Protein AF-A0A5J9T908-F1 (afdb_monomer)

Solvent-accessible surface area (backbone atoms only — not comparable to full-atom values): 40097 Å² total; per-residue (Å²): 140,85,84,85,82,85,83,80,86,90,77,89,82,78,96,81,76,83,84,73,81,78,78,77,79,79,76,77,79,74,78,68,94,82,69,68,87,77,75,63,58,70,78,56,54,75,62,61,44,65,58,55,48,52,51,47,36,54,50,38,63,70,48,66,82,76,62,47,49,72,66,57,60,66,59,71,66,39,55,34,48,55,50,49,15,41,30,52,43,39,24,76,74,72,76,47,73,65,57,82,84,73,60,53,69,74,55,48,56,26,49,52,53,44,49,53,42,53,68,37,80,74,70,64,58,71,70,74,51,82,86,76,66,65,43,79,49,92,84,60,74,88,75,86,67,88,68,55,68,72,62,48,51,55,53,62,44,57,40,70,79,40,54,48,51,46,25,53,34,42,37,49,39,70,61,46,49,41,61,45,58,75,72,51,55,91,49,54,24,48,82,41,88,100,40,38,74,66,56,48,54,52,49,46,67,60,68,51,60,79,40,48,36,33,43,42,34,55,37,54,71,54,63,70,62,56,49,64,65,60,49,49,54,48,50,50,56,49,41,64,35,64,62,61,51,50,45,50,52,47,30,53,68,38,85,66,64,86,48,60,59,81,76,60,78,88,80,50,53,74,67,54,49,53,50,49,53,51,51,52,51,56,56,65,69,65,65,72,83,75,55,94,86,50,84,75,70,81,57,66,31,58,58,52,48,66,63,53,53,37,71,74,77,66,66,73,52,66,48,62,67,33,46,84,34,20,47,52,52,50,50,54,50,50,41,60,55,47,54,53,49,55,52,48,33,60,73,55,49,38,90,33,94,76,48,70,80,67,78,72,73,67,95,65,96,70,82,66,73,82,60,53,65,79,64,84,82,84,63,97,71,51,54,28,42,55,48,70,40,33,43,70,49,37,38,43,36,36,31,26,66,64,70,66,59,57,54,49,53,51,51,53,51,38,52,48,36,30,74,75,66,72,45,68,72,57,73,85,37,52,42,80,47,50,30,87,78,43,45,81,54,89,68,27,33,39,30,69,40,80,42,73,49,74,46,74,48,70,44,104,80,76,50,76,46,76,45,80,44,77,32,43,39,68,38,42,30,60,51,62,71,56,52,51,53,31,37,36,76,68,61,36,33,44,66,86,90,66,68,42,53,29,47,51,66,95,53,62,88,51,56,68,70,59,50,50,52,35,51,51,52,36,51,51,53,51,45,58,72,39,63,79,25,78,48,32,70,61,52,45,50,48,54,50,50,37,53,54,47,8,46,52,46,32,52,53,54,44,49,51,51,51,49,50,50,60,43,53,68,53,54,77,59,73,86,87,85,83,93,74,91,80,79,94,82,76,94,73,87,77,74,80,73,88,81,75,80,77,82,78,75,88,69,81,94,72,86,83,84,87,86,88,80,88,87,90,83,83,84,84,89,84,87,85,87,91,83,86,85,88,88,87,89,82,86,72,77,73,67,66,60,68,72,68,67,77,81,77,77,135

Foldseek 3Di:
DPPPPPDDDDDDDDPDDDDDDDDDDDPDPPDPPPDDDDPQLVVLQDDQVVVLLVVLLVCLLPDDPPAADDDLVVSLLRLNLLLQLLQVLLCVVPVDRDDPVPQDRLQSVLSSVLSVQLLDLPPARQWLDQPDRSHAHPPDDPDPDDDDPVRSVVCSLQDDTGSSLSSVLSSLCSSVLSNCVSLFDPQEAAPHPPGDPVNNLVCCQQPQWQFWKKKKFFCLVLLLPFDLVLLLVLNVSHHVDPSSSSNSSCQLPNDARVNHDDPDPVPDDPVRVVVVVVVVVVVVVPDDPADPPHDDPDQVLVVLVLLLWDPLNNDQHDRGSNRSCSLVSLSSSCSVVVVVVVVVQVVQWDAAPPQPPPVPPPDDPDDPSFFFRPDDQDDPRHTWGKDWHDYRSIIMIGTRYDVVVVVVVLVVSQVCSCVSRVDGDDPVRIDMDTQCVFDDDRQKTKHKDKDFDFDWDQPPVRDTDTDTDIGIHIAIAGDLLSSLVSCVSVVQFDDRPDTDGAAPVVCLPPDPVSLCVSLVVSLVVLLVSCVPHPCSCVNSVVSCVSSVNNPVNSVVVSVVVVVVVVVVVVDVPDDDDDDDDDDPDDDDDDDPPPPDPPPPPPDDDDDDDDDDDDDDDDDDDDDDDDDDDDDDDDDPVVPVVVVPPPPPDD

Structure (mmCIF, N/CA/C/O backbone):
data_AF-A0A5J9T908-F1
#
_entry.id   AF-A0A5J9T908-F1
#
loop_
_atom_site.group_PDB
_atom_site.id
_atom_site.type_symbol
_atom_site.label_atom_id
_atom_site.label_alt_id
_atom_site.label_comp_id
_atom_site.label_asym_id
_atom_site.label_entity_id
_atom_site.label_seq_id
_atom_site.pdbx_PDB_ins_code
_atom_site.Cartn_x
_atom_site.Cartn_y
_atom_site.Cartn_z
_atom_site.occupancy
_atom_site.B_iso_or_equiv
_atom_site.auth_seq_id
_atom_site.auth_comp_id
_atom_site.auth_asym_id
_atom_site.auth_atom_id
_atom_site.pdbx_PDB_model_num
ATOM 1 N N . ARG A 1 1 ? 22.682 -53.981 -22.192 1.00 47.16 1 ARG A N 1
ATOM 2 C CA . ARG A 1 1 ? 23.548 -52.924 -22.787 1.00 47.16 1 ARG A CA 1
ATOM 3 C C . ARG A 1 1 ? 24.862 -53.447 -23.405 1.00 47.16 1 ARG A C 1
ATOM 5 O O . ARG A 1 1 ? 25.628 -52.627 -23.889 1.00 47.16 1 ARG A O 1
ATOM 12 N N . ALA A 1 2 ? 25.087 -54.768 -23.493 1.00 41.62 2 ALA A N 1
ATOM 13 C CA . ALA A 1 2 ? 26.251 -55.362 -24.174 1.00 41.62 2 ALA A CA 1
ATOM 14 C C . ALA A 1 2 ? 25.907 -56.189 -25.440 1.00 41.62 2 ALA A C 1
ATOM 16 O O . ALA A 1 2 ? 26.808 -56.713 -26.077 1.00 41.62 2 ALA A O 1
ATOM 17 N N . ALA A 1 3 ? 24.633 -56.262 -25.853 1.00 37.78 3 ALA A N 1
ATOM 18 C CA . ALA A 1 3 ? 24.192 -57.081 -26.995 1.00 37.78 3 ALA A CA 1
ATOM 19 C C . ALA A 1 3 ? 23.809 -56.287 -28.268 1.00 37.78 3 ALA A C 1
ATOM 21 O O . ALA A 1 3 ? 23.371 -56.874 -29.245 1.00 37.78 3 ALA A O 1
ATOM 22 N N . LEU A 1 4 ? 23.990 -54.960 -28.297 1.00 39.09 4 LEU A N 1
ATOM 23 C CA . LEU A 1 4 ? 23.548 -54.088 -29.408 1.00 39.09 4 LEU A CA 1
ATOM 24 C C . LEU A 1 4 ? 24.706 -53.347 -30.108 1.00 39.09 4 LEU A C 1
ATOM 26 O O . LEU A 1 4 ? 24.538 -52.249 -30.622 1.00 39.09 4 LEU A O 1
ATOM 30 N N . ARG A 1 5 ? 25.912 -53.931 -30.097 1.00 38.97 5 ARG A N 1
ATOM 31 C CA . ARG A 1 5 ? 27.123 -53.373 -30.741 1.00 38.97 5 ARG A CA 1
ATOM 32 C C . ARG A 1 5 ? 27.750 -54.291 -31.804 1.00 38.97 5 ARG A C 1
ATOM 34 O O . ARG A 1 5 ? 28.900 -54.088 -32.168 1.00 38.97 5 ARG A O 1
ATOM 41 N N . ARG A 1 6 ? 27.016 -55.295 -32.299 1.00 38.31 6 ARG A N 1
ATOM 42 C CA . ARG A 1 6 ? 27.505 -56.270 -33.299 1.00 38.31 6 ARG A CA 1
ATOM 43 C C . ARG A 1 6 ? 26.816 -56.204 -34.664 1.00 38.31 6 ARG A C 1
ATOM 45 O O . ARG A 1 6 ? 26.923 -57.140 -35.442 1.00 38.31 6 ARG A O 1
ATOM 52 N N . LEU A 1 7 ? 26.151 -55.101 -34.984 1.00 40.75 7 LEU A N 1
ATOM 53 C CA . LEU A 1 7 ? 25.648 -54.855 -36.332 1.00 40.75 7 LEU A CA 1
ATOM 54 C C . LEU A 1 7 ? 26.053 -53.444 -36.733 1.00 40.75 7 LEU A C 1
ATOM 56 O O . LEU A 1 7 ? 25.369 -52.497 -36.367 1.00 40.75 7 LEU A O 1
ATOM 60 N N . LEU A 1 8 ? 27.217 -53.320 -37.376 1.00 34.31 8 LEU A N 1
ATOM 61 C CA . LEU A 1 8 ? 27.494 -52.399 -38.486 1.00 34.31 8 LEU A CA 1
ATOM 62 C C . LEU A 1 8 ? 28.954 -52.605 -38.961 1.00 34.31 8 LEU A C 1
ATOM 64 O O . LEU A 1 8 ? 29.845 -52.690 -38.111 1.00 34.31 8 LEU A O 1
ATOM 68 N N . PRO A 1 9 ? 29.217 -52.726 -40.278 1.00 33.66 9 PRO A N 1
ATOM 69 C CA . PRO A 1 9 ? 30.530 -53.090 -40.804 1.00 33.66 9 PRO A CA 1
ATOM 70 C C . PRO A 1 9 ? 31.568 -51.972 -40.688 1.00 33.66 9 PRO A C 1
ATOM 72 O O . PRO A 1 9 ? 31.285 -50.789 -40.869 1.00 33.66 9 PRO A O 1
ATOM 75 N N . THR A 1 10 ? 32.800 -52.405 -40.459 1.00 35.81 10 THR A N 1
ATOM 76 C CA . THR A 1 10 ? 34.051 -51.665 -40.603 1.00 35.81 10 THR A CA 1
ATOM 77 C C . THR A 1 10 ? 34.251 -51.165 -42.034 1.00 35.81 10 THR A C 1
ATOM 79 O O . THR A 1 10 ? 34.353 -51.966 -42.959 1.00 35.81 10 THR A O 1
ATOM 82 N N . GLN A 1 11 ? 34.398 -49.852 -42.202 1.00 32.12 11 GLN A N 1
ATOM 83 C CA . GLN A 1 11 ? 35.104 -49.251 -43.335 1.00 32.12 11 GLN A CA 1
ATOM 84 C C . GLN A 1 11 ? 36.219 -48.371 -42.762 1.00 32.12 11 GLN A C 1
ATOM 86 O O . GLN A 1 11 ? 35.978 -47.448 -41.982 1.00 32.12 11 GLN A O 1
ATOM 91 N N . LEU A 1 12 ? 37.450 -48.758 -43.088 1.00 34.47 12 LEU A N 1
ATOM 92 C CA . LEU A 1 12 ? 38.713 -48.162 -42.666 1.00 34.47 12 LEU A CA 1
ATOM 93 C C . LEU A 1 12 ? 38.800 -46.696 -43.117 1.00 34.47 12 LEU A C 1
ATOM 95 O O . LEU A 1 12 ? 38.587 -46.392 -44.288 1.00 34.47 12 LEU A O 1
ATOM 99 N N . HIS A 1 13 ? 39.155 -45.790 -42.202 1.00 34.22 13 HIS A N 1
ATOM 100 C CA . HIS A 1 13 ? 39.534 -44.419 -42.548 1.00 34.22 13 HIS A CA 1
ATOM 101 C C . HIS A 1 13 ? 41.058 -44.275 -42.497 1.00 34.22 13 HIS A C 1
ATOM 103 O O . HIS A 1 13 ? 41.692 -44.453 -41.459 1.00 34.22 13 HIS A O 1
ATOM 109 N N . ASN A 1 14 ? 41.603 -43.966 -43.668 1.00 33.03 14 ASN A N 1
ATOM 110 C CA . ASN A 1 14 ? 42.995 -43.676 -43.985 1.00 33.03 14 ASN A CA 1
ATOM 111 C C . ASN A 1 14 ? 43.432 -42.342 -43.323 1.00 33.03 14 ASN A C 1
ATOM 113 O O . ASN A 1 14 ? 42.680 -41.365 -43.417 1.00 33.03 14 ASN A O 1
ATOM 117 N N . PRO A 1 15 ? 44.607 -42.226 -42.671 1.00 40.28 15 PRO A N 1
ATOM 118 C CA . PRO A 1 15 ? 45.030 -40.997 -42.008 1.00 40.28 15 PRO A CA 1
ATOM 119 C C . PRO A 1 15 ? 45.807 -40.098 -42.981 1.00 40.28 15 PRO A C 1
ATOM 121 O O . PRO A 1 15 ? 47.011 -39.923 -42.845 1.00 40.28 15 PRO A O 1
ATOM 124 N N . ALA A 1 16 ? 45.138 -39.524 -43.983 1.00 41.53 16 ALA A N 1
ATOM 125 C CA . ALA A 1 16 ? 45.741 -38.506 -44.852 1.00 41.53 16 ALA A CA 1
ATOM 126 C C . ALA A 1 16 ? 44.674 -37.703 -45.613 1.00 41.53 16 ALA A C 1
ATOM 128 O O . ALA A 1 16 ? 44.443 -37.916 -46.798 1.00 41.53 16 ALA A O 1
ATOM 129 N N . ALA A 1 17 ? 44.023 -36.746 -44.949 1.00 35.44 17 ALA A N 1
ATOM 130 C CA . ALA A 1 17 ? 43.290 -35.688 -45.641 1.00 35.44 17 ALA A CA 1
ATOM 131 C C . ALA A 1 17 ? 43.389 -34.380 -44.848 1.00 35.44 17 ALA A C 1
ATOM 133 O O . ALA A 1 17 ? 42.964 -34.275 -43.697 1.00 35.44 17 ALA A O 1
ATOM 134 N N . ARG A 1 18 ? 44.018 -33.390 -45.482 1.00 38.09 18 ARG A N 1
ATOM 135 C CA . ARG A 1 18 ? 44.214 -32.020 -45.002 1.00 38.09 18 ARG A CA 1
ATOM 136 C C . ARG A 1 18 ? 42.884 -31.421 -44.521 1.00 38.09 18 ARG A C 1
ATOM 138 O O . ARG A 1 18 ? 41.892 -31.444 -45.242 1.00 38.09 18 ARG A O 1
ATOM 145 N N . ARG A 1 19 ? 42.877 -30.846 -43.312 1.00 39.97 19 ARG A N 1
ATOM 146 C CA . ARG A 1 19 ? 41.767 -30.028 -42.793 1.00 39.97 19 ARG A CA 1
ATOM 147 C C . ARG A 1 19 ? 41.538 -28.836 -43.727 1.00 39.97 19 ARG A C 1
ATOM 149 O O . ARG A 1 19 ? 42.342 -27.908 -43.730 1.00 39.97 19 ARG A O 1
ATOM 156 N N . ALA A 1 20 ? 40.438 -28.841 -44.473 1.00 45.97 20 ALA A N 1
ATOM 157 C CA . ALA A 1 20 ? 39.927 -27.631 -45.104 1.00 45.97 20 ALA A CA 1
ATOM 158 C C . ALA A 1 20 ? 39.488 -26.628 -44.010 1.00 45.97 20 ALA A C 1
ATOM 160 O O . ALA A 1 20 ? 38.904 -27.049 -43.000 1.00 45.97 20 ALA A O 1
ATOM 161 N N . PRO A 1 21 ? 39.773 -25.322 -44.155 1.00 46.50 21 PRO A N 1
ATOM 162 C CA . PRO A 1 21 ? 39.319 -24.312 -43.207 1.00 46.50 21 PRO A CA 1
ATOM 163 C C . PRO A 1 21 ? 37.787 -24.228 -43.219 1.00 46.50 21 PRO A C 1
ATOM 165 O O . PRO A 1 21 ? 37.152 -24.294 -44.270 1.00 46.50 21 PRO A O 1
ATOM 168 N N . ARG A 1 22 ? 37.181 -24.103 -42.030 1.00 45.12 22 ARG A N 1
ATOM 169 C CA . ARG A 1 22 ? 35.733 -23.880 -41.889 1.00 45.12 22 ARG A CA 1
ATOM 170 C C . ARG A 1 22 ? 35.345 -22.597 -42.638 1.00 45.12 22 ARG A C 1
ATOM 172 O O . ARG A 1 22 ? 36.057 -21.605 -42.476 1.00 45.12 22 ARG A O 1
ATOM 179 N N . PRO A 1 23 ? 34.230 -22.578 -43.391 1.00 51.12 23 PRO A N 1
ATOM 180 C CA . PRO A 1 23 ? 33.742 -21.338 -43.974 1.00 51.12 23 PRO A CA 1
ATOM 181 C C . PRO A 1 23 ? 33.430 -20.332 -42.852 1.00 51.12 23 PRO A C 1
ATOM 183 O O . PRO A 1 23 ? 32.992 -20.745 -41.767 1.00 51.12 23 PRO A O 1
ATOM 186 N N . PRO A 1 24 ? 33.684 -19.031 -43.073 1.00 56.00 24 PRO A N 1
ATOM 187 C CA . PRO A 1 24 ? 33.374 -18.000 -42.094 1.00 56.00 24 PRO A CA 1
ATOM 188 C C . PRO A 1 24 ? 31.870 -18.007 -41.774 1.00 56.00 24 PRO A C 1
ATOM 190 O O . PRO A 1 24 ? 31.058 -18.349 -42.640 1.00 56.00 24 PRO A O 1
ATOM 193 N N . PRO A 1 25 ? 31.476 -17.661 -40.533 1.00 51.62 25 PRO A N 1
ATOM 194 C CA . PRO A 1 25 ? 30.067 -17.536 -40.185 1.00 51.62 25 PRO A CA 1
ATOM 195 C C . PRO A 1 25 ? 29.393 -16.518 -41.119 1.00 51.62 25 PRO A C 1
ATOM 197 O O . PRO A 1 25 ? 30.028 -15.520 -41.473 1.00 51.62 25 PRO A O 1
ATOM 200 N N . PRO A 1 26 ? 28.130 -16.749 -41.523 1.00 50.69 26 PRO A N 1
ATOM 201 C CA . PRO A 1 26 ? 27.416 -15.803 -42.366 1.00 50.69 26 PRO A CA 1
ATOM 202 C C . PRO A 1 26 ? 27.373 -14.429 -41.681 1.00 50.69 26 PRO A C 1
ATOM 204 O O . PRO A 1 26 ? 27.257 -14.369 -40.449 1.00 50.69 26 PRO A O 1
ATOM 207 N N . PRO A 1 27 ? 27.482 -13.331 -42.450 1.00 49.22 27 PRO A N 1
ATOM 208 C CA . PRO A 1 27 ? 27.393 -11.992 -41.892 1.00 49.22 27 PRO A CA 1
ATOM 209 C C . PRO A 1 27 ? 26.060 -11.828 -41.147 1.00 49.22 27 PRO A C 1
ATOM 211 O O . PRO A 1 27 ? 25.057 -12.441 -41.533 1.00 49.22 27 PRO A O 1
ATOM 214 N N . PRO A 1 28 ? 26.031 -11.030 -40.063 1.00 42.78 28 PRO A N 1
ATOM 215 C CA . PRO A 1 28 ? 24.783 -10.720 -39.381 1.00 42.78 28 PRO A CA 1
ATOM 216 C C . PRO A 1 28 ? 23.775 -10.169 -40.402 1.00 42.78 28 PRO A C 1
ATOM 218 O O . PRO A 1 28 ? 24.182 -9.451 -41.320 1.00 42.78 28 PRO A O 1
ATOM 221 N N . PRO A 1 29 ? 22.476 -10.503 -40.274 1.00 39.28 29 PRO A N 1
ATOM 222 C CA . PRO A 1 29 ? 21.469 -9.981 -41.186 1.00 39.28 29 PRO A CA 1
ATOM 223 C C . PRO A 1 29 ? 21.553 -8.448 -41.204 1.00 39.28 29 PRO A C 1
ATOM 225 O O . PRO A 1 29 ? 21.759 -7.849 -40.140 1.00 39.28 29 PRO A O 1
ATOM 228 N N . PRO A 1 30 ? 21.417 -7.807 -42.379 1.00 37.22 30 PRO A N 1
ATOM 229 C CA . PRO A 1 30 ? 21.444 -6.355 -42.463 1.00 37.22 30 PRO A CA 1
ATOM 230 C C . PRO A 1 30 ? 20.370 -5.764 -41.535 1.00 37.22 30 PRO A C 1
ATOM 232 O O . PRO A 1 30 ? 19.317 -6.388 -41.338 1.00 37.22 30 PRO A O 1
ATOM 235 N N . PRO A 1 31 ? 20.619 -4.588 -40.927 1.00 41.50 31 PRO A N 1
ATOM 236 C CA . PRO A 1 31 ? 19.594 -3.896 -40.158 1.00 41.50 31 PRO A CA 1
ATOM 237 C C . PRO A 1 31 ? 18.344 -3.754 -41.031 1.00 41.50 31 PRO A C 1
ATOM 239 O O . PRO A 1 31 ? 18.438 -3.415 -42.210 1.00 41.50 31 PRO A O 1
ATOM 242 N N . ARG A 1 32 ? 17.177 -4.096 -40.470 1.00 42.09 32 ARG A N 1
ATOM 243 C CA . ARG A 1 32 ? 15.893 -4.016 -41.181 1.00 42.09 32 ARG A CA 1
ATOM 244 C C . ARG A 1 32 ? 15.760 -2.618 -41.793 1.00 42.09 32 ARG A C 1
ATOM 246 O O . ARG A 1 32 ? 15.930 -1.636 -41.077 1.00 42.09 32 ARG A O 1
ATOM 253 N N . ALA A 1 33 ? 15.444 -2.556 -43.083 1.00 38.97 33 ALA A N 1
ATOM 254 C CA . ALA A 1 33 ? 15.428 -1.355 -43.925 1.00 38.97 33 ALA A CA 1
ATOM 255 C C . ALA A 1 33 ? 14.394 -0.263 -43.538 1.00 38.97 33 ALA A C 1
ATOM 257 O O . ALA A 1 33 ? 14.166 0.651 -44.319 1.00 38.97 33 ALA A O 1
ATOM 258 N N . ASP A 1 34 ? 13.804 -0.325 -42.340 1.00 40.22 34 ASP A N 1
ATOM 259 C CA . ASP A 1 34 ? 12.768 0.598 -41.848 1.00 40.22 34 ASP A CA 1
ATOM 260 C C . ASP A 1 34 ? 13.268 1.600 -40.789 1.00 40.22 34 ASP A C 1
ATOM 262 O O . ASP A 1 34 ? 12.491 2.411 -40.283 1.00 40.22 34 ASP A O 1
ATOM 266 N N . GLU A 1 35 ? 14.548 1.571 -40.407 1.00 47.69 35 GLU A N 1
ATOM 267 C CA . GLU A 1 35 ? 15.110 2.557 -39.475 1.00 47.69 35 GLU A CA 1
ATOM 268 C C . GLU A 1 35 ? 16.011 3.529 -40.242 1.00 47.69 35 GLU A C 1
ATOM 270 O O . GLU A 1 35 ? 17.195 3.271 -40.448 1.00 47.69 35 GLU A O 1
ATOM 275 N N . GLY A 1 36 ? 15.438 4.660 -40.676 1.00 54.28 36 GLY A N 1
ATOM 276 C CA . GLY A 1 36 ? 16.216 5.829 -41.104 1.00 54.28 36 GLY A CA 1
ATOM 277 C C . GLY A 1 36 ? 17.197 6.295 -40.010 1.00 54.28 36 GLY A C 1
ATOM 278 O O . GLY A 1 36 ? 17.169 5.761 -38.895 1.00 54.28 36 GLY A O 1
ATOM 279 N N . PRO A 1 37 ? 18.070 7.284 -40.287 1.00 63.09 37 PRO A N 1
ATOM 280 C CA . PRO A 1 37 ? 19.049 7.764 -39.314 1.00 63.09 37 PRO A CA 1
ATOM 281 C C . PRO A 1 37 ? 18.354 8.084 -37.988 1.00 63.09 37 PRO A C 1
ATOM 283 O O . PRO A 1 37 ? 17.425 8.894 -37.948 1.00 63.09 37 PRO A O 1
ATOM 286 N N . LEU A 1 38 ? 18.755 7.399 -36.912 1.00 67.25 38 LEU A N 1
ATOM 287 C CA . LEU A 1 38 ? 18.201 7.674 -35.591 1.00 67.25 38 LEU A CA 1
ATOM 288 C C . LEU A 1 38 ? 18.503 9.143 -35.256 1.00 67.25 38 LEU A C 1
ATOM 290 O O . LEU A 1 38 ? 19.654 9.559 -35.399 1.00 67.25 38 LEU A O 1
ATOM 294 N N . PRO A 1 39 ? 17.498 9.929 -34.837 1.00 80.06 39 PRO A N 1
ATOM 295 C CA . PRO A 1 39 ? 17.712 11.321 -34.472 1.00 80.06 39 PRO A CA 1
ATOM 296 C C . PRO A 1 39 ? 18.691 11.409 -33.301 1.00 80.06 39 PRO A C 1
ATOM 298 O O . PRO A 1 39 ? 18.680 10.539 -32.424 1.00 80.06 39 PRO A O 1
ATOM 301 N N . ASP A 1 40 ? 19.497 12.472 -33.275 1.00 84.88 40 ASP A N 1
ATOM 302 C CA . ASP A 1 40 ? 20.419 12.736 -32.171 1.00 84.88 40 ASP A CA 1
ATOM 303 C C . ASP A 1 40 ? 19.642 12.790 -30.836 1.00 84.88 40 ASP A C 1
ATOM 305 O O . ASP A 1 40 ? 18.740 13.625 -30.680 1.00 84.88 40 ASP A O 1
ATOM 309 N N . PRO A 1 41 ? 19.941 11.902 -29.864 1.00 84.75 41 PRO A N 1
ATOM 310 C CA . PRO A 1 41 ? 19.262 11.891 -28.576 1.00 84.75 41 PRO A CA 1
ATOM 311 C C . PRO A 1 41 ? 19.359 13.214 -27.827 1.00 84.75 41 PRO A C 1
ATOM 313 O O . PRO A 1 41 ? 18.406 13.575 -27.139 1.00 84.75 41 PRO A O 1
ATOM 316 N N . TYR A 1 42 ? 20.476 13.939 -27.949 1.00 86.38 42 TYR A N 1
ATOM 317 C CA . TYR A 1 42 ? 20.656 15.206 -27.242 1.00 86.38 42 TYR A CA 1
ATOM 318 C C . TYR A 1 42 ? 19.722 16.291 -27.776 1.00 86.38 42 TYR A C 1
ATOM 320 O O . TYR A 1 42 ? 19.144 17.032 -26.985 1.00 86.38 42 TYR A O 1
ATOM 328 N N . ALA A 1 43 ? 19.471 16.312 -29.087 1.00 86.12 43 ALA A N 1
ATOM 329 C CA . ALA A 1 43 ? 18.504 17.220 -29.701 1.00 86.12 43 ALA A CA 1
ATOM 330 C C . ALA A 1 43 ? 17.055 16.961 -29.241 1.00 86.12 43 ALA A C 1
ATOM 332 O O . ALA A 1 43 ? 16.225 17.865 -29.260 1.00 86.12 43 ALA A O 1
ATOM 333 N N . LEU A 1 44 ? 16.733 15.733 -28.819 1.00 86.19 44 LEU A N 1
ATOM 334 C CA . LEU A 1 44 ? 15.407 15.364 -28.305 1.00 86.19 44 LEU A CA 1
ATOM 335 C C . LEU A 1 44 ? 15.244 15.604 -26.800 1.00 86.19 44 LEU A C 1
ATOM 337 O O . LEU A 1 44 ? 14.120 15.591 -26.298 1.00 86.19 44 LEU A O 1
ATOM 341 N N . LEU A 1 45 ? 16.354 15.795 -26.092 1.00 86.56 45 LEU A N 1
ATOM 342 C CA . LEU A 1 45 ? 16.441 15.998 -24.653 1.00 86.56 45 LEU A CA 1
ATOM 343 C C . LEU A 1 45 ? 16.324 17.495 -24.319 1.00 86.56 45 LEU A C 1
ATOM 345 O O . LEU A 1 45 ? 17.234 18.077 -23.729 1.00 86.56 45 LEU A O 1
ATOM 349 N N . VAL A 1 46 ? 15.200 18.106 -24.697 1.00 85.00 46 VAL A N 1
ATOM 350 C CA . VAL A 1 46 ? 14.988 19.565 -24.611 1.00 85.00 46 VAL A CA 1
ATOM 351 C C . VAL A 1 46 ? 14.369 19.994 -23.283 1.00 85.00 46 VAL A C 1
ATOM 353 O O . VAL A 1 46 ? 14.678 21.069 -22.778 1.00 85.00 46 VAL A O 1
ATOM 356 N N . HIS A 1 47 ? 13.480 19.181 -22.712 1.00 87.69 47 HIS A N 1
ATOM 357 C CA . HIS A 1 47 ? 12.670 19.592 -21.567 1.00 87.69 47 HIS A CA 1
ATOM 358 C C . HIS A 1 47 ? 13.186 18.999 -20.252 1.00 87.69 47 HIS A C 1
ATOM 360 O O . HIS A 1 47 ? 13.871 17.970 -20.225 1.00 87.69 47 HIS A O 1
ATOM 366 N N . ASP A 1 48 ? 12.833 19.634 -19.134 1.00 90.19 48 ASP A N 1
ATOM 367 C CA . ASP A 1 48 ? 12.938 18.985 -17.832 1.00 90.19 48 ASP A CA 1
ATOM 368 C C . ASP A 1 48 ? 11.809 17.939 -17.712 1.00 90.19 48 ASP A C 1
ATOM 370 O O . ASP A 1 48 ? 10.627 18.283 -17.863 1.00 90.19 48 ASP A O 1
ATOM 374 N N . PRO A 1 49 ? 12.118 16.649 -17.476 1.00 90.75 49 PRO A N 1
ATOM 375 C CA . PRO A 1 49 ? 11.086 15.643 -17.254 1.00 90.75 49 PRO A CA 1
ATOM 376 C C . PRO A 1 49 ? 10.172 15.963 -16.061 1.00 90.75 49 PRO A C 1
ATOM 378 O O . PRO A 1 49 ? 9.007 15.561 -16.084 1.00 90.75 49 PRO A O 1
ATOM 381 N N . ILE A 1 50 ? 10.649 16.691 -15.044 1.00 91.69 50 ILE A N 1
ATOM 382 C CA . ILE A 1 50 ? 9.831 17.077 -13.885 1.00 91.69 50 ILE A CA 1
ATOM 383 C C . ILE A 1 50 ? 8.765 18.098 -14.292 1.00 91.69 50 ILE A C 1
ATOM 385 O O . ILE A 1 50 ? 7.607 17.956 -13.892 1.00 91.69 50 ILE A O 1
ATOM 389 N N . ASP A 1 51 ? 9.103 19.071 -15.138 1.00 93.19 51 ASP A N 1
ATOM 390 C CA . ASP A 1 51 ? 8.142 20.050 -15.658 1.00 93.19 51 ASP A CA 1
ATOM 391 C C . ASP A 1 51 ? 7.078 19.386 -16.535 1.00 93.19 51 ASP A C 1
ATOM 393 O O . ASP A 1 51 ? 5.886 19.693 -16.420 1.00 93.19 51 ASP A O 1
ATOM 397 N N . LEU A 1 52 ? 7.483 18.420 -17.369 1.00 92.69 52 LEU A N 1
ATOM 398 C CA . LEU A 1 52 ? 6.553 17.627 -18.174 1.00 92.69 52 LEU A CA 1
ATOM 399 C C . LEU A 1 52 ? 5.570 16.856 -17.291 1.00 92.69 52 LEU A C 1
ATOM 401 O O . LEU A 1 52 ? 4.361 16.929 -17.526 1.00 92.69 52 LEU A O 1
ATOM 405 N N . LEU A 1 53 ? 6.056 16.167 -16.257 1.00 93.25 53 LEU A N 1
ATOM 406 C CA . LEU A 1 53 ? 5.189 15.471 -15.307 1.00 93.25 53 LEU A CA 1
ATOM 407 C C . LEU A 1 53 ? 4.291 16.448 -14.555 1.00 93.25 53 LEU A C 1
ATOM 409 O O . LEU A 1 53 ? 3.087 16.232 -14.485 1.00 93.25 53 LEU A O 1
ATOM 413 N N . SER A 1 54 ? 4.829 17.560 -14.065 1.00 94.19 54 SER A N 1
ATOM 414 C CA . SER A 1 54 ? 4.057 18.585 -13.354 1.00 94.19 54 SER A CA 1
ATOM 415 C C . SER A 1 54 ? 2.961 19.186 -14.239 1.00 94.19 54 SER A C 1
ATOM 417 O O . SER A 1 54 ? 1.862 19.484 -13.770 1.00 94.19 54 SER A O 1
ATOM 419 N N . SER A 1 55 ? 3.215 19.341 -15.542 1.00 93.81 55 SER A N 1
ATOM 420 C CA . SER A 1 55 ? 2.194 19.745 -16.516 1.00 93.81 55 SER A CA 1
ATOM 421 C C . SER A 1 55 ? 1.108 18.678 -16.700 1.00 93.81 55 SER A C 1
ATOM 423 O O . SER A 1 55 ? -0.072 19.022 -16.775 1.00 93.81 55 SER A O 1
ATOM 425 N N . LEU A 1 56 ? 1.484 17.393 -16.712 1.00 94.12 56 LEU A N 1
ATOM 426 C CA . LEU A 1 56 ? 0.554 16.269 -16.806 1.00 94.12 56 LEU A CA 1
ATOM 427 C C . LEU A 1 56 ? -0.326 16.176 -15.553 1.00 94.12 56 LEU A C 1
ATOM 429 O O . LEU A 1 56 ? -1.541 16.073 -15.685 1.00 94.12 56 LEU A O 1
ATOM 433 N N . TRP A 1 57 ? 0.262 16.300 -14.360 1.00 94.31 57 TRP A N 1
ATOM 434 C CA . TRP A 1 57 ? -0.455 16.356 -13.083 1.00 94.31 57 TRP A CA 1
ATOM 435 C C . TRP A 1 57 ? -1.463 17.506 -13.050 1.00 94.31 57 TRP A C 1
ATOM 437 O O . TRP A 1 57 ? -2.645 17.276 -12.801 1.00 94.31 57 TRP A O 1
ATOM 447 N N . ARG A 1 58 ? -1.041 18.732 -13.386 1.00 94.38 58 ARG A N 1
ATOM 448 C CA . ARG A 1 58 ? -1.954 19.888 -13.448 1.00 94.38 58 ARG A CA 1
ATOM 449 C C . ARG A 1 58 ? -3.105 19.656 -14.422 1.00 94.38 58 ARG A C 1
ATOM 451 O O . ARG A 1 58 ? -4.256 19.913 -14.084 1.00 94.38 58 ARG A O 1
ATOM 458 N N . ARG A 1 59 ? -2.807 19.137 -15.615 1.00 94.25 59 ARG A N 1
ATOM 459 C CA . ARG A 1 59 ? -3.823 18.847 -16.630 1.00 94.25 59 ARG A CA 1
ATOM 460 C C . ARG A 1 59 ? -4.791 17.754 -16.184 1.00 94.25 59 ARG A C 1
ATOM 462 O O . ARG A 1 59 ? -5.975 17.865 -16.474 1.00 94.25 59 ARG A O 1
ATOM 469 N N . ALA A 1 60 ? -4.306 16.712 -15.513 1.00 92.75 60 ALA A N 1
ATOM 470 C CA . ALA A 1 60 ? -5.139 15.619 -15.029 1.00 92.75 60 ALA A CA 1
ATOM 471 C C . ALA A 1 60 ? -6.087 16.067 -13.908 1.00 92.75 60 ALA A C 1
ATOM 473 O O . ALA A 1 60 ? -7.264 15.726 -13.954 1.00 92.75 60 ALA A O 1
ATOM 474 N N . PHE A 1 61 ? -5.616 16.890 -12.966 1.00 92.50 61 PHE A N 1
ATOM 475 C CA . PHE A 1 61 ? -6.457 17.452 -11.900 1.00 92.50 61 PHE A CA 1
ATOM 476 C C . PHE A 1 61 ? -7.460 18.496 -12.402 1.00 92.50 61 PHE A C 1
ATOM 478 O O . PHE A 1 61 ? -8.545 18.611 -11.845 1.00 92.50 61 PHE A O 1
ATOM 485 N N . ALA A 1 62 ? -7.123 19.240 -13.458 1.00 93.06 62 ALA A N 1
ATOM 486 C CA . ALA A 1 62 ? -8.044 20.180 -14.098 1.00 93.06 62 ALA A CA 1
ATOM 487 C C . ALA A 1 62 ? -9.049 19.498 -15.048 1.00 93.06 62 ALA A C 1
ATOM 489 O O . ALA A 1 62 ? -9.968 20.150 -15.543 1.00 93.06 62 ALA A O 1
ATOM 490 N N . HIS A 1 63 ? -8.864 18.212 -15.358 1.00 90.00 63 HIS A N 1
ATOM 491 C CA . HIS A 1 63 ? -9.708 17.507 -16.313 1.00 90.00 63 HIS A CA 1
ATOM 492 C C . HIS A 1 63 ? -11.077 17.181 -15.701 1.00 90.00 63 HIS A C 1
ATOM 494 O O . HIS A 1 63 ? -11.132 16.614 -14.608 1.00 90.00 63 HIS A O 1
ATOM 500 N N . PRO A 1 64 ? -12.190 17.439 -16.409 1.00 83.62 64 PRO A N 1
ATOM 501 C CA . PRO A 1 64 ? -13.513 17.125 -15.890 1.00 83.62 64 PRO A CA 1
ATOM 502 C C . PRO A 1 64 ? -13.700 15.610 -15.731 1.00 83.62 64 PRO A C 1
ATOM 504 O O . PRO A 1 64 ? -13.454 14.823 -16.653 1.00 83.62 64 PRO A O 1
ATOM 507 N N . LEU A 1 65 ? -14.165 15.189 -14.558 1.00 84.88 65 LEU A N 1
ATOM 508 C CA . LEU A 1 65 ? -14.623 13.824 -14.298 1.00 84.88 65 LEU A CA 1
ATOM 509 C C . LEU A 1 65 ? -16.115 13.724 -14.662 1.00 84.88 65 LEU A C 1
ATOM 511 O O . LEU A 1 65 ? -16.843 14.683 -14.413 1.00 84.88 65 LEU A O 1
ATOM 515 N N . PRO A 1 66 ? -16.594 12.620 -15.275 1.00 82.38 66 PRO A N 1
ATOM 516 C CA . PRO A 1 66 ? -15.941 11.314 -15.441 1.00 82.38 66 PRO A CA 1
ATOM 517 C C . PRO A 1 66 ? -15.187 11.110 -16.769 1.00 82.38 66 PRO A C 1
ATOM 519 O O . PRO A 1 66 ? -14.601 10.045 -16.961 1.00 82.38 66 PRO A O 1
ATOM 522 N N . THR A 1 67 ? -15.178 12.093 -17.678 1.00 86.56 67 THR A N 1
ATOM 523 C CA . THR A 1 67 ? -14.691 11.925 -19.064 1.00 86.56 67 THR A CA 1
ATOM 524 C C . THR A 1 67 ? -13.279 11.314 -19.154 1.00 86.56 67 THR A C 1
ATOM 526 O O . THR A 1 67 ? -12.422 11.648 -18.330 1.00 86.56 67 THR A O 1
ATOM 529 N N . PRO A 1 68 ? -13.004 10.401 -20.108 1.00 88.50 68 PRO A N 1
ATOM 530 C CA . PRO A 1 68 ? -11.722 9.705 -20.178 1.00 88.50 68 PRO A CA 1
ATOM 531 C C . PRO A 1 68 ? -10.604 10.640 -20.650 1.00 88.50 68 PRO A C 1
ATOM 533 O O . PRO A 1 68 ? -10.769 11.393 -21.607 1.00 88.50 68 PRO A O 1
ATOM 536 N N . PHE A 1 69 ? -9.437 10.551 -20.014 1.00 88.94 69 PHE A N 1
ATOM 537 C CA . PHE A 1 69 ? -8.297 11.416 -20.291 1.00 88.94 69 PHE A CA 1
ATOM 538 C C . PHE A 1 69 ? -7.686 11.111 -21.674 1.00 88.94 69 PHE A C 1
ATOM 540 O O . PHE A 1 69 ? -7.316 9.957 -21.938 1.00 88.94 69 PHE A O 1
ATOM 547 N N . PRO A 1 70 ? -7.574 12.108 -22.573 1.00 86.88 70 PRO A N 1
ATOM 548 C CA . PRO A 1 70 ? -7.039 11.917 -23.917 1.00 86.88 70 PRO A CA 1
ATOM 549 C C . PRO A 1 70 ? -5.519 12.138 -24.006 1.00 86.88 70 PRO A C 1
ATOM 551 O O . PRO A 1 70 ? -4.921 12.869 -23.222 1.00 86.88 70 PRO A O 1
ATOM 554 N N . ASN A 1 71 ? -4.907 11.581 -25.058 1.00 86.81 71 ASN A N 1
ATOM 555 C CA . ASN A 1 71 ? -3.550 11.905 -25.529 1.00 86.81 71 ASN A CA 1
ATOM 556 C C . ASN A 1 71 ? -2.399 11.674 -24.519 1.00 86.81 71 ASN A C 1
ATOM 558 O O . ASN A 1 71 ? -1.544 12.538 -24.316 1.00 86.81 71 ASN A O 1
ATOM 562 N N . LEU A 1 72 ? -2.319 10.479 -23.928 1.00 89.81 72 LEU A N 1
ATOM 563 C CA . LEU A 1 72 ? -1.148 10.065 -23.138 1.00 89.81 72 LEU A CA 1
ATOM 564 C C . LEU A 1 72 ? 0.059 9.714 -24.018 1.00 89.81 72 LEU A C 1
ATOM 566 O O . LEU A 1 72 ? 1.206 9.894 -23.614 1.00 89.81 72 LEU A O 1
ATOM 570 N N . SER A 1 73 ? -0.187 9.279 -25.252 1.00 88.31 73 SER A N 1
ATOM 571 C CA . SER A 1 73 ? 0.826 8.963 -26.257 1.00 88.31 73 SER A CA 1
ATOM 572 C C . SER A 1 73 ? 1.718 10.150 -26.591 1.00 88.31 73 SER A C 1
ATOM 574 O O . SER A 1 73 ? 2.898 9.953 -26.878 1.00 88.31 73 SER A O 1
ATOM 576 N N . GLY A 1 74 ? 1.184 11.377 -26.558 1.00 90.12 74 GLY A N 1
ATOM 577 C CA . GLY A 1 74 ? 1.972 12.591 -26.762 1.00 90.12 74 GLY A CA 1
ATOM 578 C C . GLY A 1 74 ? 3.066 12.746 -25.704 1.00 90.12 74 GLY A C 1
ATOM 579 O O . GLY A 1 74 ? 4.220 13.001 -26.048 1.00 90.12 74 GLY A O 1
ATOM 580 N N . TYR A 1 75 ? 2.731 12.498 -24.434 1.00 91.81 75 TYR A N 1
ATOM 581 C CA . TYR A 1 75 ? 3.697 12.479 -23.333 1.00 91.81 75 TYR A CA 1
ATOM 582 C C . TYR A 1 75 ? 4.636 11.275 -23.447 1.00 91.81 75 TYR A C 1
ATOM 584 O O . TYR A 1 75 ? 5.852 11.443 -23.410 1.00 91.81 75 TYR A O 1
ATOM 592 N N . ALA A 1 76 ? 4.097 10.080 -23.709 1.00 91.12 76 ALA A N 1
ATOM 593 C CA . ALA A 1 76 ? 4.883 8.859 -23.887 1.00 91.12 76 ALA A CA 1
ATOM 594 C C . ALA A 1 76 ? 5.888 8.939 -25.053 1.00 91.12 76 ALA A C 1
ATOM 596 O O . ALA A 1 76 ? 6.860 8.194 -25.081 1.00 91.12 76 ALA A O 1
ATOM 597 N N . S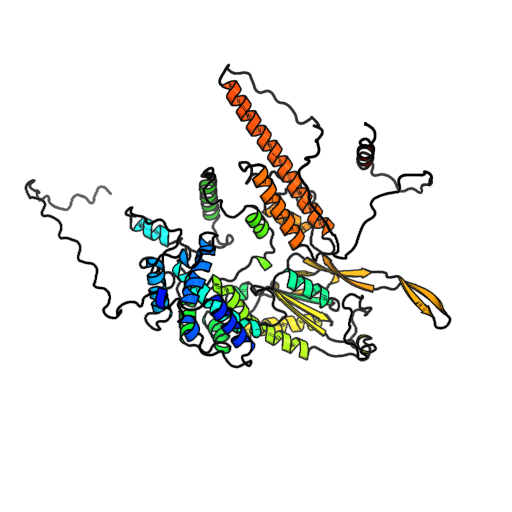ER A 1 77 ? 5.685 9.832 -26.023 1.00 91.44 77 SER A N 1
ATOM 598 C CA . SER A 1 77 ? 6.611 10.028 -27.146 1.00 91.44 77 SER A CA 1
ATOM 599 C C . SER A 1 77 ? 7.846 10.866 -26.778 1.00 91.44 77 SER A C 1
ATOM 601 O O . SER A 1 77 ? 8.852 10.814 -27.491 1.00 91.44 77 SER A O 1
ATOM 603 N N . ARG A 1 78 ? 7.822 11.618 -25.668 1.00 92.56 78 ARG A N 1
ATOM 604 C CA . ARG A 1 78 ? 8.927 12.492 -25.235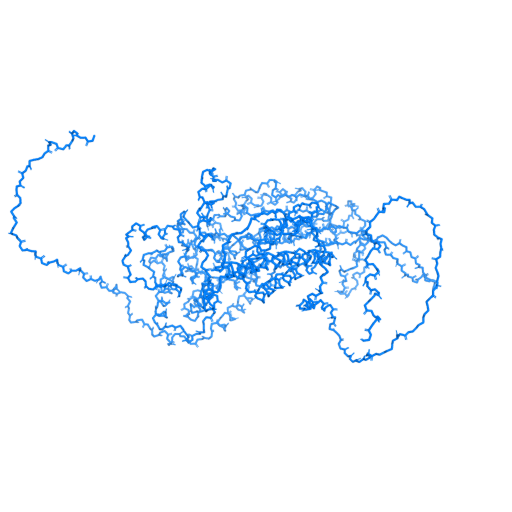 1.00 92.56 78 ARG A CA 1
ATOM 605 C C . ARG A 1 78 ? 10.072 11.682 -24.633 1.00 92.56 78 ARG A C 1
ATOM 607 O O . ARG A 1 78 ? 9.861 10.944 -23.676 1.00 92.56 78 ARG A O 1
ATOM 614 N N . LEU A 1 79 ? 11.287 11.832 -25.173 1.00 92.69 79 LEU A N 1
ATOM 615 C CA . LEU A 1 79 ? 12.468 11.084 -24.715 1.00 92.69 79 LEU A CA 1
ATOM 616 C C . LEU A 1 79 ? 12.827 11.398 -23.253 1.00 92.69 79 LEU A C 1
ATOM 618 O O . LEU A 1 79 ? 13.288 10.507 -22.546 1.00 92.69 79 LEU A O 1
ATOM 622 N N . ASP A 1 80 ? 12.552 12.615 -22.778 1.00 93.00 80 ASP A N 1
ATOM 623 C CA . ASP A 1 80 ? 12.838 13.033 -21.400 1.00 93.00 80 ASP A CA 1
ATOM 624 C C . ASP A 1 80 ? 12.170 12.113 -20.353 1.00 93.00 80 ASP A C 1
ATOM 626 O O . ASP A 1 80 ? 12.797 11.740 -19.361 1.00 93.00 80 ASP A O 1
ATOM 630 N N . LEU A 1 81 ? 10.933 11.652 -20.599 1.00 94.25 81 LEU A N 1
ATOM 631 C CA . LEU A 1 81 ? 10.235 10.719 -19.698 1.00 94.25 81 LEU A CA 1
ATOM 632 C C . LEU A 1 81 ? 10.810 9.293 -19.752 1.00 94.25 81 LEU A C 1
ATOM 634 O O . LEU A 1 81 ? 10.806 8.574 -18.749 1.00 94.25 81 LEU A O 1
ATOM 638 N N . TRP A 1 82 ? 11.351 8.878 -20.901 1.00 94.44 82 TRP A N 1
ATOM 639 C CA . TRP A 1 82 ? 12.077 7.607 -21.028 1.00 94.44 82 TRP A CA 1
ATOM 640 C C . TRP A 1 82 ? 13.408 7.636 -20.282 1.00 94.44 82 TRP A C 1
ATOM 642 O O . TRP A 1 82 ? 13.812 6.643 -19.681 1.00 94.44 82 TRP A O 1
ATOM 652 N N . LEU A 1 83 ? 14.078 8.787 -20.282 1.00 94.00 83 LEU A N 1
ATOM 653 C CA . LEU A 1 83 ? 15.281 8.977 -19.489 1.00 94.00 83 LEU A CA 1
ATOM 654 C C . LEU A 1 83 ? 14.965 8.931 -17.988 1.00 94.00 83 LEU A C 1
ATOM 656 O O . LEU A 1 83 ? 15.647 8.225 -17.250 1.00 94.00 83 LEU A O 1
ATOM 660 N N . LEU A 1 84 ? 13.905 9.609 -17.542 1.00 94.12 84 LEU A N 1
ATOM 661 C CA . LEU A 1 84 ? 13.504 9.592 -16.134 1.00 94.12 84 LEU A CA 1
ATOM 662 C C . LEU A 1 84 ? 13.089 8.190 -15.660 1.00 94.12 84 LEU A C 1
ATOM 664 O O . LEU A 1 84 ? 13.500 7.747 -14.587 1.00 94.12 84 LEU A O 1
ATOM 668 N N . SER A 1 85 ? 12.315 7.459 -16.467 1.00 94.50 85 SER A N 1
ATOM 669 C CA . SER A 1 85 ? 11.962 6.061 -16.168 1.00 94.50 85 SER A CA 1
ATOM 670 C C . SER A 1 85 ? 13.193 5.149 -16.131 1.00 94.50 85 SER A C 1
ATOM 672 O O . SER A 1 85 ? 13.285 4.286 -15.258 1.00 94.50 85 SER A O 1
ATOM 674 N N . TYR A 1 86 ? 14.191 5.383 -16.991 1.00 94.06 86 TYR A N 1
ATOM 675 C CA . TYR A 1 86 ? 15.487 4.707 -16.908 1.00 94.06 86 TYR A CA 1
ATOM 676 C C . TYR A 1 86 ? 16.243 5.037 -15.617 1.00 94.06 86 TYR A C 1
ATOM 678 O O . TYR A 1 86 ? 16.761 4.126 -14.975 1.00 94.06 86 TYR A O 1
ATOM 686 N N . GLN A 1 87 ? 16.294 6.305 -15.199 1.00 92.81 87 GLN A N 1
ATOM 687 C CA . GLN A 1 87 ? 16.952 6.712 -13.951 1.00 92.81 87 GLN A CA 1
ATOM 688 C C . GLN A 1 87 ? 16.276 6.083 -12.722 1.00 92.81 87 GLN A C 1
ATOM 690 O O . GLN A 1 87 ? 16.970 5.589 -11.831 1.00 92.81 87 GLN A O 1
ATOM 695 N N . ARG A 1 88 ? 14.936 6.018 -12.701 1.00 92.44 88 ARG A N 1
ATOM 696 C CA . ARG A 1 88 ? 14.163 5.317 -11.659 1.00 92.44 88 ARG A CA 1
ATOM 697 C C . ARG A 1 88 ? 14.455 3.816 -11.647 1.00 92.44 88 ARG A C 1
ATOM 699 O O . ARG A 1 88 ? 14.780 3.260 -10.601 1.00 92.44 88 ARG A O 1
ATOM 706 N N . ALA A 1 89 ? 14.435 3.167 -12.812 1.00 91.62 89 ALA A N 1
ATOM 707 C CA . ALA A 1 89 ? 14.771 1.750 -12.926 1.00 91.62 89 ALA A CA 1
ATOM 708 C C . ALA A 1 89 ? 16.222 1.457 -12.497 1.00 91.62 89 ALA A C 1
ATOM 710 O O . ALA A 1 89 ? 16.474 0.440 -11.847 1.00 91.62 89 ALA A O 1
ATOM 711 N N . CYS A 1 90 ? 17.167 2.355 -12.809 1.00 89.69 90 CYS A N 1
ATOM 712 C CA . CYS A 1 90 ? 18.543 2.290 -12.314 1.00 89.69 90 CYS A CA 1
ATOM 713 C C . CYS A 1 90 ? 18.577 2.347 -10.790 1.00 89.69 90 CYS A C 1
ATOM 715 O O . CYS A 1 90 ? 19.157 1.455 -10.183 1.00 89.69 90 CYS A O 1
ATOM 717 N N . ALA A 1 91 ? 17.892 3.311 -10.171 1.00 87.81 91 ALA A N 1
ATOM 718 C CA . ALA A 1 91 ? 17.840 3.431 -8.716 1.00 87.81 91 ALA A CA 1
ATOM 719 C C . ALA A 1 91 ? 17.314 2.156 -8.041 1.00 87.81 91 ALA A C 1
ATOM 721 O O . ALA A 1 91 ? 17.864 1.731 -7.029 1.00 87.81 91 ALA A O 1
ATOM 722 N N . HIS A 1 92 ? 16.333 1.479 -8.640 1.00 83.62 92 HIS A N 1
ATOM 723 C CA . HIS A 1 92 ? 15.869 0.175 -8.158 1.00 83.62 92 HIS A CA 1
ATOM 724 C C . HIS A 1 92 ? 16.897 -0.956 -8.314 1.00 83.62 92 HIS A C 1
ATOM 726 O O . HIS A 1 92 ? 16.875 -1.909 -7.538 1.00 83.62 92 HIS A O 1
ATOM 732 N N . ALA A 1 93 ? 17.766 -0.900 -9.324 1.00 82.31 93 ALA A N 1
ATOM 733 C CA . ALA A 1 93 ? 18.753 -1.943 -9.603 1.00 82.31 93 ALA A CA 1
ATOM 734 C C . ALA A 1 93 ? 20.092 -1.733 -8.872 1.00 82.31 93 ALA A C 1
ATOM 736 O O . ALA A 1 93 ? 20.712 -2.709 -8.456 1.00 82.31 93 ALA A O 1
ATOM 737 N N . THR A 1 94 ? 20.547 -0.486 -8.738 1.00 81.56 94 THR A N 1
ATOM 738 C CA . THR A 1 94 ? 21.861 -0.115 -8.185 1.00 81.56 94 THR A CA 1
ATOM 739 C C . THR A 1 94 ? 21.776 0.569 -6.822 1.00 81.56 94 THR A C 1
ATOM 741 O O . THR A 1 94 ? 22.799 0.702 -6.156 1.00 81.56 94 THR A O 1
ATOM 744 N N . GLY A 1 95 ? 20.593 1.033 -6.406 1.00 77.56 95 GLY A N 1
ATOM 745 C CA . GLY A 1 95 ? 20.419 1.873 -5.216 1.00 77.56 95 GLY A CA 1
ATOM 746 C C . GLY A 1 95 ? 20.838 3.334 -5.418 1.00 77.56 95 GLY A C 1
ATOM 747 O O . GLY A 1 95 ? 20.835 4.104 -4.461 1.00 77.56 95 GLY A O 1
ATOM 748 N N . THR A 1 96 ? 21.206 3.733 -6.641 1.00 80.81 96 THR A N 1
ATOM 749 C CA . THR A 1 96 ? 21.700 5.079 -6.966 1.00 80.81 96 THR A CA 1
ATOM 750 C C . THR A 1 96 ? 20.903 5.698 -8.108 1.00 80.81 96 THR A C 1
ATOM 752 O O . THR A 1 96 ? 20.598 5.034 -9.095 1.00 80.81 96 THR A O 1
ATOM 755 N N . PHE A 1 97 ? 20.569 6.985 -7.991 1.00 86.69 97 PHE A N 1
ATOM 756 C CA . PHE A 1 97 ? 19.856 7.727 -9.031 1.00 86.69 97 PHE A CA 1
ATOM 757 C C . PHE A 1 97 ? 20.869 8.478 -9.916 1.00 86.69 97 PHE A C 1
ATOM 759 O O . PHE A 1 97 ? 21.432 9.478 -9.466 1.00 86.69 97 PHE A O 1
ATOM 766 N N . PRO A 1 98 ? 21.171 8.003 -11.141 1.00 86.62 98 PRO A N 1
ATOM 767 C CA . PRO A 1 98 ? 22.219 8.604 -11.960 1.00 86.62 98 PRO A CA 1
ATOM 768 C C . PRO A 1 98 ? 21.779 9.972 -12.506 1.00 86.62 98 PRO A C 1
ATOM 770 O O . PRO A 1 98 ? 20.649 10.092 -12.989 1.00 86.62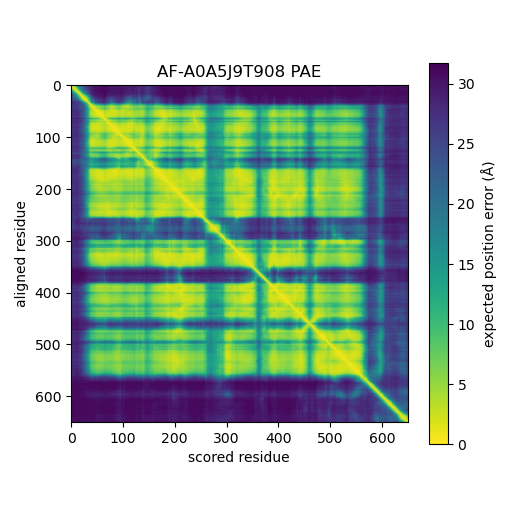 98 PRO A O 1
ATOM 773 N N . PRO A 1 99 ? 22.644 11.004 -12.497 1.00 87.44 99 PRO A N 1
ATOM 774 C CA . PRO A 1 99 ? 22.312 12.292 -13.098 1.00 87.44 99 PRO A CA 1
ATOM 775 C C . PRO A 1 99 ? 22.189 12.168 -14.623 1.00 87.44 99 PRO A C 1
ATOM 777 O O . PRO A 1 99 ? 22.785 11.287 -15.241 1.00 87.44 99 PRO A O 1
ATOM 780 N N . ARG A 1 100 ? 21.443 13.087 -15.250 1.00 84.00 100 ARG A N 1
ATOM 781 C CA . ARG A 1 100 ? 21.153 13.091 -16.701 1.00 84.00 100 ARG A CA 1
ATOM 782 C C . ARG A 1 100 ? 22.411 12.992 -17.569 1.00 84.00 100 ARG A C 1
ATOM 784 O O . ARG A 1 100 ? 22.416 12.273 -18.559 1.00 84.00 100 ARG A O 1
ATOM 791 N N . GLN A 1 101 ? 23.480 13.672 -17.163 1.00 84.44 101 GLN A N 1
ATOM 792 C CA . GLN A 1 101 ? 24.754 13.718 -17.887 1.00 84.44 101 GLN A CA 1
ATOM 793 C C . GLN A 1 101 ? 25.581 12.431 -17.752 1.00 84.44 101 GLN A C 1
ATOM 795 O O . GLN A 1 101 ? 26.426 12.158 -18.596 1.00 84.44 101 GLN A O 1
ATOM 800 N N . ALA A 1 102 ? 25.338 11.623 -16.714 1.00 87.06 102 ALA A N 1
ATOM 801 C CA . ALA A 1 102 ? 26.076 10.381 -16.495 1.00 87.06 102 ALA A CA 1
ATOM 802 C C . ALA A 1 102 ? 25.578 9.221 -17.371 1.00 87.06 102 ALA A C 1
ATOM 804 O O . ALA A 1 102 ? 26.177 8.146 -17.355 1.00 87.06 102 ALA A O 1
ATOM 805 N N . VAL A 1 103 ? 24.479 9.400 -18.114 1.00 87.19 103 VAL A N 1
ATOM 806 C CA . VAL A 1 103 ? 23.929 8.354 -18.982 1.00 87.19 103 VAL A CA 1
ATOM 807 C C . VAL A 1 103 ? 24.705 8.318 -20.307 1.00 87.19 103 VAL A C 1
ATOM 809 O O . VAL A 1 103 ? 24.682 9.303 -21.044 1.00 87.19 103 VAL A O 1
ATOM 812 N N . PRO A 1 104 ? 25.370 7.197 -20.653 1.00 88.19 104 PRO A N 1
ATOM 813 C CA . PRO A 1 104 ? 26.165 7.107 -21.875 1.00 88.19 104 PRO A CA 1
ATOM 814 C C . PRO A 1 104 ? 25.319 7.232 -23.149 1.00 88.19 104 PRO A C 1
ATOM 816 O O . PRO A 1 104 ? 24.210 6.697 -23.226 1.00 88.19 104 PRO A O 1
ATOM 819 N N . LEU A 1 105 ? 25.887 7.828 -24.201 1.00 88.44 105 LEU A N 1
ATOM 820 C CA . LEU A 1 105 ? 25.231 7.971 -25.508 1.00 88.44 105 LEU A CA 1
ATOM 821 C C . LEU A 1 105 ? 24.697 6.641 -26.104 1.00 88.44 105 LEU A C 1
ATOM 823 O O . LEU A 1 105 ? 23.559 6.622 -26.579 1.00 88.44 105 LEU A O 1
ATOM 827 N N . PRO A 1 106 ? 25.412 5.494 -26.034 1.00 88.75 106 PRO A N 1
ATOM 828 C CA . PRO A 1 106 ? 24.873 4.210 -26.503 1.00 88.75 106 PRO A CA 1
ATOM 829 C C . PRO A 1 106 ? 23.596 3.775 -25.771 1.00 88.75 106 PRO A C 1
ATOM 831 O O . PRO A 1 106 ? 22.703 3.158 -26.362 1.00 88.75 106 PRO A O 1
ATOM 834 N N . THR A 1 107 ? 23.486 4.118 -24.487 1.00 89.38 107 THR A N 1
ATOM 835 C CA . THR A 1 107 ? 22.293 3.864 -23.678 1.00 89.38 107 THR A CA 1
ATOM 836 C C . THR A 1 107 ? 21.134 4.743 -24.141 1.00 89.38 107 THR A C 1
ATOM 838 O O . THR A 1 107 ? 20.018 4.245 -24.267 1.00 89.38 107 THR A O 1
ATOM 841 N N . LEU A 1 108 ? 21.386 6.009 -24.492 1.00 90.56 108 LEU A N 1
ATOM 842 C CA . LEU A 1 108 ? 20.363 6.910 -25.036 1.00 90.56 108 LEU A CA 1
ATOM 843 C C . LEU A 1 108 ? 19.803 6.415 -26.382 1.00 90.56 108 LEU A C 1
ATOM 845 O O . LEU A 1 108 ? 18.587 6.384 -26.568 1.00 90.56 108 LEU A O 1
ATOM 849 N N . HIS A 1 109 ? 20.655 5.929 -27.291 1.00 90.38 109 HIS A N 1
ATOM 850 C CA . HIS A 1 109 ? 20.194 5.265 -28.521 1.00 90.38 109 HIS A CA 1
ATOM 851 C C . HIS A 1 109 ? 19.383 3.993 -28.233 1.00 90.38 109 HIS A C 1
ATOM 853 O O . HIS A 1 109 ? 18.377 3.725 -28.893 1.00 90.38 109 HIS A O 1
ATOM 859 N N . SER A 1 110 ? 19.787 3.215 -27.226 1.00 91.06 110 SER A N 1
ATOM 860 C CA . SER A 1 110 ? 19.047 2.020 -26.801 1.00 91.06 110 SER A CA 1
ATOM 861 C C . SER A 1 110 ? 17.665 2.377 -26.242 1.00 91.06 110 SER A C 1
ATOM 863 O O . SER A 1 110 ? 16.687 1.694 -26.546 1.00 91.06 110 SER A O 1
ATOM 865 N N . LEU A 1 111 ? 17.551 3.488 -25.505 1.00 92.06 111 LEU A N 1
ATOM 866 C CA . LEU A 1 111 ? 16.276 4.025 -25.023 1.00 92.06 111 LEU A CA 1
ATOM 867 C C . LEU A 1 111 ? 15.383 4.521 -26.165 1.00 92.06 111 LEU A C 1
ATOM 869 O O . LEU A 1 111 ? 14.180 4.281 -26.132 1.00 92.06 111 LEU A O 1
ATOM 873 N N . LEU A 1 112 ? 15.942 5.143 -27.206 1.00 91.56 112 LEU A N 1
ATOM 874 C CA . LEU A 1 112 ? 15.173 5.520 -28.398 1.00 91.56 112 LEU A CA 1
ATOM 875 C C . LEU A 1 112 ? 14.592 4.303 -29.124 1.00 91.56 112 LEU A C 1
ATOM 877 O O . LEU A 1 112 ? 13.422 4.321 -29.514 1.00 91.56 112 LEU A O 1
ATOM 881 N N . ARG A 1 113 ? 15.380 3.231 -29.259 1.00 90.94 113 ARG A N 1
ATOM 882 C CA . ARG A 1 113 ? 14.907 1.952 -29.812 1.00 90.94 113 ARG A CA 1
ATOM 883 C C . ARG A 1 113 ? 13.832 1.324 -28.932 1.00 90.94 113 ARG A C 1
ATOM 885 O O . ARG A 1 113 ? 12.826 0.849 -29.453 1.00 90.94 113 ARG A O 1
ATOM 892 N N . LEU A 1 114 ? 14.013 1.366 -27.610 1.00 91.69 114 LEU A N 1
ATOM 893 C CA . LEU A 1 114 ? 13.027 0.879 -26.646 1.00 91.69 114 LEU A CA 1
ATOM 894 C C . LEU A 1 114 ? 11.708 1.653 -26.756 1.00 91.69 114 LEU A C 1
ATOM 896 O O . LEU A 1 114 ? 10.649 1.039 -26.864 1.00 91.69 114 LEU A O 1
ATOM 900 N N . ARG A 1 115 ? 11.776 2.988 -26.825 1.00 92.50 115 ARG A N 1
ATOM 901 C CA . ARG A 1 115 ? 10.624 3.866 -27.053 1.00 92.50 115 ARG A CA 1
ATOM 902 C C . ARG A 1 115 ? 9.893 3.501 -28.337 1.00 92.50 115 ARG A C 1
ATOM 904 O O . ARG A 1 115 ? 8.676 3.336 -28.326 1.00 92.50 115 ARG A O 1
ATOM 911 N N . ALA A 1 116 ? 10.623 3.386 -29.445 1.00 90.12 116 ALA A N 1
ATOM 912 C CA . ALA A 1 116 ? 10.033 3.032 -30.730 1.00 90.12 116 ALA A CA 1
ATOM 913 C C . ALA A 1 116 ? 9.349 1.658 -30.664 1.00 90.12 116 ALA A C 1
ATOM 915 O O . ALA A 1 116 ? 8.220 1.521 -31.122 1.00 90.12 116 ALA A O 1
ATOM 916 N N . ALA A 1 117 ? 9.984 0.663 -30.040 1.00 89.06 117 ALA A N 1
ATOM 917 C CA . ALA A 1 117 ? 9.408 -0.667 -29.863 1.00 89.06 117 ALA A CA 1
ATOM 918 C C . ALA A 1 117 ? 8.139 -0.663 -28.993 1.00 89.06 117 ALA A C 1
ATOM 920 O O . ALA A 1 117 ? 7.182 -1.354 -29.324 1.00 89.06 117 ALA A O 1
ATOM 921 N N . ALA A 1 118 ? 8.108 0.120 -27.913 1.00 89.25 118 ALA A N 1
ATOM 922 C CA . ALA A 1 118 ? 6.970 0.181 -26.998 1.00 89.25 118 ALA A CA 1
ATOM 923 C C . ALA A 1 118 ? 5.768 0.962 -27.558 1.00 89.25 118 ALA A C 1
ATOM 925 O O . ALA A 1 118 ? 4.626 0.641 -27.245 1.00 89.25 118 ALA A O 1
ATOM 926 N N . LEU A 1 119 ? 6.010 1.986 -28.386 1.00 88.00 119 LEU A N 1
ATOM 927 C CA . LEU A 1 119 ? 4.952 2.808 -28.989 1.00 88.00 119 LEU A CA 1
ATOM 928 C C . LEU A 1 119 ? 4.413 2.244 -30.315 1.00 88.00 119 LEU A C 1
ATOM 930 O O . LEU A 1 119 ? 3.407 2.746 -30.830 1.00 88.00 119 LEU A O 1
ATOM 934 N N . ARG A 1 120 ? 5.065 1.222 -30.887 1.00 85.56 120 ARG A N 1
ATOM 935 C CA . ARG A 1 120 ? 4.582 0.496 -32.072 1.00 85.56 120 ARG A CA 1
ATOM 936 C C . ARG A 1 120 ? 3.382 -0.378 -31.694 1.00 85.56 120 ARG A C 1
ATOM 938 O O . ARG A 1 120 ? 3.369 -1.035 -30.660 1.00 85.56 120 ARG A O 1
ATOM 945 N N . ARG A 1 121 ? 2.368 -0.411 -32.567 1.00 74.81 121 ARG A N 1
ATOM 946 C CA . ARG A 1 121 ? 1.188 -1.280 -32.393 1.00 74.81 121 ARG A CA 1
ATOM 947 C C . ARG A 1 121 ? 1.487 -2.731 -32.780 1.00 74.81 121 ARG A C 1
ATOM 949 O O . ARG A 1 121 ? 1.026 -3.647 -32.110 1.00 74.81 121 ARG A O 1
ATOM 956 N N . HIS A 1 122 ? 2.256 -2.924 -33.852 1.00 74.12 122 HIS A N 1
ATOM 957 C CA . HIS A 1 122 ? 2.684 -4.234 -34.333 1.00 74.12 122 HIS A CA 1
ATOM 958 C C . HIS A 1 122 ? 4.150 -4.190 -34.804 1.00 74.12 122 HIS A C 1
ATOM 960 O O . HIS A 1 122 ? 4.523 -3.234 -35.487 1.00 74.12 122 HIS A O 1
ATOM 966 N N . PRO A 1 123 ? 4.971 -5.208 -34.472 1.00 78.50 123 PRO A N 1
ATOM 967 C CA . PRO A 1 123 ? 4.693 -6.265 -33.491 1.00 78.50 123 PRO A CA 1
ATOM 968 C C . PRO A 1 123 ? 4.524 -5.689 -32.073 1.00 78.50 123 PRO A C 1
ATOM 970 O O . PRO A 1 123 ? 5.039 -4.613 -31.780 1.00 78.50 123 PRO A O 1
ATOM 973 N N . ALA A 1 124 ? 3.773 -6.386 -31.214 1.00 80.75 124 ALA A N 1
ATOM 974 C CA . ALA A 1 124 ? 3.603 -5.978 -29.820 1.00 80.75 124 ALA A CA 1
ATOM 975 C C . ALA A 1 124 ? 4.951 -5.990 -29.079 1.00 80.75 124 ALA A C 1
ATOM 977 O O . ALA A 1 124 ? 5.870 -6.726 -29.452 1.00 80.75 124 ALA A O 1
ATOM 978 N N . PHE A 1 125 ? 5.057 -5.187 -28.019 1.00 86.44 125 PHE A N 1
ATOM 979 C CA . PHE A 1 125 ? 6.273 -5.119 -27.218 1.00 86.44 125 PHE A CA 1
ATOM 980 C C . PHE A 1 125 ? 6.624 -6.504 -26.628 1.00 86.44 125 PHE A C 1
ATOM 982 O O . PHE A 1 125 ? 5.754 -7.150 -26.035 1.00 86.44 125 PHE A O 1
ATOM 989 N N . PRO A 1 126 ? 7.871 -6.990 -26.788 1.00 84.81 126 PRO A N 1
ATOM 990 C CA . PRO A 1 126 ? 8.249 -8.337 -26.375 1.00 84.81 126 PRO A CA 1
ATOM 991 C C . PRO A 1 126 ? 8.570 -8.397 -24.871 1.00 84.81 126 PRO A C 1
ATOM 993 O O . PRO A 1 126 ? 9.735 -8.444 -24.471 1.00 84.81 126 PRO A O 1
ATOM 996 N N . TRP A 1 127 ? 7.527 -8.419 -24.041 1.00 86.62 127 TRP A N 1
ATOM 997 C CA . TRP A 1 127 ? 7.638 -8.635 -22.594 1.00 86.62 127 TRP A CA 1
ATOM 998 C C . TRP A 1 127 ? 8.349 -9.955 -22.270 1.00 86.62 127 TRP A C 1
ATOM 1000 O O . TRP A 1 127 ? 8.136 -10.979 -22.926 1.00 86.62 127 TRP A O 1
ATOM 1010 N N . GLY A 1 128 ? 9.219 -9.944 -21.263 1.00 81.00 128 GLY A N 1
ATOM 1011 C CA . GLY A 1 128 ? 9.972 -11.120 -20.833 1.00 81.00 128 GLY A CA 1
ATOM 1012 C C . GLY A 1 128 ? 11.007 -11.621 -21.847 1.00 81.00 128 GLY A C 1
ATOM 1013 O O . GLY A 1 128 ? 11.442 -12.777 -21.761 1.00 81.00 128 GLY A O 1
ATOM 1014 N N . ALA A 1 129 ? 11.406 -10.795 -22.823 1.00 80.00 129 ALA A N 1
ATOM 1015 C CA . ALA A 1 129 ? 12.442 -11.159 -23.784 1.00 80.00 129 ALA A CA 1
ATOM 1016 C C . ALA A 1 129 ? 13.773 -11.447 -23.071 1.00 80.00 129 ALA A C 1
ATOM 1018 O O . ALA A 1 129 ? 14.265 -10.639 -22.291 1.00 80.00 129 ALA A O 1
ATOM 1019 N N . SER A 1 130 ? 14.379 -12.603 -23.360 1.00 70.19 130 SER A N 1
ATOM 1020 C CA . SER A 1 130 ? 15.631 -13.033 -22.718 1.00 70.19 130 SER A CA 1
ATOM 1021 C C . SER A 1 130 ? 16.848 -13.041 -23.646 1.00 70.19 130 SER A C 1
ATOM 1023 O O . SER A 1 130 ? 17.975 -13.008 -23.171 1.00 70.19 130 SER A O 1
ATOM 1025 N N . THR A 1 131 ? 16.654 -13.102 -24.965 1.00 69.25 131 THR A N 1
ATOM 1026 C CA . THR A 1 131 ? 17.746 -13.298 -25.939 1.00 69.25 131 THR A CA 1
ATOM 1027 C C . THR A 1 131 ? 18.107 -12.036 -26.723 1.00 69.25 131 THR A C 1
ATOM 1029 O O . THR A 1 131 ? 19.281 -11.826 -27.014 1.00 69.25 131 THR A O 1
ATOM 1032 N N . HIS A 1 132 ? 17.130 -11.174 -27.018 1.00 71.62 132 HIS A N 1
ATOM 1033 C CA . HIS A 1 132 ? 17.316 -9.920 -27.757 1.00 71.62 132 HIS A CA 1
ATOM 1034 C C . HIS A 1 132 ? 16.857 -8.730 -26.911 1.00 71.62 132 HIS A C 1
ATOM 1036 O O . HIS A 1 132 ? 15.798 -8.153 -27.145 1.00 71.62 132 HIS A O 1
ATOM 1042 N N . LEU A 1 133 ? 17.646 -8.400 -25.887 1.00 80.88 133 LEU A N 1
ATOM 1043 C CA . LEU A 1 133 ? 17.410 -7.221 -25.056 1.00 80.88 133 LEU A CA 1
ATOM 1044 C C . LEU A 1 133 ? 17.801 -5.957 -25.823 1.00 80.88 133 LEU A C 1
ATOM 1046 O O . LEU A 1 133 ? 18.922 -5.860 -26.324 1.00 80.88 133 LEU A O 1
ATOM 1050 N N . LEU A 1 134 ? 16.888 -4.987 -25.872 1.00 82.69 134 LEU A N 1
ATOM 1051 C CA . LEU A 1 134 ? 17.161 -3.651 -26.406 1.00 82.69 134 LEU A CA 1
ATOM 1052 C C . LEU A 1 134 ? 17.986 -2.831 -25.413 1.00 82.69 134 LEU A C 1
ATOM 1054 O O . LEU A 1 134 ? 18.840 -2.050 -25.818 1.00 82.69 134 LEU A O 1
ATOM 1058 N N . LEU A 1 135 ? 17.745 -3.043 -24.118 1.00 85.50 135 LEU A N 1
ATOM 1059 C CA . LEU A 1 135 ? 18.408 -2.349 -23.024 1.00 85.50 135 LEU A CA 1
ATOM 1060 C C . LEU A 1 135 ? 18.863 -3.355 -21.961 1.00 85.50 135 LEU A C 1
ATOM 1062 O O . LEU A 1 135 ? 18.088 -4.211 -21.529 1.00 85.50 135 LEU A O 1
ATOM 1066 N N . ARG A 1 136 ? 20.128 -3.251 -21.546 1.00 83.88 136 ARG A N 1
ATOM 1067 C CA . ARG A 1 136 ? 20.730 -4.097 -20.502 1.00 83.88 136 ARG A CA 1
ATOM 1068 C C . ARG A 1 136 ? 20.695 -3.398 -19.147 1.00 83.88 136 ARG A C 1
ATOM 1070 O O . ARG A 1 136 ? 20.619 -2.172 -19.096 1.00 83.88 136 ARG A O 1
ATOM 1077 N N . SER A 1 137 ? 20.764 -4.175 -18.067 1.00 83.94 137 SER A N 1
ATOM 1078 C CA . SER A 1 137 ? 20.884 -3.601 -16.728 1.00 83.94 137 SER A CA 1
ATOM 1079 C C . SER A 1 137 ? 22.250 -2.922 -16.567 1.00 83.94 137 SER A C 1
ATOM 1081 O O . SER A 1 137 ? 23.250 -3.488 -17.016 1.00 83.94 137 SER A O 1
ATOM 1083 N N . PRO A 1 138 ? 22.346 -1.783 -15.859 1.00 82.56 138 PRO A N 1
ATOM 1084 C CA . PRO A 1 138 ? 23.633 -1.199 -15.472 1.00 82.56 138 PRO A CA 1
ATOM 1085 C C . PRO A 1 138 ? 24.502 -2.146 -14.629 1.00 82.56 138 PRO A C 1
ATOM 1087 O O . PRO A 1 138 ? 25.720 -2.009 -14.596 1.00 82.56 138 PRO A O 1
ATOM 1090 N N . THR A 1 139 ? 23.879 -3.107 -13.938 1.00 78.88 139 THR A N 1
ATOM 1091 C CA . THR A 1 139 ? 24.564 -4.115 -13.114 1.00 78.88 139 THR A CA 1
ATOM 1092 C C . THR A 1 139 ? 25.053 -5.329 -13.904 1.00 78.88 139 THR A C 1
ATOM 1094 O O . THR A 1 139 ? 25.808 -6.142 -13.366 1.00 78.88 139 THR A O 1
ATOM 1097 N N . ASP A 1 140 ? 24.636 -5.482 -15.165 1.00 76.81 140 ASP A N 1
ATOM 1098 C CA . ASP A 1 140 ? 25.031 -6.629 -15.975 1.00 76.81 140 ASP A CA 1
ATOM 1099 C C . ASP A 1 140 ? 26.487 -6.472 -16.414 1.00 76.81 140 ASP A C 1
ATOM 1101 O O . ASP A 1 140 ? 26.835 -5.595 -17.207 1.00 76.81 140 ASP A O 1
ATOM 1105 N N . THR A 1 141 ? 27.355 -7.368 -15.945 1.00 66.38 141 THR A N 1
ATOM 1106 C CA . THR A 1 141 ? 28.728 -7.418 -16.447 1.00 66.38 141 THR A CA 1
ATOM 1107 C C . THR A 1 141 ? 28.731 -7.926 -17.892 1.00 66.38 141 THR A C 1
ATOM 1109 O O . THR A 1 141 ? 28.081 -8.937 -18.195 1.00 66.38 141 THR A O 1
ATOM 1112 N N . PRO A 1 142 ? 29.455 -7.268 -18.818 1.00 65.44 142 PRO A N 1
ATOM 1113 C CA . PRO A 1 142 ? 29.601 -7.766 -20.177 1.00 65.44 142 PRO A CA 1
ATOM 1114 C C . PRO A 1 142 ? 30.358 -9.097 -20.133 1.00 65.44 142 PRO A C 1
ATOM 1116 O O . PRO A 1 142 ? 31.575 -9.150 -19.980 1.00 65.44 142 PRO A O 1
ATOM 1119 N N . SER A 1 143 ? 29.622 -10.206 -20.212 1.00 61.22 143 SER A N 1
ATOM 1120 C CA . SER A 1 143 ? 30.222 -11.536 -20.203 1.00 61.22 143 SER A CA 1
ATOM 1121 C C . SER A 1 143 ? 30.816 -11.829 -21.577 1.00 61.22 143 SER A C 1
ATOM 1123 O O . SER A 1 143 ? 30.091 -12.066 -22.539 1.00 61.22 143 SER A O 1
ATOM 1125 N N . THR A 1 144 ? 32.143 -11.817 -21.659 1.00 64.06 144 THR A N 1
ATOM 1126 C CA . THR A 1 144 ? 32.916 -12.255 -22.833 1.00 64.06 144 THR A CA 1
ATOM 1127 C C . THR A 1 144 ? 33.098 -13.774 -22.880 1.00 64.06 144 THR A C 1
ATOM 1129 O O . THR A 1 144 ? 33.564 -14.321 -23.876 1.00 64.06 144 THR A O 1
ATOM 1132 N N . VAL A 1 145 ? 32.720 -14.477 -21.807 1.00 71.56 145 VAL A N 1
ATOM 1133 C CA . VAL A 1 145 ? 32.903 -15.923 -21.680 1.00 71.56 145 VAL A CA 1
ATOM 1134 C C . VAL A 1 145 ? 31.743 -16.654 -22.361 1.00 71.56 145 VAL A C 1
ATOM 1136 O O . VAL A 1 145 ? 30.588 -16.435 -21.984 1.00 71.56 145 VAL A O 1
ATOM 1139 N N . PRO A 1 146 ? 32.006 -17.573 -23.307 1.00 70.06 146 PRO A N 1
ATOM 1140 C CA . PRO A 1 146 ? 30.954 -18.360 -23.934 1.00 70.06 146 PRO A CA 1
ATOM 1141 C C . PRO A 1 146 ? 30.271 -19.260 -22.895 1.00 70.06 146 PRO A C 1
ATOM 1143 O O . PRO A 1 146 ? 30.895 -20.093 -22.235 1.00 70.06 146 PRO A O 1
ATOM 1146 N N . ILE A 1 147 ? 28.959 -19.085 -22.733 1.00 74.62 147 ILE A N 1
ATOM 1147 C CA . ILE A 1 147 ? 28.130 -19.884 -21.827 1.00 74.62 147 ILE A CA 1
ATOM 1148 C C . ILE A 1 147 ? 27.467 -20.998 -22.638 1.00 74.62 147 ILE A C 1
ATOM 1150 O O . ILE A 1 147 ? 26.905 -20.754 -23.703 1.00 74.62 147 ILE A O 1
ATOM 1154 N N . SER A 1 148 ? 27.491 -22.231 -22.125 1.00 78.88 148 SER A N 1
ATOM 1155 C CA . SER A 1 148 ? 26.770 -23.336 -22.762 1.00 78.88 148 SER A CA 1
ATOM 1156 C C . SER A 1 148 ? 25.261 -23.071 -22.790 1.00 78.88 148 SER A C 1
ATOM 1158 O O . SER A 1 148 ? 24.694 -22.555 -21.825 1.00 78.88 148 SER A O 1
ATOM 1160 N N . ARG A 1 149 ? 24.586 -23.484 -23.869 1.00 75.88 149 ARG A N 1
ATOM 1161 C CA . ARG A 1 149 ? 23.143 -23.265 -24.070 1.00 75.88 149 ARG A CA 1
ATOM 1162 C C . ARG A 1 149 ? 22.292 -23.691 -22.866 1.00 75.88 149 ARG A C 1
ATOM 1164 O O . ARG A 1 149 ? 21.479 -22.909 -22.399 1.00 75.88 149 ARG A O 1
ATOM 1171 N N . ARG A 1 150 ? 22.577 -24.856 -22.270 1.00 73.94 150 ARG A N 1
ATOM 1172 C CA . ARG A 1 150 ? 21.886 -25.338 -21.056 1.00 73.94 150 ARG A CA 1
ATOM 1173 C C . ARG A 1 150 ? 22.071 -24.417 -19.845 1.00 73.94 150 ARG A C 1
ATOM 1175 O O . ARG A 1 150 ? 21.151 -24.233 -19.059 1.00 73.94 150 ARG A O 1
ATOM 1182 N N . LYS A 1 151 ? 23.267 -23.847 -19.666 1.00 73.50 151 LYS A N 1
ATOM 1183 C CA . LYS A 1 151 ? 23.572 -22.931 -18.555 1.00 73.50 151 LYS A CA 1
ATOM 1184 C C . LYS A 1 151 ? 22.954 -21.548 -18.783 1.00 73.50 151 LYS A C 1
ATOM 1186 O O . LYS A 1 151 ? 22.599 -20.886 -17.815 1.00 73.50 151 LYS A O 1
ATOM 1191 N N . LEU A 1 152 ? 22.809 -21.139 -20.041 1.00 72.00 152 LEU A N 1
ATOM 1192 C CA . LEU A 1 152 ? 22.114 -19.922 -20.454 1.00 72.00 152 LEU A CA 1
ATOM 1193 C C . LEU A 1 152 ? 20.592 -20.057 -20.258 1.00 72.00 152 LEU A C 1
ATOM 1195 O O . LEU A 1 152 ? 19.988 -19.220 -19.597 1.00 72.00 152 LEU A O 1
ATOM 1199 N N . GLU A 1 153 ? 19.997 -21.155 -20.726 1.00 68.56 153 GLU A N 1
ATOM 1200 C CA . GLU A 1 153 ? 18.582 -21.493 -20.513 1.00 68.56 153 GLU A CA 1
ATOM 1201 C C . GLU A 1 153 ? 18.249 -21.589 -19.016 1.00 68.56 153 GLU A C 1
ATOM 1203 O O . GLU A 1 153 ? 17.271 -21.000 -18.569 1.00 68.56 153 GLU A O 1
ATOM 1208 N N . ALA A 1 154 ? 19.111 -22.221 -18.210 1.00 69.19 154 ALA A N 1
ATOM 1209 C CA . ALA A 1 154 ? 18.937 -22.274 -16.757 1.00 69.19 154 ALA A CA 1
ATOM 1210 C C . ALA A 1 154 ? 19.030 -20.894 -16.077 1.00 69.19 154 ALA A C 1
ATOM 1212 O O . ALA A 1 154 ? 18.332 -20.651 -15.099 1.00 69.19 154 ALA A O 1
ATOM 1213 N N . ARG A 1 155 ? 19.872 -19.976 -16.579 1.00 68.44 155 ARG A N 1
ATOM 1214 C CA . ARG A 1 155 ? 19.923 -18.594 -16.069 1.00 68.44 155 ARG A CA 1
ATOM 1215 C C . ARG A 1 155 ? 18.650 -17.823 -16.395 1.00 68.44 155 ARG A C 1
ATOM 1217 O O . ARG A 1 155 ? 18.213 -17.037 -15.569 1.00 68.44 155 ARG A O 1
ATOM 1224 N N . PHE A 1 156 ? 18.070 -18.050 -17.570 1.00 66.94 156 PHE A N 1
ATOM 1225 C CA . PHE A 1 156 ? 16.842 -17.382 -18.000 1.00 66.94 156 PHE A CA 1
ATOM 1226 C C . PHE A 1 156 ? 15.557 -18.004 -17.451 1.00 66.94 156 PHE A C 1
ATOM 1228 O O . PHE A 1 156 ? 14.523 -17.341 -17.480 1.00 66.94 156 PHE A O 1
ATOM 1235 N N . ALA A 1 157 ? 15.606 -19.249 -16.972 1.00 62.19 157 ALA A N 1
ATOM 1236 C CA . ALA A 1 157 ? 14.470 -19.911 -16.339 1.00 62.19 157 ALA A CA 1
ATOM 1237 C C . ALA A 1 157 ? 14.104 -19.269 -14.988 1.00 62.19 157 ALA A C 1
ATOM 1239 O O . ALA A 1 157 ? 12.925 -19.055 -14.726 1.00 62.19 157 ALA A O 1
ATOM 1240 N N . ASP A 1 158 ? 15.109 -18.899 -14.188 1.00 59.06 158 ASP A N 1
ATOM 1241 C CA . ASP A 1 158 ? 14.942 -18.326 -12.840 1.00 59.06 158 ASP A CA 1
ATOM 1242 C C . ASP A 1 158 ? 15.148 -16.790 -12.811 1.00 59.06 158 ASP A C 1
ATOM 1244 O O . ASP A 1 158 ? 15.296 -16.197 -11.740 1.00 59.06 158 ASP A O 1
ATOM 1248 N N . ALA A 1 159 ? 15.246 -16.128 -13.971 1.00 65.44 159 ALA A N 1
ATOM 1249 C CA . ALA A 1 159 ? 15.557 -14.699 -14.030 1.00 65.44 159 ALA A CA 1
ATOM 1250 C C . ALA A 1 159 ? 14.335 -13.826 -13.676 1.00 65.44 159 ALA A C 1
ATOM 1252 O O . ALA A 1 159 ? 13.230 -14.106 -14.149 1.00 65.44 159 ALA A O 1
ATOM 1253 N N . PRO A 1 160 ? 14.521 -12.734 -12.904 1.00 71.00 160 PRO A N 1
ATOM 1254 C CA . PRO A 1 160 ? 13.494 -11.705 -12.746 1.00 71.00 160 PRO A CA 1
ATOM 1255 C C . PRO A 1 160 ? 13.167 -11.046 -14.102 1.00 71.00 160 PRO A C 1
ATOM 1257 O O . PRO A 1 160 ? 13.955 -11.182 -15.046 1.00 71.00 160 PRO A O 1
ATOM 1260 N N . PRO A 1 161 ? 12.040 -10.310 -14.215 1.00 77.69 161 PRO A N 1
ATOM 1261 C CA . PRO A 1 161 ? 11.696 -9.601 -15.446 1.00 77.69 161 PRO A CA 1
ATOM 1262 C C . PRO A 1 161 ? 12.861 -8.713 -15.911 1.00 77.69 161 PRO A C 1
ATOM 1264 O O . PRO A 1 161 ? 13.539 -8.105 -15.067 1.00 77.69 161 PRO A O 1
ATOM 1267 N N . PRO A 1 162 ? 13.125 -8.657 -17.229 1.00 84.56 162 PRO A N 1
ATOM 1268 C CA . PRO A 1 162 ? 14.295 -7.984 -17.768 1.00 84.56 162 PRO A CA 1
ATOM 1269 C C . PRO A 1 162 ? 14.250 -6.483 -17.472 1.00 84.56 162 PRO A C 1
ATOM 1271 O O . PRO A 1 162 ? 13.189 -5.877 -17.331 1.00 84.56 162 PRO A O 1
ATOM 1274 N N . PHE A 1 163 ? 15.428 -5.862 -17.400 1.00 88.69 163 PHE A N 1
ATOM 1275 C CA . PHE A 1 163 ? 15.559 -4.454 -17.023 1.00 88.69 163 PHE A CA 1
ATOM 1276 C C . PHE A 1 163 ? 14.756 -3.510 -17.936 1.00 88.69 163 PHE A C 1
ATOM 1278 O O . PHE A 1 163 ? 14.125 -2.576 -17.450 1.00 88.69 163 PHE A O 1
ATOM 1285 N N . GLN A 1 164 ? 14.707 -3.790 -19.242 1.00 90.44 164 GLN A N 1
ATOM 1286 C CA . GLN A 1 164 ? 13.922 -3.003 -20.199 1.00 90.44 164 GLN A CA 1
ATOM 1287 C C . GLN A 1 164 ? 12.419 -2.966 -19.860 1.00 90.44 164 GLN A C 1
ATOM 1289 O O . GLN A 1 164 ? 11.790 -1.922 -20.011 1.00 90.44 164 GLN A O 1
ATOM 1294 N N . ASP A 1 165 ? 11.856 -4.066 -19.347 1.00 91.19 165 ASP A N 1
ATOM 1295 C CA . ASP A 1 165 ? 10.437 -4.148 -18.990 1.00 91.19 165 ASP A CA 1
ATOM 1296 C C . ASP A 1 165 ? 10.152 -3.268 -17.775 1.00 91.19 165 ASP A C 1
ATOM 1298 O O . ASP A 1 165 ? 9.099 -2.640 -17.707 1.00 91.19 165 ASP A O 1
ATOM 1302 N N . ARG A 1 166 ? 11.107 -3.165 -16.839 1.00 90.94 166 ARG A N 1
ATOM 1303 C CA . ARG A 1 166 ? 11.003 -2.247 -15.697 1.00 90.94 166 ARG A CA 1
ATOM 1304 C C . ARG A 1 166 ? 10.972 -0.796 -16.155 1.00 90.94 166 ARG A C 1
ATOM 1306 O O . ARG A 1 166 ? 10.138 -0.048 -15.672 1.00 90.94 166 ARG A O 1
ATOM 1313 N N . VAL A 1 167 ? 11.815 -0.409 -17.116 1.00 93.69 167 VAL A N 1
ATOM 1314 C CA . VAL A 1 167 ? 11.798 0.956 -17.680 1.00 93.69 167 VAL A CA 1
ATOM 1315 C C . VAL A 1 167 ? 10.437 1.273 -18.303 1.00 93.69 167 VAL A C 1
ATOM 1317 O O . VAL A 1 167 ? 9.874 2.333 -18.045 1.00 93.69 167 VAL A O 1
ATOM 1320 N N . VAL A 1 168 ? 9.865 0.339 -19.070 1.00 94.38 168 VAL A N 1
ATOM 1321 C CA . VAL A 1 168 ? 8.526 0.517 -19.657 1.00 94.38 168 VAL A CA 1
ATOM 1322 C C . VAL A 1 168 ? 7.447 0.601 -18.570 1.00 94.38 168 VAL A C 1
ATOM 1324 O O . VAL A 1 168 ? 6.551 1.436 -18.667 1.00 94.38 168 VAL A O 1
ATOM 1327 N N . GLN A 1 169 ? 7.527 -0.218 -17.519 1.00 94.00 169 GLN A N 1
ATOM 1328 C CA . GLN A 1 169 ? 6.583 -0.159 -16.398 1.00 94.00 169 GLN A CA 1
ATOM 1329 C C . GLN A 1 169 ? 6.682 1.152 -15.608 1.00 94.00 169 GLN A C 1
ATOM 1331 O O . GLN A 1 169 ? 5.650 1.723 -15.274 1.00 94.00 169 GLN A O 1
ATOM 1336 N N . GLU A 1 170 ? 7.893 1.650 -15.341 1.00 94.81 170 GLU A N 1
ATOM 1337 C CA . GLU A 1 170 ? 8.120 2.949 -14.693 1.00 94.81 170 GLU A CA 1
ATOM 1338 C C . GLU A 1 170 ? 7.537 4.089 -15.529 1.00 94.81 170 GLU A C 1
ATOM 1340 O O . GLU A 1 170 ? 6.899 4.992 -14.992 1.00 94.81 170 GLU A O 1
ATOM 1345 N N . LEU A 1 171 ? 7.695 4.035 -16.856 1.00 95.56 171 LEU A N 1
ATOM 1346 C CA . LEU A 1 171 ? 7.061 5.000 -17.749 1.00 95.56 171 LEU A CA 1
ATOM 1347 C C . LEU A 1 171 ? 5.533 4.927 -17.666 1.00 95.56 171 LEU A C 1
ATOM 1349 O O . LEU A 1 171 ? 4.879 5.960 -17.551 1.00 95.56 171 LEU A O 1
ATOM 1353 N N . LEU A 1 172 ? 4.952 3.726 -17.733 1.00 95.44 172 LEU A N 1
ATOM 1354 C CA . LEU A 1 172 ? 3.503 3.559 -17.618 1.00 95.44 172 LEU A CA 1
ATOM 1355 C C . LEU A 1 172 ? 2.987 4.069 -16.266 1.00 95.44 172 LEU A C 1
ATOM 1357 O O . LEU A 1 172 ? 1.953 4.730 -16.232 1.00 95.44 172 LEU A O 1
ATOM 1361 N N . LEU A 1 173 ? 3.716 3.825 -15.174 1.00 95.56 173 LEU A N 1
ATOM 1362 C CA . LEU A 1 173 ? 3.388 4.346 -13.847 1.00 95.56 173 LEU A CA 1
ATOM 1363 C C . LEU A 1 173 ? 3.395 5.882 -13.836 1.00 95.56 173 LEU A C 1
ATOM 1365 O O . LEU A 1 173 ? 2.407 6.484 -13.429 1.00 95.56 173 LEU A O 1
ATOM 1369 N N . LEU A 1 174 ? 4.453 6.509 -14.362 1.00 95.00 174 LEU A N 1
ATOM 1370 C CA . LEU A 1 174 ? 4.572 7.969 -14.477 1.00 95.00 174 LEU A CA 1
ATOM 1371 C C . LEU A 1 174 ? 3.438 8.617 -15.290 1.00 95.00 174 LEU A C 1
ATOM 1373 O O . LEU A 1 174 ? 3.090 9.770 -15.045 1.00 95.00 174 LEU A O 1
ATOM 1377 N N . LEU A 1 175 ? 2.884 7.897 -16.269 1.00 94.75 175 LEU A N 1
ATOM 1378 C CA . LEU A 1 175 ? 1.800 8.384 -17.123 1.00 94.75 175 LEU A CA 1
ATOM 1379 C C . LEU A 1 175 ? 0.409 8.140 -16.531 1.00 94.75 175 LEU A C 1
ATOM 1381 O O . LEU A 1 175 ? -0.472 8.979 -16.708 1.00 94.75 175 LEU A O 1
ATOM 1385 N N . LEU A 1 176 ? 0.190 6.994 -15.881 1.00 95.31 176 LEU A N 1
ATOM 1386 C CA . LEU A 1 176 ? -1.125 6.602 -15.369 1.00 95.31 176 LEU A CA 1
ATOM 1387 C C . LEU A 1 176 ? -1.405 7.155 -13.968 1.00 95.31 176 LEU A C 1
ATOM 1389 O O . LEU A 1 176 ? -2.540 7.540 -13.701 1.00 95.31 176 LEU A O 1
ATOM 1393 N N . GLU A 1 177 ? -0.403 7.237 -13.088 1.00 95.12 177 GLU A N 1
ATOM 1394 C CA . GLU A 1 177 ? -0.574 7.744 -11.717 1.00 95.12 177 GLU A CA 1
ATOM 1395 C C . GLU A 1 177 ? -1.248 9.136 -11.667 1.00 95.12 177 GLU A C 1
ATOM 1397 O O . GLU A 1 177 ? -2.251 9.262 -10.960 1.00 95.12 177 GLU A O 1
ATOM 1402 N N . PRO A 1 178 ? -0.844 10.142 -12.475 1.00 94.38 178 PRO A N 1
ATOM 1403 C CA . PRO A 1 178 ? -1.487 11.459 -12.469 1.00 94.38 178 PRO A CA 1
ATOM 1404 C C . PRO A 1 178 ? -2.950 11.427 -12.924 1.00 94.38 178 PRO A C 1
ATOM 1406 O O . PRO A 1 178 ? -3.749 12.247 -12.485 1.00 94.38 178 PRO A O 1
ATOM 1409 N N . VAL A 1 179 ? -3.305 10.502 -13.823 1.00 94.19 179 VAL A N 1
ATOM 1410 C CA . VAL A 1 179 ? -4.657 10.388 -14.397 1.00 94.19 179 VAL A CA 1
ATOM 1411 C C . VAL A 1 179 ? -5.639 9.778 -13.399 1.00 94.19 179 VAL A C 1
ATOM 1413 O O . VAL A 1 179 ? -6.816 10.149 -13.384 1.00 94.19 179 VAL A O 1
ATOM 1416 N N . PHE A 1 180 ? -5.168 8.833 -12.585 1.00 94.50 180 PHE A N 1
ATOM 1417 C CA . PHE A 1 180 ? -6.004 8.115 -11.628 1.00 94.50 180 PHE A CA 1
ATOM 1418 C C . PHE A 1 180 ? -6.048 8.765 -10.245 1.00 94.50 180 PHE A C 1
ATOM 1420 O O . PHE A 1 180 ? -7.086 8.688 -9.594 1.00 94.50 180 PHE A O 1
ATOM 1427 N N . GLU A 1 181 ? -4.992 9.455 -9.810 1.00 93.94 181 GLU A N 1
ATOM 1428 C CA . GLU A 1 181 ? -4.964 10.096 -8.491 1.00 93.94 181 GLU A CA 1
ATOM 1429 C C . GLU A 1 181 ? -6.155 11.039 -8.197 1.00 93.94 181 GLU A C 1
ATOM 1431 O O . GLU A 1 181 ? -6.724 10.902 -7.112 1.00 93.94 181 GLU A O 1
ATOM 1436 N N . PRO A 1 182 ? -6.618 11.923 -9.113 1.00 92.50 182 PRO A N 1
ATOM 1437 C CA . PRO A 1 182 ? -7.797 12.761 -8.859 1.00 92.50 182 PRO A CA 1
ATOM 1438 C C . PRO A 1 182 ? -9.123 11.981 -8.847 1.00 92.50 182 PRO A C 1
ATOM 1440 O O . PRO A 1 182 ? -10.137 12.512 -8.405 1.00 92.50 182 PRO A O 1
ATOM 1443 N N . ARG A 1 183 ? -9.142 10.735 -9.340 1.00 92.12 183 ARG A N 1
ATOM 1444 C CA . ARG A 1 183 ? -10.338 9.873 -9.390 1.00 92.12 183 ARG A CA 1
ATOM 1445 C C . ARG A 1 183 ? -10.487 8.990 -8.160 1.00 92.12 183 ARG A C 1
ATOM 1447 O O . ARG A 1 183 ? -11.583 8.497 -7.906 1.00 92.12 183 ARG A O 1
ATOM 1454 N N . PHE A 1 184 ? -9.391 8.752 -7.443 1.00 94.50 184 PHE A N 1
ATOM 1455 C CA . PHE A 1 184 ? -9.381 7.865 -6.292 1.00 94.50 184 PHE A CA 1
ATOM 1456 C C . PHE A 1 184 ? -10.052 8.491 -5.076 1.00 94.50 184 PHE A C 1
ATOM 1458 O O . PHE A 1 184 ? -9.716 9.609 -4.676 1.00 94.50 184 PHE A O 1
ATOM 1465 N N . SER A 1 185 ? -10.895 7.701 -4.407 1.00 92.38 185 SER A N 1
ATOM 1466 C CA . SER A 1 185 ? -11.556 8.109 -3.165 1.00 92.38 185 SER A CA 1
ATOM 1467 C C . SER A 1 185 ? -10.556 8.606 -2.112 1.00 92.38 185 SER A C 1
ATOM 1469 O O . SER A 1 185 ? -9.499 7.992 -1.907 1.00 92.38 185 SER A O 1
ATOM 1471 N N . PRO A 1 186 ? -10.866 9.677 -1.360 1.00 91.88 186 PRO A N 1
ATOM 1472 C CA . PRO A 1 186 ? -10.027 10.132 -0.259 1.00 91.88 186 PRO A CA 1
ATOM 1473 C C . PRO A 1 186 ? -9.925 9.116 0.889 1.00 91.88 186 PRO A C 1
ATOM 1475 O O . PRO A 1 186 ? -9.018 9.260 1.709 1.00 91.88 186 PRO A O 1
ATOM 1478 N N . LYS A 1 187 ? -10.779 8.087 0.937 1.00 92.31 187 LYS A N 1
ATOM 1479 C CA . LYS A 1 187 ? -10.751 7.012 1.945 1.00 92.31 187 LYS A CA 1
ATOM 1480 C C . LYS A 1 187 ? -9.817 5.844 1.590 1.00 92.31 187 LYS A C 1
ATOM 1482 O O . LYS A 1 187 ? -9.624 4.944 2.408 1.00 92.31 187 LYS A O 1
ATOM 1487 N N . SER A 1 188 ? -9.207 5.864 0.401 1.00 94.69 188 SER A N 1
ATOM 1488 C CA . SER A 1 188 ? -8.208 4.883 -0.044 1.00 94.69 188 SER A CA 1
ATOM 1489 C C . SER A 1 188 ? -6.777 5.387 0.192 1.00 94.69 188 SER A C 1
ATOM 1491 O O . SER A 1 188 ? -6.417 6.491 -0.234 1.00 94.69 188 SER A O 1
ATOM 1493 N N . HIS A 1 189 ? -5.943 4.599 0.882 1.00 93.31 189 HIS A N 1
ATOM 1494 C CA . HIS A 1 189 ? -4.626 5.052 1.362 1.00 93.31 189 HIS A CA 1
ATOM 1495 C C . HIS A 1 189 ? -3.401 4.316 0.802 1.00 93.31 189 HIS A C 1
ATOM 1497 O O . HIS A 1 189 ? -2.334 4.923 0.730 1.00 93.31 189 HIS A O 1
ATOM 1503 N N . ALA A 1 190 ? -3.490 3.028 0.466 1.00 91.81 190 ALA A N 1
ATOM 1504 C CA . ALA A 1 190 ? -2.301 2.266 0.068 1.00 91.81 190 ALA A CA 1
ATOM 1505 C C . ALA A 1 190 ? -1.872 2.569 -1.372 1.00 91.81 190 ALA A C 1
ATOM 1507 O O . ALA A 1 190 ? -2.713 2.858 -2.220 1.00 91.81 190 ALA A O 1
ATOM 1508 N N . PHE A 1 191 ? -0.570 2.437 -1.649 1.00 91.44 191 PHE A N 1
ATOM 1509 C CA . PHE A 1 191 ? 0.027 2.594 -2.985 1.00 91.44 191 PHE A CA 1
ATOM 1510 C C . PHE A 1 191 ? -0.300 3.929 -3.670 1.00 91.44 191 PHE A C 1
ATOM 1512 O O . PHE A 1 191 ? -0.486 3.977 -4.884 1.00 91.44 191 PHE A O 1
ATOM 1519 N N . ARG A 1 192 ? -0.394 5.006 -2.885 1.00 93.38 192 ARG A N 1
ATOM 1520 C CA . ARG A 1 192 ? -0.667 6.359 -3.375 1.00 93.38 192 ARG A CA 1
ATOM 1521 C C . ARG A 1 192 ? 0.390 7.342 -2.883 1.00 93.38 192 ARG A C 1
ATOM 1523 O O . ARG A 1 192 ? 0.876 7.198 -1.755 1.00 93.38 192 ARG A O 1
ATOM 1530 N N . PRO A 1 193 ? 0.737 8.358 -3.685 1.00 91.62 193 PRO A N 1
ATOM 1531 C CA . PRO A 1 193 ? 1.720 9.354 -3.289 1.00 91.62 193 PRO A CA 1
ATOM 1532 C C . PRO A 1 193 ? 1.254 10.114 -2.039 1.00 91.62 193 PRO A C 1
ATOM 1534 O O . PRO A 1 193 ? 0.101 10.520 -1.922 1.00 91.62 193 PRO A O 1
ATOM 1537 N N . GLY A 1 194 ? 2.150 10.274 -1.060 1.00 89.88 194 GLY A N 1
ATOM 1538 C CA . GLY A 1 194 ? 1.867 10.996 0.190 1.00 89.88 194 GLY A CA 1
ATOM 1539 C C . GLY A 1 194 ? 0.894 10.299 1.154 1.00 89.88 194 GLY A C 1
ATOM 1540 O O . GLY A 1 194 ? 0.600 10.843 2.220 1.00 89.88 194 GLY A O 1
ATOM 1541 N N . ARG A 1 195 ? 0.413 9.094 0.826 1.00 92.12 195 ARG A N 1
ATOM 1542 C CA . ARG A 1 195 ? -0.493 8.304 1.665 1.00 92.12 195 ARG A CA 1
ATOM 1543 C C . ARG A 1 195 ? 0.191 7.019 2.120 1.00 92.12 195 ARG A C 1
ATOM 1545 O O . ARG A 1 195 ? 0.988 6.416 1.413 1.00 92.12 195 ARG A O 1
ATOM 1552 N N . GLY A 1 196 ? -0.102 6.609 3.347 1.00 89.88 196 GLY A N 1
ATOM 1553 C CA . GLY A 1 196 ? 0.491 5.415 3.948 1.00 89.88 196 GLY A CA 1
ATOM 1554 C C . GLY A 1 196 ? -0.274 4.925 5.176 1.00 89.88 196 GLY A C 1
ATOM 1555 O O . GLY A 1 196 ? -1.308 5.505 5.526 1.00 89.88 196 GLY A O 1
ATOM 1556 N N . PRO A 1 197 ? 0.235 3.897 5.879 1.00 90.25 197 PRO A N 1
ATOM 1557 C CA . PRO A 1 197 ? -0.442 3.293 7.033 1.00 90.25 197 PRO A CA 1
ATOM 1558 C C . PRO A 1 197 ? -0.820 4.320 8.101 1.00 90.25 197 PRO A C 1
ATOM 1560 O O . PRO A 1 197 ? -1.920 4.320 8.642 1.00 90.25 197 PRO A O 1
ATOM 1563 N N . HIS A 1 198 ? 0.075 5.276 8.342 1.00 91.62 198 HIS A N 1
ATOM 1564 C CA . HIS A 1 198 ? -0.134 6.383 9.272 1.00 91.62 198 HIS A CA 1
ATOM 1565 C C . HIS A 1 198 ? -1.316 7.273 8.916 1.00 91.62 198 HIS A C 1
ATOM 1567 O O . HIS A 1 198 ? -2.025 7.723 9.811 1.00 91.62 198 HIS A O 1
ATOM 1573 N N . THR A 1 199 ? -1.528 7.537 7.626 1.00 93.19 199 THR A N 1
ATOM 1574 C CA . THR A 1 199 ? -2.666 8.349 7.178 1.00 93.19 199 THR A CA 1
ATOM 1575 C C . THR A 1 199 ? -3.983 7.607 7.389 1.00 93.19 199 THR A C 1
ATOM 1577 O O . THR A 1 199 ? -4.942 8.219 7.851 1.00 93.19 199 THR A O 1
ATOM 1580 N N . ALA A 1 200 ? -3.996 6.287 7.173 1.00 93.06 200 ALA A N 1
ATOM 1581 C CA . ALA A 1 200 ? -5.160 5.446 7.429 1.00 93.06 200 ALA A CA 1
ATOM 1582 C C . ALA A 1 200 ? -5.498 5.402 8.929 1.00 93.06 200 ALA A C 1
ATOM 1584 O O . ALA A 1 200 ? -6.620 5.712 9.315 1.00 93.06 200 ALA A O 1
ATOM 1585 N N . ILE A 1 201 ? -4.513 5.132 9.797 1.00 92.50 201 ILE A N 1
ATOM 1586 C CA . ILE A 1 201 ? -4.714 5.122 11.258 1.00 92.50 201 ILE A CA 1
ATOM 1587 C C . ILE A 1 201 ? -5.146 6.494 11.787 1.00 92.50 201 ILE A C 1
ATOM 1589 O O . ILE A 1 201 ? -5.989 6.579 12.680 1.00 92.50 201 ILE A O 1
ATOM 1593 N N . ARG A 1 202 ? -4.615 7.587 11.230 1.00 91.25 202 ARG A N 1
ATOM 1594 C CA . ARG A 1 202 ? -5.077 8.937 11.575 1.00 91.25 202 ARG A CA 1
ATOM 1595 C C . ARG A 1 202 ? -6.555 9.124 11.217 1.00 91.25 202 ARG A C 1
ATOM 1597 O O . ARG A 1 202 ? -7.288 9.660 12.041 1.00 91.25 202 ARG A O 1
ATOM 1604 N N . SER A 1 203 ? -6.986 8.646 10.047 1.00 90.62 203 SER A N 1
ATOM 1605 C CA . SER A 1 203 ? -8.391 8.710 9.630 1.00 90.62 203 SER A CA 1
ATOM 1606 C C . SER A 1 203 ? -9.303 7.846 10.510 1.00 90.62 203 SER A C 1
ATOM 1608 O O . SER A 1 203 ? -10.398 8.285 10.855 1.00 90.62 203 SER A O 1
ATOM 1610 N N . VAL A 1 204 ? -8.837 6.670 10.957 1.00 90.38 204 VAL A N 1
ATOM 1611 C CA . VAL A 1 204 ? -9.543 5.862 11.970 1.00 90.38 204 VAL A CA 1
ATOM 1612 C C . VAL A 1 204 ? -9.771 6.685 13.236 1.00 90.38 204 VAL A C 1
ATOM 1614 O O . VAL A 1 204 ? -10.898 6.803 13.708 1.00 90.38 204 VAL A O 1
ATOM 1617 N N . ARG A 1 205 ? -8.713 7.307 13.767 1.00 87.50 205 ARG A N 1
ATOM 1618 C CA . ARG A 1 205 ? -8.790 8.090 15.008 1.00 87.50 205 ARG A CA 1
ATOM 1619 C C . ARG A 1 205 ? -9.748 9.278 14.925 1.00 87.50 205 ARG A C 1
ATOM 1621 O O . ARG A 1 205 ? -10.367 9.594 15.932 1.00 87.50 205 ARG A O 1
ATOM 1628 N N . SER A 1 206 ? -9.842 9.939 13.771 1.00 84.19 206 SER A N 1
ATOM 1629 C CA . SER A 1 206 ? -10.691 11.125 13.600 1.00 84.19 206 SER A CA 1
ATOM 1630 C C . SER A 1 206 ? -12.148 10.798 13.296 1.00 84.19 206 SER A C 1
ATOM 1632 O O . SER A 1 206 ? -13.026 11.561 13.674 1.00 84.19 206 SER A O 1
ATOM 1634 N N . SER A 1 207 ? -12.409 9.710 12.567 1.00 83.06 207 SER A N 1
ATOM 1635 C CA . SER A 1 207 ? -13.727 9.479 11.966 1.00 83.06 207 SER A CA 1
ATOM 1636 C C . SER A 1 207 ? -14.484 8.307 12.591 1.00 83.06 207 SER A C 1
ATOM 1638 O O . SER A 1 207 ? -15.710 8.316 12.579 1.00 83.06 207 SER A O 1
ATOM 1640 N N . PHE A 1 208 ? -13.791 7.328 13.191 1.00 85.00 208 PHE A N 1
ATOM 1641 C CA . PHE A 1 208 ? -14.405 6.059 13.602 1.00 85.00 208 PHE A CA 1
ATOM 1642 C C . PHE A 1 208 ? -14.889 5.982 15.060 1.00 85.00 208 PHE A C 1
ATOM 1644 O O . PHE A 1 208 ? -15.269 4.910 15.527 1.00 85.00 208 PHE A O 1
ATOM 1651 N N . ALA A 1 209 ? -14.909 7.097 15.794 1.00 78.88 209 ALA A N 1
ATOM 1652 C CA . ALA A 1 209 ? -15.259 7.096 17.218 1.00 78.88 209 ALA A CA 1
ATOM 1653 C C . ALA A 1 209 ? -16.725 6.717 17.509 1.00 78.88 209 ALA A C 1
ATOM 1655 O O . ALA A 1 209 ? -17.015 6.147 18.561 1.00 78.88 209 ALA A O 1
ATOM 1656 N N . ALA A 1 210 ? -17.632 7.000 16.571 1.00 75.75 210 ALA A N 1
ATOM 1657 C CA . ALA A 1 210 ? -19.078 6.863 16.738 1.00 75.75 210 ALA A CA 1
ATOM 1658 C C . ALA A 1 210 ? -19.642 5.466 16.391 1.00 75.75 210 ALA A C 1
ATOM 1660 O O . ALA A 1 210 ? -20.850 5.246 16.523 1.00 75.75 210 ALA A O 1
ATOM 1661 N N . TYR A 1 211 ? -18.806 4.536 15.916 1.00 85.38 211 TYR A N 1
ATOM 1662 C CA . TYR A 1 211 ? -19.243 3.233 15.398 1.00 85.38 211 TYR A CA 1
ATOM 1663 C C . TYR A 1 211 ? -19.063 2.112 16.426 1.00 85.38 211 TYR A C 1
ATOM 1665 O O . TYR A 1 211 ? -18.126 2.110 17.225 1.00 85.38 211 TYR A O 1
ATOM 1673 N N . LEU A 1 212 ? -19.978 1.140 16.402 1.00 85.69 212 LEU A N 1
ATOM 1674 C CA . LEU A 1 212 ? -19.998 0.018 17.351 1.00 85.69 212 LEU A CA 1
ATOM 1675 C C . LEU A 1 212 ? -19.689 -1.311 16.670 1.00 85.69 212 LEU A C 1
ATOM 1677 O O . LEU A 1 212 ? -18.960 -2.136 17.225 1.00 85.69 212 LEU A O 1
ATOM 1681 N N . TRP A 1 213 ? -20.242 -1.501 15.474 1.00 91.19 213 TRP A N 1
ATOM 1682 C CA . TRP A 1 213 ? -20.026 -2.681 14.652 1.00 91.19 213 TRP A CA 1
ATOM 1683 C C . TRP A 1 213 ? -19.057 -2.351 13.537 1.00 91.19 213 TRP A C 1
ATOM 1685 O O . TRP A 1 213 ? -19.141 -1.288 12.925 1.00 91.19 213 TRP A O 1
ATOM 1695 N N . PHE A 1 214 ? -18.142 -3.273 13.284 1.00 94.00 214 PHE A N 1
ATOM 1696 C CA . PHE A 1 214 ? -17.149 -3.145 12.239 1.00 94.00 214 PHE A CA 1
ATOM 1697 C C . PHE A 1 214 ? -17.203 -4.373 11.344 1.00 94.00 214 PHE A C 1
ATOM 1699 O O . PHE A 1 214 ? -17.316 -5.500 11.832 1.00 94.00 214 PHE A O 1
ATOM 1706 N N . VAL A 1 215 ? -17.118 -4.140 10.040 1.00 95.06 215 VAL A N 1
ATOM 1707 C CA . VAL A 1 215 ? -16.922 -5.185 9.038 1.00 95.06 215 VAL A CA 1
ATOM 1708 C C . VAL A 1 215 ? -15.492 -5.055 8.531 1.00 95.06 215 VAL A C 1
ATOM 1710 O O . VAL A 1 215 ? -15.127 -4.030 7.952 1.00 95.06 215 VAL A O 1
ATOM 1713 N N . SER A 1 216 ? -14.677 -6.071 8.799 1.00 93.69 216 SER A N 1
ATOM 1714 C CA . SER A 1 216 ? -13.303 -6.181 8.309 1.00 93.69 216 SER A CA 1
ATOM 1715 C C . SER A 1 216 ? -13.297 -7.141 7.128 1.00 93.69 216 SER A C 1
ATOM 1717 O O . SER A 1 216 ? -13.759 -8.272 7.267 1.00 93.69 216 SER A O 1
ATOM 1719 N N . ALA A 1 217 ? -12.823 -6.690 5.968 1.00 92.56 217 ALA A N 1
ATOM 1720 C CA . ALA A 1 217 ? -12.758 -7.507 4.761 1.00 92.56 217 ALA A CA 1
ATOM 1721 C C . ALA A 1 217 ? -11.328 -7.592 4.216 1.00 92.56 217 ALA A C 1
ATOM 1723 O O . ALA A 1 217 ? -10.662 -6.572 4.015 1.00 92.56 217 ALA A O 1
ATOM 1724 N N . ASP A 1 218 ? -10.875 -8.813 3.943 1.00 91.69 218 ASP A N 1
ATOM 1725 C CA . ASP A 1 218 ? -9.628 -9.104 3.241 1.00 91.69 218 ASP A CA 1
ATOM 1726 C C . ASP A 1 218 ? -9.910 -9.525 1.794 1.00 91.69 218 ASP A C 1
ATOM 1728 O O . ASP A 1 218 ? -10.339 -10.643 1.517 1.00 91.69 218 ASP A O 1
ATOM 1732 N N . LEU A 1 219 ? -9.655 -8.619 0.851 1.00 91.19 219 LEU A N 1
ATOM 1733 C CA . LEU A 1 219 ? -9.860 -8.854 -0.578 1.00 91.19 219 LEU A CA 1
ATOM 1734 C C . LEU A 1 219 ? -8.580 -9.329 -1.283 1.00 91.19 219 LEU A C 1
ATOM 1736 O O . LEU A 1 219 ? -8.515 -9.291 -2.508 1.00 91.19 219 LEU A O 1
ATOM 1740 N N . THR A 1 220 ? -7.553 -9.775 -0.550 1.00 90.12 220 THR A N 1
ATOM 1741 C CA . THR A 1 220 ? -6.258 -10.178 -1.132 1.00 90.12 220 THR A CA 1
ATOM 1742 C C . THR A 1 220 ? -6.410 -11.255 -2.209 1.00 90.12 220 THR A C 1
ATOM 1744 O O . THR A 1 220 ? -5.929 -11.080 -3.327 1.00 90.12 220 THR A O 1
ATOM 1747 N N . ALA A 1 221 ? -7.161 -12.323 -1.920 1.00 87.12 221 ALA A N 1
ATOM 1748 C CA . ALA A 1 221 ? -7.412 -13.403 -2.880 1.00 87.12 221 ALA A CA 1
ATOM 1749 C C . ALA A 1 221 ? -8.191 -12.941 -4.125 1.00 87.12 221 ALA A C 1
ATOM 1751 O O . ALA A 1 221 ? -7.992 -13.472 -5.215 1.00 87.12 221 ALA A O 1
ATOM 1752 N N . LEU A 1 222 ? -9.064 -11.943 -3.964 1.00 88.12 222 LEU A N 1
ATOM 1753 C CA . LEU A 1 222 ? -9.822 -11.356 -5.064 1.00 88.12 222 LEU A CA 1
ATOM 1754 C C . LEU A 1 222 ? -8.914 -10.517 -5.965 1.00 88.12 222 LEU A C 1
ATOM 1756 O O . LEU A 1 222 ? -8.985 -10.651 -7.181 1.00 88.12 222 LEU A O 1
ATOM 1760 N N . VAL A 1 223 ? -8.047 -9.690 -5.375 1.00 89.56 223 VAL A N 1
ATOM 1761 C CA . VAL A 1 223 ? -7.112 -8.829 -6.113 1.00 89.56 223 VAL A CA 1
ATOM 1762 C C . VAL A 1 223 ? -6.098 -9.666 -6.893 1.00 89.56 223 VAL A C 1
ATOM 1764 O O . VAL A 1 223 ? -5.883 -9.404 -8.072 1.00 89.56 223 VAL A O 1
ATOM 1767 N N . ASP A 1 224 ? -5.538 -10.713 -6.284 1.00 89.00 224 ASP A N 1
ATOM 1768 C CA . ASP A 1 224 ? -4.609 -11.627 -6.964 1.00 89.00 224 ASP A CA 1
ATOM 1769 C C . ASP A 1 224 ? -5.279 -12.433 -8.094 1.00 89.00 224 ASP A C 1
ATOM 1771 O O . ASP A 1 224 ? -4.613 -12.841 -9.047 1.00 89.00 224 ASP A O 1
ATOM 1775 N N . GLY A 1 225 ? -6.593 -12.661 -7.999 1.00 86.56 225 GLY A N 1
ATOM 1776 C CA . GLY A 1 225 ? -7.388 -13.417 -8.969 1.00 86.56 225 GLY A CA 1
ATOM 1777 C C . GLY A 1 225 ? -7.986 -12.593 -10.116 1.00 86.56 225 GLY A C 1
ATOM 1778 O O . GLY A 1 225 ? -8.702 -13.160 -10.943 1.00 86.56 225 GLY A O 1
ATOM 1779 N N . LEU A 1 226 ? -7.736 -11.280 -10.186 1.00 90.56 226 LEU A N 1
ATOM 1780 C CA . LEU A 1 226 ? -8.353 -10.412 -11.194 1.00 90.56 226 LEU A CA 1
ATOM 1781 C C . LEU A 1 226 ? -7.963 -10.809 -12.624 1.00 90.56 226 LEU A C 1
ATOM 1783 O O . LEU A 1 226 ? -6.784 -10.933 -12.966 1.00 90.56 226 LEU A O 1
ATOM 1787 N N . SER A 1 227 ? -8.970 -10.940 -13.491 1.00 91.44 227 SER A N 1
ATOM 1788 C CA . SER A 1 227 ? -8.735 -11.239 -14.902 1.00 91.44 227 SER A CA 1
ATOM 1789 C C . SER A 1 227 ? -8.110 -10.033 -15.633 1.00 91.44 227 SER A C 1
ATOM 1791 O O . SER A 1 227 ? -8.480 -8.884 -15.354 1.00 91.44 227 SER A O 1
ATOM 1793 N N . PRO A 1 228 ? -7.201 -10.253 -16.607 1.00 91.75 228 PRO A N 1
ATOM 1794 C CA . PRO A 1 228 ? -6.645 -9.177 -17.429 1.00 91.75 228 PRO A CA 1
ATOM 1795 C C . PRO A 1 228 ? -7.713 -8.311 -18.105 1.00 91.75 228 PRO A C 1
ATOM 1797 O O . PRO A 1 228 ? -7.536 -7.098 -18.230 1.00 91.75 228 PRO A O 1
ATOM 1800 N N . ASP A 1 229 ? -8.830 -8.917 -18.516 1.00 92.50 229 ASP A N 1
ATOM 1801 C CA . ASP A 1 229 ? -9.927 -8.219 -19.185 1.00 92.50 229 ASP A CA 1
ATOM 1802 C C . ASP A 1 229 ? -10.691 -7.302 -18.221 1.00 92.50 229 ASP A C 1
ATOM 1804 O O . ASP A 1 229 ? -10.981 -6.156 -18.574 1.00 92.50 229 ASP A O 1
ATOM 1808 N N . THR A 1 230 ? -10.925 -7.742 -16.978 1.00 92.56 230 THR A N 1
ATOM 1809 C CA . THR A 1 230 ? -11.521 -6.905 -15.922 1.00 92.56 230 THR A CA 1
ATOM 1810 C C . THR A 1 230 ? -10.647 -5.680 -15.658 1.00 92.56 230 THR A C 1
ATOM 1812 O O . THR A 1 230 ? -11.145 -4.554 -15.693 1.00 92.56 230 THR A O 1
ATOM 1815 N N . ILE A 1 231 ? -9.333 -5.873 -15.493 1.00 93.88 231 ILE A N 1
ATOM 1816 C CA . ILE A 1 231 ? -8.384 -4.775 -15.244 1.00 93.88 231 ILE A CA 1
ATOM 1817 C C . ILE A 1 231 ? -8.403 -3.772 -16.403 1.00 93.88 231 ILE A C 1
ATOM 1819 O O . ILE A 1 231 ? -8.483 -2.560 -16.191 1.00 93.88 231 ILE A O 1
ATOM 1823 N N . LEU A 1 232 ? -8.366 -4.266 -17.644 1.00 94.06 232 LEU A N 1
ATOM 1824 C CA . LEU A 1 232 ? -8.399 -3.410 -18.827 1.00 94.06 232 LEU A CA 1
ATOM 1825 C C . LEU A 1 232 ? -9.716 -2.641 -18.944 1.00 94.06 232 LEU A C 1
ATOM 1827 O O . LEU A 1 232 ? -9.681 -1.471 -19.319 1.00 94.06 232 LEU A O 1
ATOM 1831 N N . SER A 1 233 ? -10.848 -3.257 -18.597 1.00 93.62 233 SER A N 1
ATOM 1832 C CA . SER A 1 233 ? -12.156 -2.596 -18.622 1.00 93.62 233 SER A CA 1
ATOM 1833 C C . SER A 1 233 ? -12.216 -1.413 -17.649 1.00 93.62 233 SER A C 1
ATOM 1835 O O . SER A 1 233 ? -12.655 -0.330 -18.035 1.00 93.62 233 SER A O 1
ATOM 1837 N N . CYS A 1 234 ? -11.677 -1.563 -16.432 1.00 93.44 234 CYS A N 1
ATOM 1838 C CA . CYS A 1 234 ? -11.601 -0.480 -15.451 1.00 93.44 234 CYS A CA 1
ATOM 1839 C C . CYS A 1 234 ? -10.680 0.653 -15.932 1.00 93.44 234 CYS A C 1
ATOM 1841 O O . CYS A 1 234 ? -11.035 1.827 -15.837 1.00 93.44 234 CYS A O 1
ATOM 1843 N N . VAL A 1 235 ? -9.521 0.324 -16.516 1.00 94.50 235 VAL A N 1
ATOM 1844 C CA . VAL A 1 235 ? -8.582 1.338 -17.035 1.00 94.50 235 VAL A CA 1
ATOM 1845 C C . VAL A 1 235 ? -9.181 2.113 -18.216 1.00 94.50 235 VAL A C 1
ATOM 1847 O O . VAL A 1 235 ? -9.002 3.329 -18.307 1.00 94.50 235 VAL A O 1
ATOM 1850 N N . GLN A 1 236 ? -9.931 1.442 -19.095 1.00 93.69 236 GLN A N 1
ATOM 1851 C CA . GLN A 1 236 ? -10.576 2.057 -20.263 1.00 93.69 236 GLN A CA 1
ATOM 1852 C C . GLN A 1 236 ? -11.623 3.116 -19.898 1.00 93.69 236 GLN A C 1
ATOM 1854 O O . GLN A 1 236 ? -11.815 4.057 -20.668 1.00 93.69 236 GLN A O 1
ATOM 1859 N N . LYS A 1 237 ? -12.256 3.024 -18.720 1.00 91.38 237 LYS A N 1
ATOM 1860 C CA . LYS A 1 237 ? -13.185 4.061 -18.235 1.00 91.38 237 LYS A CA 1
ATOM 1861 C C . LYS A 1 237 ? -12.494 5.413 -18.028 1.00 91.38 237 LYS A C 1
ATOM 1863 O O . LYS A 1 237 ? -13.118 6.455 -18.200 1.00 91.38 237 LYS A O 1
ATOM 1868 N N . ALA A 1 238 ? -11.210 5.407 -17.663 1.00 90.50 238 ALA A N 1
ATOM 1869 C CA . ALA A 1 238 ? -10.455 6.618 -17.346 1.00 90.50 238 ALA A CA 1
ATOM 1870 C C . ALA A 1 238 ? -9.481 7.052 -18.450 1.00 90.50 238 ALA A C 1
ATOM 1872 O O . ALA A 1 238 ? -9.144 8.232 -18.518 1.00 90.50 238 ALA A O 1
ATOM 1873 N N . VAL A 1 239 ? -9.019 6.136 -19.305 1.00 92.75 239 VAL A N 1
ATOM 1874 C CA . VAL A 1 239 ? -7.996 6.395 -20.330 1.00 92.75 239 VAL A CA 1
ATOM 1875 C C . VAL A 1 239 ? -8.525 6.021 -21.711 1.00 92.75 239 VAL A C 1
ATOM 1877 O O . VAL A 1 239 ? -8.857 4.866 -21.955 1.00 92.75 239 VAL A O 1
ATOM 1880 N N . SER A 1 240 ? -8.528 6.976 -22.647 1.00 90.38 240 SER A N 1
ATOM 1881 C CA . SER A 1 240 ? -8.992 6.747 -24.030 1.00 90.38 240 SER A CA 1
ATOM 1882 C C . SER A 1 240 ? -7.875 6.369 -25.016 1.00 90.38 240 SER A C 1
ATOM 1884 O O . SER A 1 240 ? -8.138 6.007 -26.166 1.00 90.38 240 SER A O 1
ATOM 1886 N N . ASP A 1 241 ? -6.609 6.442 -24.597 1.00 91.75 241 ASP A N 1
ATOM 1887 C CA . ASP A 1 241 ? -5.466 6.270 -25.492 1.00 91.75 241 ASP A CA 1
ATOM 1888 C C . ASP A 1 241 ? -5.201 4.803 -25.872 1.00 91.75 241 ASP A C 1
ATOM 1890 O O . ASP A 1 241 ? -4.719 3.990 -25.077 1.00 91.75 241 ASP A O 1
ATOM 1894 N N . ARG A 1 242 ? -5.434 4.482 -27.149 1.00 90.12 242 ARG A N 1
ATOM 1895 C CA . ARG A 1 242 ? -5.288 3.127 -27.695 1.00 90.12 242 ARG A CA 1
ATOM 1896 C C . ARG A 1 242 ? -3.864 2.573 -27.618 1.00 90.12 242 ARG A C 1
ATOM 1898 O O . ARG A 1 242 ? -3.722 1.361 -27.476 1.00 90.12 2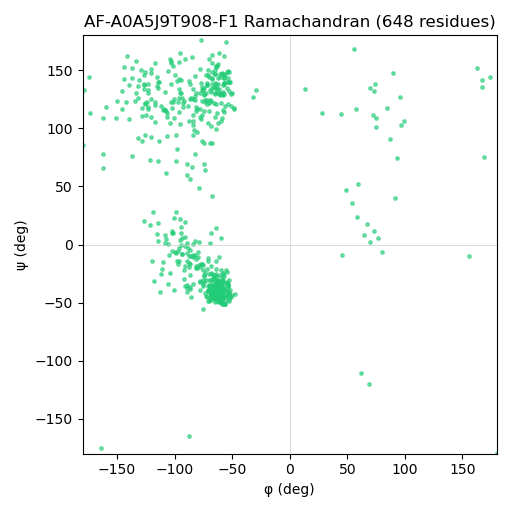42 ARG A O 1
ATOM 1905 N N . LYS A 1 243 ? -2.813 3.399 -27.730 1.00 90.12 243 LYS A N 1
ATOM 1906 C CA . LYS A 1 243 ? -1.427 2.888 -27.709 1.00 90.12 243 LYS A CA 1
ATOM 1907 C C . LYS A 1 243 ? -1.043 2.442 -26.304 1.00 90.12 243 LYS A C 1
ATOM 1909 O O . LYS A 1 243 ? -0.517 1.345 -26.140 1.00 90.12 243 LYS A O 1
ATOM 1914 N N . VAL A 1 244 ? -1.376 3.251 -25.298 1.00 92.06 244 VAL A N 1
ATOM 1915 C CA . VAL A 1 244 ? -1.130 2.928 -23.884 1.00 92.06 244 VAL A CA 1
ATOM 1916 C C . VAL A 1 244 ? -1.939 1.701 -23.466 1.00 92.06 244 VAL A C 1
ATOM 1918 O O . VAL A 1 244 ? -1.380 0.771 -22.889 1.00 92.06 244 VAL A O 1
ATOM 1921 N N . LEU A 1 245 ? -3.222 1.642 -23.838 1.00 92.62 245 LEU A N 1
ATOM 1922 C CA . LEU A 1 245 ? -4.076 0.480 -23.575 1.00 92.62 245 LEU A CA 1
ATOM 1923 C C . LEU A 1 245 ? -3.558 -0.794 -24.256 1.00 92.62 245 LEU A C 1
ATOM 1925 O O . LEU A 1 245 ? -3.563 -1.861 -23.648 1.00 92.62 245 LEU A O 1
ATOM 1929 N N . SER A 1 246 ? -3.079 -0.700 -25.501 1.00 91.62 246 SER A N 1
ATOM 1930 C CA . SER A 1 246 ? -2.495 -1.838 -26.221 1.00 91.62 246 SER A CA 1
ATOM 1931 C C . SER A 1 246 ? -1.202 -2.326 -25.566 1.00 91.62 246 SER A C 1
ATOM 1933 O O . SER A 1 246 ? -0.988 -3.534 -25.459 1.00 91.62 246 SER A O 1
ATOM 1935 N N . LEU A 1 247 ? -0.344 -1.405 -25.117 1.00 92.19 247 LEU A N 1
ATOM 1936 C CA . LEU A 1 247 ? 0.896 -1.739 -24.421 1.00 92.19 247 LEU A CA 1
ATOM 1937 C C . LEU A 1 247 ? 0.599 -2.424 -23.082 1.00 92.19 247 LEU A C 1
ATOM 1939 O O . LEU A 1 247 ? 1.150 -3.490 -22.810 1.00 92.19 247 LEU A O 1
ATOM 1943 N N . LEU A 1 248 ? -0.342 -1.889 -22.302 1.00 93.00 248 LEU A N 1
ATOM 1944 C CA . LEU A 1 248 ? -0.792 -2.503 -21.053 1.00 93.00 248 LEU A CA 1
ATOM 1945 C C . LEU A 1 248 ? -1.401 -3.893 -21.291 1.00 93.00 248 LEU A C 1
ATOM 1947 O O . LEU A 1 248 ? -1.008 -4.859 -20.639 1.00 93.00 248 LEU A O 1
ATOM 1951 N N . LYS A 1 249 ? -2.291 -4.024 -22.285 1.00 92.56 249 LYS A N 1
ATOM 1952 C CA . LYS A 1 249 ? -2.895 -5.306 -22.677 1.00 92.56 249 LYS A CA 1
ATOM 1953 C C . LYS A 1 249 ? -1.842 -6.341 -23.063 1.00 92.56 249 LYS A C 1
ATOM 1955 O O . LYS A 1 249 ? -1.996 -7.515 -22.732 1.00 92.56 249 LYS A O 1
ATOM 1960 N N . SER A 1 250 ? -0.780 -5.928 -23.754 1.00 91.38 250 SER A N 1
ATOM 1961 C CA . SER A 1 250 ? 0.314 -6.835 -24.111 1.00 91.38 250 SER A CA 1
ATOM 1962 C C . SER A 1 250 ? 1.107 -7.317 -22.892 1.00 91.38 250 SER A C 1
ATOM 1964 O O . SER A 1 250 ? 1.513 -8.473 -22.873 1.00 91.38 250 SER A O 1
ATOM 1966 N N . GLY A 1 251 ? 1.279 -6.475 -21.865 1.00 89.38 251 GLY A N 1
ATOM 1967 C CA . GLY A 1 251 ? 1.999 -6.830 -20.637 1.00 89.38 251 GLY A CA 1
ATOM 1968 C C . GLY A 1 251 ? 1.213 -7.775 -19.733 1.00 89.38 251 GLY A C 1
ATOM 1969 O O . GLY A 1 251 ? 1.776 -8.747 -19.233 1.00 89.38 251 GLY A O 1
ATOM 1970 N N . LEU A 1 252 ? -0.095 -7.539 -19.591 1.00 90.12 252 LEU A N 1
ATOM 1971 C CA . LEU A 1 252 ? -0.985 -8.378 -18.780 1.00 90.12 252 LEU A CA 1
ATOM 1972 C C . LEU A 1 252 ? -1.184 -9.782 -19.374 1.00 90.12 252 LEU A C 1
ATOM 1974 O O . LEU A 1 252 ? -1.281 -10.752 -18.632 1.00 90.12 252 LEU A O 1
ATOM 1978 N N . ASN A 1 253 ? -1.218 -9.899 -20.706 1.00 89.38 253 ASN A N 1
ATOM 1979 C CA . ASN A 1 253 ? -1.407 -11.184 -21.395 1.00 89.38 253 ASN A CA 1
ATOM 1980 C C . ASN A 1 253 ? -0.097 -11.928 -21.686 1.00 89.38 253 ASN A C 1
ATOM 1982 O O . ASN A 1 253 ? -0.122 -13.058 -22.177 1.00 89.38 253 ASN A O 1
ATOM 1986 N N . ALA A 1 254 ? 1.056 -11.304 -21.443 1.00 86.12 254 ALA A N 1
ATOM 1987 C CA . ALA A 1 254 ? 2.334 -11.936 -21.720 1.00 86.12 254 ALA A CA 1
ATOM 1988 C C . ALA A 1 254 ? 2.572 -13.113 -20.752 1.00 86.12 254 ALA A C 1
ATOM 1990 O O . ALA A 1 254 ? 2.440 -12.950 -19.536 1.00 86.12 254 ALA A O 1
ATOM 1991 N N . PRO A 1 255 ? 2.962 -14.300 -21.256 1.00 78.00 255 PRO A N 1
ATOM 1992 C CA . PRO A 1 255 ? 3.134 -15.474 -20.416 1.00 78.00 255 PRO A CA 1
ATOM 1993 C C . PRO A 1 255 ? 4.271 -15.260 -19.414 1.00 78.00 255 PRO A C 1
ATOM 1995 O O . PRO A 1 255 ? 5.400 -14.894 -19.766 1.00 78.00 255 PRO A O 1
ATOM 1998 N N . VAL A 1 256 ? 3.977 -15.522 -18.144 1.00 73.38 256 VAL A N 1
ATOM 1999 C CA . VAL A 1 256 ? 4.965 -15.505 -17.066 1.00 73.38 256 VAL A CA 1
ATOM 2000 C C . VAL A 1 256 ? 5.689 -16.844 -17.066 1.00 73.38 256 VAL A C 1
ATOM 2002 O O . VAL A 1 256 ? 5.064 -17.904 -17.048 1.00 73.38 256 VAL A O 1
ATOM 2005 N N . ARG A 1 257 ? 7.023 -16.823 -17.098 1.00 65.81 257 ARG A N 1
ATOM 2006 C CA . ARG A 1 257 ? 7.803 -18.063 -17.016 1.00 65.81 257 ARG A CA 1
ATOM 2007 C C . ARG A 1 257 ? 7.728 -18.608 -15.581 1.00 65.81 257 ARG A C 1
ATOM 2009 O O . ARG A 1 257 ? 8.032 -17.859 -14.655 1.00 65.81 257 ARG A O 1
ATOM 2016 N N . PRO A 1 258 ? 7.402 -19.895 -15.371 1.00 50.47 258 PRO A N 1
ATOM 2017 C CA . PRO A 1 258 ? 7.096 -20.468 -14.051 1.00 50.47 258 PRO A CA 1
ATOM 2018 C C . PRO A 1 258 ? 8.275 -20.559 -13.052 1.00 50.47 258 PRO A C 1
ATOM 2020 O O . PRO A 1 258 ? 8.131 -21.181 -12.005 1.00 50.47 258 PRO A O 1
ATOM 2023 N N . GLY A 1 259 ? 9.438 -19.958 -13.337 1.00 49.38 259 GLY A N 1
ATOM 2024 C CA . GLY A 1 259 ? 10.594 -19.914 -12.427 1.00 49.38 259 GLY A CA 1
ATOM 2025 C C . GLY A 1 259 ? 10.755 -18.610 -11.629 1.00 49.38 259 GLY A C 1
ATOM 2026 O O . GLY A 1 259 ? 11.611 -18.547 -10.749 1.00 49.38 259 GLY A O 1
ATOM 2027 N N . SER A 1 260 ? 9.956 -17.569 -11.903 1.00 43.31 260 SER A N 1
ATOM 2028 C CA . SER A 1 260 ? 10.084 -16.249 -11.255 1.00 43.31 260 SER A CA 1
ATOM 2029 C C . SER A 1 260 ? 9.309 -16.104 -9.939 1.00 43.31 260 SER A C 1
ATOM 2031 O O . SER A 1 260 ? 9.635 -15.229 -9.137 1.00 43.31 260 SER A O 1
ATOM 2033 N N . VAL A 1 261 ? 8.312 -16.959 -9.691 1.00 44.06 261 VAL A N 1
ATOM 2034 C CA . VAL A 1 261 ? 7.504 -16.949 -8.464 1.00 44.06 261 VAL A CA 1
ATOM 2035 C C . VAL A 1 261 ? 7.897 -18.167 -7.627 1.00 44.06 261 VAL A C 1
ATOM 2037 O O . VAL A 1 261 ? 7.703 -19.297 -8.081 1.00 44.06 261 VAL A O 1
ATOM 2040 N N . PRO A 1 262 ? 8.476 -17.990 -6.423 1.00 43.94 262 PRO A N 1
ATOM 2041 C CA . PRO A 1 262 ? 8.695 -19.117 -5.535 1.00 43.94 262 PRO A CA 1
ATOM 2042 C C . PRO A 1 262 ? 7.336 -19.774 -5.252 1.00 43.94 262 PRO A C 1
ATOM 2044 O O . PRO A 1 262 ? 6.401 -19.064 -4.878 1.00 43.94 262 PRO A O 1
ATOM 2047 N N . PRO A 1 263 ? 7.193 -21.100 -5.419 1.00 41.62 263 PRO A N 1
ATOM 2048 C CA . PRO A 1 263 ? 5.942 -21.769 -5.099 1.00 41.62 263 PRO A CA 1
ATOM 2049 C C . PRO A 1 263 ? 5.587 -21.499 -3.630 1.00 41.62 263 PRO A C 1
ATOM 2051 O O . PRO A 1 263 ? 6.486 -21.544 -2.779 1.00 41.62 263 PRO A O 1
ATOM 2054 N N . PRO A 1 264 ? 4.308 -21.224 -3.312 1.00 47.59 264 PRO A N 1
ATOM 2055 C CA . PRO A 1 264 ? 3.886 -21.006 -1.937 1.00 47.59 264 PRO A CA 1
ATOM 2056 C C . PRO A 1 264 ? 4.308 -22.206 -1.084 1.00 47.59 264 PRO A C 1
ATOM 2058 O O . PRO A 1 264 ? 4.116 -23.358 -1.479 1.00 47.59 264 PRO A O 1
ATOM 2061 N N . GLU A 1 265 ? 4.881 -21.953 0.099 1.00 48.28 265 GLU A N 1
ATOM 2062 C CA . GLU A 1 265 ? 5.437 -23.006 0.969 1.00 48.28 265 GLU A CA 1
ATOM 2063 C C . GLU A 1 265 ? 4.426 -24.114 1.312 1.00 48.28 265 GLU A C 1
ATOM 2065 O O . GLU A 1 265 ? 4.815 -25.239 1.648 1.00 48.28 265 GLU A O 1
ATOM 2070 N N . LYS A 1 266 ? 3.129 -23.809 1.203 1.00 46.31 266 LYS A N 1
ATOM 2071 C CA . LYS A 1 266 ? 2.020 -24.745 1.408 1.00 46.31 266 LYS A CA 1
ATOM 2072 C C . LYS A 1 266 ? 1.990 -25.886 0.375 1.00 46.31 266 LYS A C 1
ATOM 2074 O O . LYS A 1 266 ? 1.624 -26.989 0.754 1.00 46.31 266 LYS A O 1
ATOM 2079 N N . ASN A 1 267 ? 2.490 -25.676 -0.848 1.00 46.25 267 ASN A N 1
ATOM 2080 C CA . ASN A 1 267 ? 2.430 -26.649 -1.956 1.00 46.25 267 ASN A CA 1
ATOM 2081 C C . ASN A 1 267 ? 3.743 -27.418 -2.195 1.00 46.25 267 ASN A C 1
ATOM 2083 O O . ASN A 1 267 ? 3.905 -28.083 -3.215 1.00 46.25 267 ASN A O 1
ATOM 2087 N N . LEU A 1 268 ? 4.720 -27.307 -1.289 1.00 54.53 268 LEU A N 1
ATOM 2088 C CA . LEU A 1 268 ? 6.012 -27.982 -1.423 1.00 54.53 268 LEU A CA 1
ATOM 2089 C C . LEU A 1 268 ? 6.043 -29.295 -0.631 1.00 54.53 268 LEU A C 1
ATOM 2091 O O . LEU A 1 268 ? 5.947 -29.283 0.601 1.00 54.53 268 LEU A O 1
ATOM 2095 N N . ASP A 1 269 ? 6.311 -30.401 -1.327 1.00 64.50 269 ASP A N 1
ATOM 2096 C CA . ASP A 1 269 ? 6.604 -31.700 -0.714 1.00 64.50 269 ASP A CA 1
ATOM 2097 C C . ASP A 1 269 ? 7.731 -31.596 0.327 1.00 64.50 269 ASP A C 1
ATOM 2099 O O . ASP A 1 269 ? 8.690 -30.824 0.181 1.00 64.50 269 ASP A O 1
ATOM 2103 N N . GLY A 1 270 ? 7.687 -32.432 1.371 1.00 66.00 270 GLY A N 1
ATOM 2104 C CA . GLY A 1 270 ? 8.679 -32.420 2.459 1.00 66.00 270 GLY A CA 1
ATOM 2105 C C . GLY A 1 270 ? 10.136 -32.560 1.980 1.00 66.00 270 GLY A C 1
ATOM 2106 O O . GLY A 1 270 ? 11.053 -31.942 2.533 1.00 66.00 270 GLY A O 1
ATOM 2107 N N . LEU A 1 271 ? 10.363 -33.301 0.890 1.00 64.50 271 LEU A N 1
ATOM 2108 C CA . LEU A 1 271 ? 11.672 -33.432 0.239 1.00 64.50 271 LEU A CA 1
ATOM 2109 C C . LEU A 1 271 ? 12.105 -32.148 -0.485 1.00 64.50 271 LEU A C 1
ATOM 2111 O O . LEU A 1 271 ? 13.282 -31.772 -0.418 1.00 64.50 271 LEU A O 1
ATOM 2115 N N . ALA A 1 272 ? 11.174 -31.450 -1.139 1.00 63.50 272 ALA A N 1
ATOM 2116 C CA . ALA A 1 272 ? 11.431 -30.178 -1.806 1.00 63.50 272 ALA A CA 1
ATOM 2117 C C . ALA A 1 272 ? 11.784 -29.085 -0.784 1.00 63.50 272 ALA A C 1
ATOM 2119 O O . ALA A 1 272 ? 12.802 -28.406 -0.948 1.00 63.50 272 ALA A O 1
ATOM 2120 N N . LYS A 1 273 ? 11.057 -29.021 0.342 1.00 62.97 273 LYS A N 1
ATOM 2121 C CA . LYS A 1 273 ? 11.379 -28.154 1.493 1.00 62.97 273 LYS A CA 1
ATOM 2122 C C . LYS A 1 273 ? 12.794 -28.407 2.020 1.00 62.97 273 LYS A C 1
ATOM 2124 O O . LYS A 1 273 ? 13.574 -27.473 2.215 1.00 62.97 273 LYS A O 1
ATOM 2129 N N . LYS A 1 274 ? 13.187 -29.676 2.176 1.00 60.50 274 LYS A N 1
ATOM 2130 C CA . LYS A 1 274 ? 14.529 -30.063 2.658 1.00 60.50 274 LYS A CA 1
ATOM 2131 C C . LYS A 1 274 ? 15.638 -29.694 1.662 1.00 60.50 274 LYS A C 1
ATOM 2133 O O . LYS A 1 274 ? 16.709 -29.240 2.075 1.00 60.50 274 LYS A O 1
ATOM 2138 N N . ARG A 1 275 ? 15.400 -29.850 0.352 1.00 68.62 275 ARG A N 1
ATOM 2139 C CA . ARG A 1 275 ? 16.342 -29.445 -0.715 1.00 68.62 275 ARG A CA 1
ATOM 2140 C C . ARG A 1 275 ? 16.487 -27.927 -0.800 1.00 68.62 275 ARG A C 1
ATOM 2142 O O . ARG A 1 275 ? 17.619 -27.453 -0.909 1.00 68.62 275 ARG A O 1
ATOM 2149 N N . LEU A 1 276 ? 15.387 -27.180 -0.699 1.00 65.00 276 LEU A N 1
ATOM 2150 C CA . LEU A 1 276 ? 15.393 -25.717 -0.669 1.00 65.00 276 LEU A CA 1
ATOM 2151 C C . LEU A 1 276 ? 16.163 -25.211 0.555 1.00 65.00 276 LEU A C 1
ATOM 2153 O O . LEU A 1 276 ? 17.121 -24.457 0.397 1.00 65.00 276 LEU A O 1
ATOM 2157 N N . LYS A 1 277 ? 15.863 -25.745 1.747 1.00 62.91 277 LYS A N 1
ATOM 2158 C CA . LYS A 1 277 ? 16.588 -25.438 2.989 1.00 62.91 277 LYS A CA 1
ATOM 2159 C C . LYS A 1 277 ? 18.088 -25.707 2.855 1.00 62.91 277 LYS A C 1
ATOM 2161 O O . LYS A 1 277 ? 18.889 -24.854 3.219 1.00 62.91 277 LYS A O 1
ATOM 2166 N N . ARG A 1 278 ? 18.499 -26.836 2.256 1.00 59.69 278 ARG A N 1
ATOM 2167 C CA . ARG A 1 278 ? 19.920 -27.143 1.975 1.00 59.69 278 ARG A CA 1
ATOM 2168 C C . ARG A 1 278 ? 20.558 -26.193 0.953 1.00 59.69 278 ARG A C 1
ATOM 2170 O O . ARG A 1 278 ? 21.722 -25.836 1.125 1.00 59.69 278 ARG A O 1
ATOM 2177 N N . LYS A 1 279 ? 19.839 -25.786 -0.103 1.00 59.12 279 LYS A N 1
ATOM 2178 C CA . LYS A 1 279 ? 20.313 -24.788 -1.084 1.00 59.12 279 LYS A CA 1
ATOM 2179 C C . LYS A 1 279 ? 20.512 -23.419 -0.426 1.00 59.12 279 LYS A C 1
ATOM 2181 O O . LYS A 1 279 ? 21.560 -22.809 -0.629 1.00 59.12 279 LYS A O 1
ATOM 2186 N N . VAL A 1 280 ? 19.553 -22.979 0.390 1.00 58.03 280 VAL A N 1
ATOM 2187 C CA . VAL A 1 280 ? 19.621 -21.727 1.160 1.00 58.03 280 VAL A CA 1
ATOM 2188 C C . VAL A 1 280 ? 20.777 -21.776 2.160 1.00 58.03 280 VAL A C 1
ATOM 2190 O O . VAL A 1 280 ? 21.593 -20.860 2.167 1.00 58.03 280 VAL A O 1
ATOM 2193 N N . LEU A 1 281 ? 20.942 -22.878 2.906 1.00 54.59 281 LEU A N 1
ATOM 2194 C CA . LEU A 1 281 ? 22.076 -23.067 3.825 1.00 54.59 281 LEU A CA 1
ATOM 2195 C C . LEU A 1 281 ? 23.434 -23.056 3.101 1.00 54.59 281 LEU A C 1
ATOM 2197 O O . LEU A 1 281 ? 24.423 -22.549 3.617 1.00 54.59 281 LEU A O 1
ATOM 2201 N N . ARG A 1 282 ? 23.512 -23.631 1.894 1.00 53.91 282 ARG A N 1
ATOM 2202 C CA . ARG A 1 282 ? 24.737 -23.612 1.076 1.00 53.91 282 ARG A CA 1
ATOM 2203 C C . ARG A 1 282 ? 25.063 -22.212 0.557 1.00 53.91 282 ARG A C 1
ATOM 2205 O O . ARG A 1 282 ? 26.237 -21.855 0.533 1.00 53.91 282 ARG A O 1
ATOM 2212 N N . LYS A 1 283 ? 24.054 -21.424 0.167 1.00 51.88 283 LYS A N 1
ATOM 2213 C CA . LYS A 1 283 ? 24.228 -20.006 -0.189 1.00 51.88 283 LYS A CA 1
ATOM 2214 C C . LYS A 1 283 ? 24.628 -19.173 1.034 1.00 51.88 283 LYS A C 1
ATOM 2216 O O . LYS A 1 283 ? 25.545 -18.372 0.926 1.00 51.88 283 LYS A O 1
ATOM 2221 N N . SER A 1 284 ? 24.024 -19.413 2.201 1.00 48.91 284 SER A N 1
ATOM 2222 C CA . SER A 1 284 ? 24.332 -18.677 3.437 1.00 48.91 284 SER A CA 1
ATOM 2223 C C . SER A 1 284 ? 25.692 -19.021 4.054 1.00 48.91 284 SER A C 1
ATOM 2225 O O . SER A 1 284 ? 26.214 -18.217 4.820 1.00 48.91 284 SER A O 1
ATOM 2227 N N . ARG A 1 285 ? 26.279 -20.186 3.740 1.00 45.06 285 ARG A N 1
ATOM 2228 C CA . ARG A 1 285 ? 27.646 -20.558 4.160 1.00 45.06 285 ARG A CA 1
ATOM 2229 C C . ARG A 1 285 ? 28.736 -19.945 3.279 1.00 45.06 285 ARG A C 1
ATOM 2231 O O . ARG A 1 285 ? 29.861 -19.814 3.740 1.00 45.06 285 ARG A O 1
ATOM 2238 N N . LYS A 1 286 ? 28.418 -19.519 2.052 1.00 46.62 286 LYS A N 1
ATOM 2239 C CA . LYS A 1 286 ? 29.316 -18.711 1.211 1.00 46.62 286 LYS A CA 1
ATOM 2240 C C . LYS A 1 286 ? 29.142 -17.222 1.528 1.00 46.62 286 LYS A C 1
ATOM 2242 O O . LYS A 1 286 ? 28.792 -16.436 0.656 1.00 46.62 286 LYS A O 1
ATOM 2247 N N . LYS A 1 287 ? 29.326 -16.831 2.789 1.00 50.03 287 LYS A N 1
ATOM 2248 C CA . LYS A 1 287 ? 29.399 -15.413 3.159 1.00 50.03 287 LYS A CA 1
ATOM 2249 C C . LYS A 1 287 ? 30.830 -14.948 2.914 1.00 50.03 287 LYS A C 1
ATOM 2251 O O . LYS A 1 287 ? 31.709 -15.231 3.720 1.00 50.03 287 LYS A O 1
ATOM 2256 N N . LYS A 1 288 ? 31.060 -14.299 1.771 1.00 50.88 288 LYS A N 1
ATOM 2257 C CA . LYS A 1 288 ? 32.264 -13.491 1.552 1.00 50.88 288 LYS A CA 1
ATOM 2258 C C . LYS A 1 288 ? 32.204 -12.340 2.566 1.00 50.88 288 LYS A C 1
ATOM 2260 O O . LYS A 1 288 ? 31.138 -11.743 2.727 1.00 50.88 288 LYS A O 1
ATOM 2265 N N . VAL A 1 289 ? 33.295 -12.070 3.280 1.00 52.41 289 VAL A N 1
ATOM 2266 C CA . VAL A 1 289 ? 33.452 -10.772 3.948 1.00 52.41 289 VAL A CA 1
ATOM 2267 C C . VAL A 1 289 ? 33.486 -9.757 2.813 1.00 52.41 289 VAL A C 1
ATOM 2269 O O . VAL A 1 289 ? 34.347 -9.858 1.946 1.00 52.41 289 VAL A O 1
ATOM 2272 N N . LEU A 1 290 ? 32.464 -8.909 2.736 1.00 50.00 290 LEU A N 1
ATOM 2273 C CA . LEU A 1 290 ? 32.378 -7.899 1.686 1.00 50.00 290 LEU A CA 1
ATOM 2274 C C . LEU A 1 290 ? 33.527 -6.912 1.885 1.00 50.00 290 LEU A C 1
ATOM 2276 O O . LEU A 1 290 ? 33.784 -6.506 3.022 1.00 50.00 290 LEU A O 1
ATOM 2280 N N . ASP A 1 291 ? 34.207 -6.563 0.798 1.00 55.38 291 ASP A N 1
ATOM 2281 C CA . ASP A 1 291 ? 35.280 -5.568 0.832 1.00 55.38 291 ASP A CA 1
ATOM 2282 C C . ASP A 1 291 ? 34.693 -4.191 1.219 1.00 55.38 291 ASP A C 1
ATOM 2284 O O . ASP A 1 291 ? 33.516 -3.926 0.969 1.00 55.38 291 ASP A O 1
ATOM 2288 N N . GLU A 1 292 ? 35.474 -3.293 1.837 1.00 50.16 292 GLU A N 1
ATOM 2289 C CA . GLU A 1 292 ? 34.958 -1.997 2.338 1.00 50.16 292 GLU A CA 1
ATOM 2290 C C . GLU A 1 292 ? 34.298 -1.133 1.247 1.00 50.16 292 GLU A C 1
ATOM 2292 O O . GLU A 1 292 ? 33.374 -0.371 1.540 1.00 50.16 292 GLU A O 1
ATOM 2297 N N . ASN A 1 293 ? 34.733 -1.321 -0.002 1.00 48.34 293 ASN A N 1
ATOM 2298 C CA . ASN A 1 293 ? 34.256 -0.629 -1.199 1.00 48.34 293 ASN A CA 1
ATOM 2299 C C . ASN A 1 293 ? 33.180 -1.406 -1.981 1.00 48.34 293 ASN A C 1
ATOM 2301 O O . ASN A 1 293 ? 32.677 -0.903 -2.986 1.00 48.34 293 ASN A O 1
ATOM 2305 N N . GLU A 1 294 ? 32.824 -2.630 -1.571 1.00 49.62 294 GLU A N 1
ATOM 2306 C CA . GLU A 1 294 ? 31.714 -3.353 -2.194 1.00 49.62 294 GLU A CA 1
ATOM 2307 C C . GLU A 1 294 ? 30.375 -2.774 -1.699 1.00 49.62 294 GLU A C 1
ATOM 2309 O O . GLU A 1 294 ? 30.204 -2.543 -0.495 1.00 49.62 294 GLU A O 1
ATOM 2314 N N . PRO A 1 295 ? 29.393 -2.549 -2.595 1.00 46.59 295 PRO A N 1
ATOM 2315 C CA . PRO A 1 295 ? 28.072 -2.093 -2.192 1.00 46.59 295 PRO A CA 1
ATOM 2316 C C . PRO A 1 295 ? 27.478 -3.108 -1.215 1.00 46.59 295 PRO A C 1
ATOM 2318 O O . PRO A 1 295 ? 27.255 -4.277 -1.545 1.00 46.59 295 PRO A O 1
ATOM 2321 N N . LYS A 1 296 ? 27.264 -2.663 0.026 1.00 54.84 296 LYS A N 1
ATOM 2322 C CA . LYS A 1 296 ? 26.689 -3.509 1.071 1.00 54.84 296 LYS A CA 1
ATOM 2323 C C . LYS A 1 296 ? 25.272 -3.903 0.633 1.00 54.84 296 LYS A C 1
ATOM 2325 O O . LYS A 1 296 ? 24.538 -3.036 0.160 1.00 54.84 296 LYS A O 1
ATOM 2330 N N . PRO A 1 297 ? 24.880 -5.184 0.770 1.00 55.19 297 PRO A N 1
ATOM 2331 C CA . PRO A 1 297 ? 23.521 -5.624 0.478 1.00 55.19 297 PRO A CA 1
ATOM 2332 C C . PRO A 1 297 ? 22.519 -4.830 1.318 1.00 55.19 297 PRO A C 1
ATOM 2334 O O . PRO A 1 297 ? 22.917 -4.241 2.329 1.00 55.19 297 PRO A O 1
ATOM 2337 N N . ASP A 1 298 ? 21.245 -4.859 0.904 1.00 62.38 298 ASP A N 1
ATOM 2338 C CA . ASP A 1 298 ? 20.130 -4.154 1.547 1.00 62.38 298 ASP A CA 1
ATOM 2339 C C . ASP A 1 298 ? 20.323 -4.046 3.063 1.00 62.38 298 ASP A C 1
ATOM 2341 O O . ASP A 1 298 ? 20.582 -5.064 3.728 1.00 62.38 298 ASP A O 1
ATOM 2345 N N . PRO A 1 299 ? 20.238 -2.828 3.624 1.00 77.00 299 PRO A N 1
ATOM 2346 C CA . PRO A 1 299 ? 20.628 -2.598 4.999 1.00 77.00 299 PRO A CA 1
ATOM 2347 C C . PRO A 1 299 ? 19.808 -3.507 5.918 1.00 77.00 299 PRO A C 1
ATOM 2349 O O . PRO A 1 299 ? 18.587 -3.610 5.802 1.00 77.00 299 PRO A O 1
ATOM 2352 N N . TYR A 1 300 ? 20.485 -4.202 6.829 1.00 81.75 300 TYR A N 1
ATOM 2353 C CA . TYR A 1 300 ? 19.884 -5.236 7.671 1.00 81.75 300 TYR A CA 1
ATOM 2354 C C . TYR A 1 300 ? 18.654 -4.739 8.449 1.00 81.75 300 TYR A C 1
ATOM 2356 O O . TYR A 1 300 ? 17.699 -5.494 8.630 1.00 81.75 300 TYR A O 1
ATOM 2364 N N . TRP A 1 301 ? 18.636 -3.463 8.849 1.00 86.00 301 TRP A N 1
ATOM 2365 C CA . TRP A 1 301 ? 17.479 -2.849 9.510 1.00 86.00 301 TRP A CA 1
ATOM 2366 C C . TRP A 1 301 ? 16.214 -2.855 8.640 1.00 86.00 301 TRP A C 1
ATOM 2368 O O . TRP A 1 301 ? 15.123 -3.076 9.158 1.00 86.00 301 TRP A O 1
ATOM 2378 N N . LEU A 1 302 ? 16.356 -2.669 7.325 1.00 84.12 302 LEU A N 1
ATOM 2379 C CA . LEU A 1 302 ? 15.244 -2.631 6.377 1.00 84.12 302 LEU A CA 1
ATOM 2380 C C . LEU A 1 302 ? 14.619 -4.020 6.241 1.00 84.12 302 LEU A C 1
ATOM 2382 O O . LEU A 1 302 ? 13.401 -4.171 6.278 1.00 84.12 302 LEU A O 1
ATOM 2386 N N . ARG A 1 303 ? 15.465 -5.056 6.188 1.00 83.19 303 ARG A N 1
ATOM 2387 C CA . ARG A 1 303 ? 15.015 -6.451 6.214 1.00 83.19 303 ARG A CA 1
ATOM 2388 C C . ARG A 1 303 ? 14.263 -6.787 7.504 1.00 83.19 303 ARG A C 1
ATOM 2390 O O . ARG A 1 303 ? 13.249 -7.477 7.441 1.00 83.19 303 ARG A O 1
ATOM 2397 N N . LEU A 1 304 ? 14.755 -6.336 8.660 1.00 85.12 304 LEU A N 1
ATOM 2398 C CA . LEU A 1 304 ? 14.057 -6.539 9.934 1.00 85.12 304 LEU A CA 1
ATOM 2399 C C . LEU A 1 304 ? 12.701 -5.830 9.946 1.00 85.12 304 LEU A C 1
ATOM 2401 O O . LEU A 1 304 ? 11.712 -6.431 10.349 1.00 85.12 304 LEU A O 1
ATOM 2405 N N . PHE A 1 305 ? 12.653 -4.583 9.476 1.00 85.25 305 PHE A N 1
ATOM 2406 C CA . PHE A 1 305 ? 11.427 -3.793 9.428 1.00 85.25 305 PHE A CA 1
ATOM 2407 C C . PHE A 1 305 ? 10.362 -4.428 8.527 1.00 85.25 305 PHE A C 1
ATOM 2409 O O . PHE A 1 305 ? 9.238 -4.633 8.973 1.00 85.25 305 PHE A O 1
ATOM 2416 N N . PHE A 1 306 ? 10.708 -4.837 7.302 1.00 79.75 306 PHE A N 1
ATOM 2417 C CA . PHE A 1 306 ? 9.751 -5.524 6.424 1.00 79.75 306 PHE A CA 1
ATOM 2418 C C . PHE A 1 306 ? 9.351 -6.915 6.930 1.00 79.75 306 PHE A C 1
ATOM 2420 O O . PHE A 1 306 ? 8.258 -7.381 6.630 1.00 79.75 306 PHE A O 1
ATOM 2427 N N . GLY A 1 307 ? 10.192 -7.577 7.730 1.00 77.44 307 GLY A N 1
ATOM 2428 C CA . GLY A 1 307 ? 9.788 -8.790 8.447 1.00 77.44 307 GLY A CA 1
ATOM 2429 C C . GLY A 1 307 ? 8.884 -8.520 9.660 1.00 77.44 307 GLY A C 1
ATOM 2430 O O . GLY A 1 307 ? 8.220 -9.437 10.146 1.00 77.44 307 GLY A O 1
ATOM 2431 N N . PHE A 1 308 ? 8.861 -7.281 10.153 1.00 77.56 308 PHE A N 1
ATOM 2432 C CA . PHE A 1 308 ? 8.011 -6.838 11.253 1.00 77.56 308 PHE A CA 1
ATOM 2433 C C . PHE A 1 308 ? 6.649 -6.317 10.771 1.00 77.56 308 PHE A C 1
ATOM 2435 O O . PHE A 1 308 ? 5.660 -6.524 11.465 1.00 77.56 308 PHE A O 1
ATOM 2442 N N . ALA A 1 309 ? 6.599 -5.665 9.607 1.00 75.31 309 ALA A N 1
ATOM 2443 C CA . ALA A 1 309 ? 5.398 -5.037 9.064 1.00 75.31 309 ALA A CA 1
ATOM 2444 C C . ALA A 1 309 ? 4.196 -6.010 8.949 1.00 75.31 309 ALA A C 1
ATOM 2446 O O . ALA A 1 309 ? 4.394 -7.212 8.721 1.00 75.31 309 ALA A O 1
ATOM 2447 N N . PRO A 1 310 ? 2.949 -5.505 9.092 1.00 74.44 310 PRO A N 1
ATOM 2448 C CA . PRO A 1 310 ? 1.756 -6.338 9.031 1.00 74.44 310 PRO A CA 1
ATOM 2449 C C . PRO A 1 310 ? 1.676 -7.048 7.688 1.00 74.44 310 PRO A C 1
ATOM 2451 O O . PRO A 1 310 ? 2.006 -6.459 6.658 1.00 74.44 310 PRO A O 1
ATOM 2454 N N . GLU A 1 311 ? 1.133 -8.266 7.677 1.00 72.44 311 GLU A N 1
ATOM 2455 C CA . GLU A 1 311 ? 0.869 -8.998 6.430 1.00 72.44 311 GLU A CA 1
ATOM 2456 C C . GLU A 1 311 ? 0.033 -8.137 5.464 1.00 72.44 311 GLU A C 1
ATOM 2458 O O . GLU A 1 311 ? 0.342 -8.079 4.275 1.00 72.44 311 GLU A O 1
ATOM 2463 N N . GLN A 1 312 ? -0.883 -7.326 6.012 1.00 77.31 312 GLN A N 1
ATOM 2464 C CA . GLN A 1 312 ? -1.689 -6.365 5.261 1.00 77.31 312 GLN A CA 1
ATOM 2465 C C . GLN A 1 312 ? -0.899 -5.272 4.532 1.00 77.31 312 GLN A C 1
ATOM 2467 O O . GLN A 1 312 ? -1.314 -4.791 3.481 1.00 77.31 312 GLN A O 1
ATOM 2472 N N . ALA A 1 313 ? 0.220 -4.830 5.105 1.00 71.81 313 ALA A N 1
ATOM 2473 C CA . ALA A 1 313 ? 1.063 -3.793 4.514 1.00 71.81 313 ALA A CA 1
ATOM 2474 C C . ALA A 1 313 ? 2.165 -4.366 3.614 1.00 71.81 313 ALA A C 1
ATOM 2476 O O . ALA A 1 313 ? 2.726 -3.631 2.803 1.00 71.81 313 ALA A O 1
ATOM 2477 N N . CYS A 1 314 ? 2.474 -5.654 3.766 1.00 75.25 314 CYS A N 1
ATOM 2478 C CA . CYS A 1 314 ? 3.496 -6.356 2.996 1.00 75.25 314 CYS A CA 1
ATOM 2479 C C . CYS A 1 314 ? 2.974 -6.924 1.675 1.00 75.25 314 CYS A C 1
ATOM 2481 O O . CYS A 1 314 ? 3.768 -7.128 0.756 1.00 75.25 314 CYS A O 1
ATOM 2483 N N . HIS A 1 315 ? 1.678 -7.223 1.580 1.00 84.25 315 HIS A N 1
ATOM 2484 C CA . HIS A 1 315 ? 1.100 -7.772 0.362 1.00 84.25 315 HIS A CA 1
ATOM 2485 C C . HIS A 1 315 ? 1.113 -6.728 -0.766 1.00 84.25 315 HIS A C 1
ATOM 2487 O O . HIS A 1 315 ? 0.578 -5.631 -0.620 1.00 84.25 315 HIS A O 1
ATOM 2493 N N . VAL A 1 316 ? 1.732 -7.082 -1.895 1.00 86.44 316 VAL A N 1
ATOM 2494 C CA . VAL A 1 316 ? 1.791 -6.265 -3.111 1.00 86.44 316 VAL A CA 1
ATOM 2495 C C . VAL A 1 316 ? 1.276 -7.126 -4.267 1.00 86.44 316 VAL A C 1
ATOM 2497 O O . VAL A 1 316 ? 1.876 -8.175 -4.523 1.00 86.44 316 VAL A O 1
ATOM 2500 N N . PRO A 1 317 ? 0.206 -6.710 -4.965 1.00 88.50 317 PRO A N 1
ATOM 2501 C CA . PRO A 1 317 ? -0.355 -7.488 -6.063 1.00 88.50 317 PRO A CA 1
ATOM 2502 C C . PRO A 1 317 ? 0.624 -7.536 -7.237 1.00 88.50 317 PRO A C 1
ATOM 2504 O O . PRO A 1 317 ? 1.379 -6.586 -7.468 1.00 88.50 317 PRO A O 1
ATOM 2507 N N . ASN A 1 318 ? 0.612 -8.632 -7.997 1.00 88.44 318 ASN A N 1
ATOM 2508 C CA . ASN A 1 318 ? 1.529 -8.822 -9.120 1.00 88.44 318 ASN A CA 1
ATOM 2509 C C . ASN A 1 318 ? 0.851 -9.473 -10.334 1.00 88.44 318 ASN A C 1
ATOM 2511 O O . ASN A 1 318 ? 0.608 -10.678 -10.355 1.00 88.44 318 ASN A O 1
ATOM 2515 N N . TYR A 1 319 ? 0.641 -8.683 -11.387 1.00 88.38 319 TYR A N 1
ATOM 2516 C CA . TYR A 1 319 ? 0.032 -9.118 -12.645 1.00 88.38 319 TYR A CA 1
ATOM 2517 C C . TYR A 1 319 ? 1.100 -9.417 -13.704 1.00 88.38 319 TYR A C 1
ATOM 2519 O O . TYR A 1 319 ? 1.316 -8.667 -14.660 1.00 88.38 319 TYR A O 1
ATOM 2527 N N . GLY A 1 320 ? 1.817 -10.520 -13.505 1.00 82.88 320 GLY A N 1
ATOM 2528 C CA . GLY A 1 320 ? 2.791 -11.048 -14.457 1.00 82.88 320 GLY A CA 1
ATOM 2529 C C . GLY A 1 320 ? 3.968 -10.118 -14.752 1.00 82.88 320 GLY A C 1
ATOM 2530 O O . GLY A 1 320 ? 4.842 -9.934 -13.907 1.00 82.88 320 GLY A O 1
ATOM 2531 N N . HIS A 1 321 ? 4.041 -9.568 -15.970 1.00 84.25 321 HIS A N 1
ATOM 2532 C CA . HIS A 1 321 ? 5.118 -8.643 -16.364 1.00 84.25 321 HIS A CA 1
ATOM 2533 C C . HIS A 1 321 ? 4.849 -7.192 -15.950 1.00 84.25 321 HIS A C 1
ATOM 2535 O O . HIS A 1 321 ? 5.685 -6.330 -16.195 1.00 84.25 321 HIS A O 1
ATOM 2541 N N . CYS A 1 322 ? 3.724 -6.906 -15.293 1.00 86.38 322 CYS A N 1
ATOM 2542 C CA . CYS A 1 322 ? 3.328 -5.567 -14.860 1.00 86.38 322 CYS A CA 1
ATOM 2543 C C . CYS A 1 322 ? 3.630 -5.287 -13.374 1.00 86.38 322 CYS A C 1
ATOM 2545 O O . CYS A 1 322 ? 2.932 -4.488 -12.756 1.00 86.38 322 CYS A O 1
ATOM 2547 N N . GLY A 1 323 ? 4.636 -5.922 -12.767 1.00 86.25 323 GLY A N 1
ATOM 2548 C CA . GLY A 1 323 ? 4.872 -5.873 -11.314 1.00 86.25 323 GLY A CA 1
ATOM 2549 C C . GLY A 1 323 ? 4.921 -4.471 -10.680 1.00 86.25 323 GLY A C 1
ATOM 2550 O O . GLY A 1 323 ? 4.271 -4.248 -9.667 1.00 86.25 323 GLY A O 1
ATOM 2551 N N . ILE A 1 324 ? 5.620 -3.502 -11.282 1.00 90.31 324 ILE A N 1
ATOM 2552 C CA . ILE A 1 324 ? 5.758 -2.134 -10.730 1.00 90.31 324 ILE A CA 1
ATOM 2553 C C . ILE A 1 324 ? 4.430 -1.365 -10.790 1.00 90.31 324 ILE A C 1
ATOM 2555 O O . ILE A 1 324 ? 4.105 -0.607 -9.881 1.00 90.31 324 ILE A O 1
ATOM 2559 N N . ILE A 1 325 ? 3.647 -1.568 -11.852 1.00 92.69 325 ILE A N 1
ATOM 2560 C CA . ILE A 1 325 ? 2.369 -0.874 -12.060 1.00 92.69 325 ILE A CA 1
ATOM 2561 C C . ILE A 1 325 ? 1.181 -1.613 -11.428 1.00 92.69 325 ILE A C 1
ATOM 2563 O O . ILE A 1 325 ? 0.109 -1.038 -11.258 1.00 92.69 325 ILE A O 1
ATOM 2567 N N . SER A 1 326 ? 1.361 -2.878 -11.046 1.00 93.62 326 SER A N 1
ATOM 2568 C CA . SER A 1 326 ? 0.307 -3.728 -10.483 1.00 93.62 326 SER A CA 1
ATOM 2569 C C . SER A 1 326 ? -0.422 -3.102 -9.289 1.00 93.62 326 SER A C 1
ATOM 2571 O O . SER A 1 326 ? -1.651 -3.154 -9.279 1.00 93.62 326 SER A O 1
ATOM 2573 N N . PRO A 1 327 ? 0.250 -2.434 -8.330 1.00 94.19 327 PRO A N 1
ATOM 2574 C CA . PRO A 1 327 ? -0.445 -1.799 -7.211 1.00 94.19 327 PRO A CA 1
ATOM 2575 C C . PRO A 1 327 ? -1.383 -0.668 -7.646 1.00 94.19 327 PRO A C 1
ATOM 2577 O O . PRO A 1 327 ? -2.486 -0.541 -7.115 1.00 94.19 327 PRO A O 1
ATOM 2580 N N . LEU A 1 328 ? -0.988 0.111 -8.660 1.00 95.25 328 LEU A N 1
ATOM 2581 C CA . LEU A 1 328 ? -1.852 1.133 -9.247 1.00 95.25 328 LEU A CA 1
ATOM 2582 C C . LEU A 1 328 ? -3.066 0.480 -9.920 1.00 95.25 328 LEU A C 1
ATOM 2584 O O . LEU A 1 328 ? -4.191 0.889 -9.663 1.00 95.25 328 LEU A O 1
ATOM 2588 N N . LEU A 1 329 ? -2.858 -0.565 -10.727 1.00 95.25 329 LEU A N 1
ATOM 2589 C CA . LEU A 1 329 ? -3.945 -1.276 -11.416 1.00 95.25 329 LEU A CA 1
ATOM 2590 C C . LEU A 1 329 ? -4.941 -1.913 -10.439 1.00 95.25 329 LEU A C 1
ATOM 2592 O O . LEU A 1 329 ? -6.148 -1.844 -10.663 1.00 95.25 329 LEU A O 1
ATOM 2596 N N . ALA A 1 330 ? -4.450 -2.484 -9.337 1.00 94.69 330 ALA A N 1
ATOM 2597 C CA . ALA A 1 330 ? -5.295 -3.002 -8.267 1.00 94.69 330 ALA A CA 1
ATOM 2598 C C . ALA A 1 330 ? -6.164 -1.891 -7.663 1.00 94.69 330 ALA A C 1
ATOM 2600 O O . ALA A 1 330 ? -7.373 -2.060 -7.522 1.00 94.69 330 ALA A O 1
ATOM 2601 N N . ASN A 1 331 ? -5.574 -0.726 -7.378 1.00 95.12 331 ASN A N 1
ATOM 2602 C CA . ASN A 1 331 ? -6.320 0.429 -6.885 1.00 95.12 331 ASN A CA 1
ATOM 2603 C C . ASN A 1 331 ? -7.348 0.952 -7.892 1.00 95.12 331 ASN A C 1
ATOM 2605 O O . ASN A 1 331 ? -8.426 1.346 -7.465 1.00 95.12 331 ASN A O 1
ATOM 2609 N N . VAL A 1 332 ? -7.049 0.924 -9.195 1.00 95.12 332 VAL A N 1
ATOM 2610 C CA . VAL A 1 332 ? -8.004 1.279 -10.261 1.00 95.12 332 VAL A CA 1
ATOM 2611 C C . VAL A 1 332 ? -9.214 0.352 -10.252 1.00 95.12 332 VAL A C 1
ATOM 2613 O O . VAL A 1 332 ? -10.339 0.834 -10.316 1.00 95.12 332 VAL A O 1
ATOM 2616 N N . CYS A 1 333 ? -9.006 -0.958 -10.120 1.00 94.62 333 CYS A N 1
ATOM 2617 C CA . CYS A 1 333 ? -10.110 -1.918 -10.059 1.00 94.62 333 CYS A CA 1
ATOM 2618 C C . CYS A 1 333 ? -10.929 -1.750 -8.773 1.00 94.62 333 CYS A C 1
ATOM 2620 O O . CYS A 1 333 ? -12.156 -1.701 -8.810 1.00 94.62 333 CYS A O 1
ATOM 2622 N N . LEU A 1 334 ? -10.253 -1.600 -7.632 1.00 94.75 334 LEU A N 1
ATOM 2623 C CA . LEU A 1 334 ? -10.900 -1.399 -6.334 1.00 94.75 334 LEU A CA 1
ATOM 2624 C C . LEU A 1 334 ? -11.549 -0.016 -6.185 1.00 94.75 334 LEU A C 1
ATOM 2626 O O . LEU A 1 334 ? -12.329 0.181 -5.262 1.00 94.75 334 LEU A O 1
ATOM 2630 N N . ASN A 1 335 ? -11.294 0.931 -7.087 1.00 94.75 335 ASN A N 1
ATOM 2631 C CA . ASN A 1 335 ? -11.996 2.212 -7.078 1.00 94.75 335 ASN A CA 1
ATOM 2632 C C . ASN A 1 335 ? -13.496 2.056 -7.386 1.00 94.75 335 ASN A C 1
ATOM 2634 O O . ASN A 1 335 ? -14.304 2.852 -6.924 1.00 94.75 335 ASN A O 1
ATOM 2638 N N . GLU A 1 336 ? -13.887 1.003 -8.111 1.00 93.56 336 GLU A N 1
ATOM 2639 C CA . GLU A 1 336 ? -15.303 0.661 -8.311 1.00 93.56 336 GLU A CA 1
ATOM 2640 C C . GLU A 1 336 ? -15.978 0.286 -6.984 1.00 93.56 336 GLU A C 1
ATOM 2642 O O . GLU A 1 336 ? -17.135 0.633 -6.752 1.00 93.56 336 GLU A O 1
ATOM 2647 N N . LEU A 1 337 ? -15.240 -0.390 -6.093 1.00 94.50 337 LEU A N 1
ATOM 2648 C CA . LEU A 1 337 ? -15.698 -0.669 -4.735 1.00 94.50 337 LEU A CA 1
ATOM 2649 C C . LEU A 1 337 ? -15.784 0.620 -3.913 1.00 94.50 337 LEU A C 1
ATOM 2651 O O . LEU A 1 337 ? -16.749 0.794 -3.176 1.00 94.50 337 LEU A O 1
ATOM 2655 N N . ASP A 1 338 ? -14.798 1.512 -4.044 1.00 95.12 338 ASP A N 1
ATOM 2656 C CA . ASP A 1 338 ? -14.787 2.789 -3.325 1.00 95.12 338 ASP A CA 1
ATOM 2657 C C . ASP A 1 338 ? -16.036 3.628 -3.667 1.00 95.12 338 ASP A C 1
ATOM 2659 O O . ASP A 1 338 ? -16.720 4.100 -2.761 1.00 95.12 338 ASP A O 1
ATOM 2663 N N . TRP A 1 339 ? -16.384 3.756 -4.953 1.00 93.81 339 TRP A N 1
ATOM 2664 C CA . TRP A 1 339 ? -17.587 4.482 -5.385 1.00 93.81 339 TRP A CA 1
ATOM 2665 C C . TRP A 1 339 ? -18.880 3.831 -4.902 1.00 93.81 339 TRP A C 1
ATOM 2667 O O . TRP A 1 339 ? -19.764 4.523 -4.399 1.00 93.81 339 TRP A O 1
ATOM 2677 N N . TRP A 1 340 ? -18.979 2.503 -5.002 1.00 95.31 340 TRP A N 1
ATOM 2678 C CA . TRP A 1 340 ? -20.129 1.774 -4.472 1.00 95.31 340 TRP A CA 1
ATOM 2679 C C . TRP A 1 340 ? -20.284 1.984 -2.958 1.00 95.31 340 TRP A C 1
ATOM 2681 O O . TRP A 1 340 ? -21.393 2.176 -2.465 1.00 95.31 340 TRP A O 1
ATOM 2691 N N . MET A 1 341 ? -19.180 2.013 -2.207 1.00 94.94 341 MET A N 1
ATOM 2692 C CA . MET A 1 341 ? -19.207 2.285 -0.769 1.00 94.94 341 MET A CA 1
ATOM 2693 C C . MET A 1 341 ? -19.624 3.722 -0.448 1.00 94.94 341 MET A C 1
ATOM 2695 O O . MET A 1 341 ? -20.372 3.925 0.505 1.00 94.94 341 MET A O 1
ATOM 2699 N N . GLU A 1 342 ? -19.170 4.713 -1.215 1.00 92.50 342 GLU A N 1
ATOM 2700 C CA . GLU A 1 342 ? -19.576 6.114 -1.038 1.00 92.50 342 GLU A CA 1
ATOM 2701 C C . GLU A 1 342 ? -21.081 6.307 -1.279 1.00 92.50 342 GLU A C 1
ATOM 2703 O O . GLU A 1 342 ? -21.749 6.974 -0.488 1.00 92.50 342 GLU A O 1
ATOM 2708 N N . GLU A 1 343 ? -21.639 5.657 -2.303 1.00 93.31 343 GLU A N 1
ATOM 2709 C CA . GLU A 1 343 ? -23.085 5.622 -2.550 1.00 93.31 343 GLU A CA 1
ATOM 2710 C C . GLU A 1 343 ? -23.834 4.990 -1.364 1.00 93.31 343 GLU A C 1
ATOM 2712 O O . GLU A 1 343 ? -24.756 5.593 -0.812 1.00 93.31 343 GLU A O 1
ATOM 2717 N N . ARG A 1 344 ? -23.368 3.831 -0.880 1.00 93.25 344 ARG A N 1
ATOM 2718 C CA . ARG A 1 344 ? -23.975 3.133 0.267 1.00 93.25 344 ARG A CA 1
ATOM 2719 C C . ARG A 1 344 ? -23.908 3.931 1.565 1.00 93.25 344 ARG A C 1
ATOM 2721 O O . ARG A 1 344 ? -24.833 3.847 2.370 1.00 93.25 344 ARG A O 1
ATOM 2728 N N . ILE A 1 345 ? -22.839 4.695 1.795 1.00 90.50 345 ILE A N 1
ATOM 2729 C CA . ILE A 1 345 ? -22.729 5.585 2.961 1.00 90.50 345 ILE A CA 1
ATOM 2730 C C . ILE A 1 345 ? -23.842 6.634 2.936 1.00 90.50 345 ILE A C 1
ATOM 2732 O O . ILE A 1 345 ? -24.470 6.869 3.970 1.00 90.50 345 ILE A O 1
ATOM 2736 N N . ASN A 1 346 ? -24.097 7.230 1.769 1.00 89.00 346 ASN A N 1
ATOM 2737 C CA . ASN A 1 346 ? -25.138 8.240 1.608 1.00 89.00 346 ASN A CA 1
ATOM 2738 C C . ASN A 1 346 ? -26.540 7.634 1.760 1.00 89.00 346 ASN A C 1
ATOM 2740 O O . ASN A 1 346 ? -27.368 8.203 2.463 1.00 89.00 346 ASN A O 1
ATOM 2744 N N . GLU A 1 347 ? -26.791 6.462 1.169 1.00 89.50 347 GLU A N 1
ATOM 2745 C CA . GLU A 1 347 ? -28.076 5.755 1.290 1.00 89.50 347 GLU A CA 1
ATOM 2746 C C . GLU A 1 347 ? -28.386 5.312 2.727 1.00 89.50 347 GLU A C 1
ATOM 2748 O O . GLU A 1 347 ? -29.532 5.366 3.171 1.00 89.50 347 GLU A O 1
ATOM 2753 N N . TYR A 1 348 ? -27.372 4.861 3.469 1.00 87.62 348 TYR A N 1
ATOM 2754 C CA . TYR A 1 348 ? -27.539 4.373 4.838 1.00 87.62 348 TYR A CA 1
ATOM 2755 C C . TYR A 1 348 ? -27.734 5.507 5.859 1.00 87.62 348 TYR A C 1
ATOM 2757 O O . TYR A 1 348 ? -28.168 5.268 6.992 1.00 87.62 348 TYR A O 1
ATOM 2765 N N . PHE A 1 349 ? -27.399 6.745 5.493 1.00 85.94 349 PHE A N 1
ATOM 2766 C CA . PHE A 1 349 ? -27.483 7.876 6.400 1.00 85.94 349 PHE A CA 1
ATOM 2767 C C . PHE A 1 349 ? -28.940 8.244 6.710 1.00 85.94 349 PHE A C 1
ATOM 2769 O O . PHE A 1 349 ? -29.682 8.723 5.858 1.00 85.94 349 PHE A O 1
ATOM 2776 N N . CYS A 1 350 ? -29.337 8.074 7.972 1.00 80.06 350 CYS A N 1
ATOM 2777 C CA . CYS A 1 350 ? -30.659 8.462 8.459 1.00 80.06 350 CYS A CA 1
ATOM 2778 C C . CYS A 1 350 ? -30.501 9.337 9.708 1.00 80.06 350 CYS A C 1
ATOM 2780 O O . CYS A 1 350 ? -30.084 8.816 10.749 1.00 80.06 350 CYS A O 1
ATOM 2782 N N . PRO A 1 351 ? -30.816 10.645 9.652 1.00 73.50 351 PRO A N 1
ATOM 2783 C CA . PRO A 1 351 ? -30.734 11.517 10.816 1.00 73.50 351 PRO A CA 1
ATOM 2784 C C . PRO A 1 351 ? -31.842 11.204 11.834 1.00 73.50 351 PRO A C 1
ATOM 2786 O O . PRO A 1 351 ? -32.960 10.849 11.465 1.00 73.50 351 PRO A O 1
ATOM 2789 N N . SER A 1 352 ? -31.546 11.360 13.128 1.00 67.19 352 SER A N 1
ATOM 2790 C CA . SER A 1 352 ? -32.533 11.259 14.211 1.00 67.19 352 SER A CA 1
ATOM 2791 C C . SER A 1 352 ? -32.729 12.606 14.898 1.00 67.19 352 SER A C 1
ATOM 2793 O O . SER A 1 352 ? -31.759 13.307 15.182 1.00 67.19 352 SER A O 1
ATOM 2795 N N . LYS A 1 353 ? -33.987 12.923 15.230 1.00 61.03 353 LYS A N 1
ATOM 2796 C CA . LYS A 1 353 ? -34.383 14.117 15.998 1.00 61.03 353 LYS A CA 1
ATOM 2797 C C . LYS A 1 353 ? -33.921 14.076 17.462 1.00 61.03 353 LYS A C 1
ATOM 2799 O O . LYS A 1 353 ? -33.895 15.112 18.120 1.00 61.03 353 LYS A O 1
ATOM 2804 N N . HIS A 1 354 ? -33.576 12.894 17.974 1.00 56.81 354 HIS A N 1
ATOM 2805 C CA . HIS A 1 354 ? -33.187 12.677 19.371 1.00 56.81 354 HIS A CA 1
ATOM 2806 C C . HIS A 1 354 ? -31.672 12.737 19.598 1.00 56.81 354 HIS A C 1
ATOM 2808 O O . HIS A 1 354 ? -31.232 12.722 20.746 1.00 56.81 354 HIS A O 1
ATOM 2814 N N . ASP A 1 355 ? -30.867 12.811 18.533 1.00 57.09 355 ASP A N 1
ATOM 2815 C CA . ASP A 1 355 ? -29.419 12.950 18.659 1.00 57.09 355 ASP A CA 1
ATOM 2816 C C . ASP A 1 355 ? -29.035 14.417 18.904 1.00 57.09 355 ASP A C 1
ATOM 2818 O O . ASP A 1 355 ? -29.336 15.310 18.112 1.00 57.09 355 ASP A O 1
ATOM 2822 N N . SER A 1 356 ? -28.310 14.655 19.999 1.00 52.12 356 SER A N 1
ATOM 2823 C CA . SER A 1 356 ? -27.747 15.958 20.386 1.00 52.12 356 SER A CA 1
ATOM 2824 C C . SER A 1 356 ? -26.745 16.528 19.375 1.00 52.12 356 SER A C 1
ATOM 2826 O O . SER A 1 356 ? -26.429 17.711 19.450 1.00 52.12 356 SER A O 1
ATOM 2828 N N . ILE A 1 357 ? -26.317 15.727 18.391 1.00 48.62 357 ILE A N 1
ATOM 2829 C CA . ILE A 1 357 ? -25.436 16.115 17.276 1.00 48.62 357 ILE A CA 1
ATOM 2830 C C . ILE A 1 357 ? -25.970 17.355 16.533 1.00 48.62 357 ILE A C 1
ATOM 2832 O O . ILE A 1 357 ? -25.184 18.159 16.047 1.00 48.62 357 ILE A O 1
ATOM 2836 N N . TRP A 1 358 ? -27.294 17.547 16.488 1.00 40.66 358 TRP A N 1
ATOM 2837 C CA . TRP A 1 358 ? -27.930 18.637 15.737 1.00 40.66 358 TRP A CA 1
ATOM 2838 C C . TRP A 1 358 ? -28.343 19.850 16.573 1.00 40.66 358 TRP A C 1
ATOM 2840 O O . TRP A 1 358 ? -28.789 20.840 16.003 1.00 40.66 358 TRP A O 1
ATOM 2850 N N . LYS A 1 359 ? -28.228 19.804 17.908 1.00 40.62 359 LYS A N 1
ATOM 2851 C CA . LYS A 1 359 ? -28.656 20.933 18.757 1.00 40.62 359 LYS A CA 1
ATOM 2852 C C . LYS A 1 359 ? -27.623 22.061 18.846 1.00 40.62 359 LYS A C 1
ATOM 2854 O O . LYS A 1 359 ? -28.011 23.178 19.161 1.00 40.62 359 LYS A O 1
ATOM 2859 N N . GLU A 1 360 ? -26.355 21.788 18.538 1.00 38.81 360 GLU A N 1
ATOM 2860 C CA . GLU A 1 360 ? -25.254 22.767 18.619 1.00 38.81 360 GLU A CA 1
ATOM 2861 C C . GLU A 1 360 ? -24.631 23.108 17.253 1.00 38.81 360 GLU A C 1
ATOM 2863 O O . GLU A 1 360 ? -23.630 23.811 17.189 1.00 38.81 360 GLU A O 1
ATOM 2868 N N . ALA A 1 361 ? -25.227 22.659 16.143 1.00 39.59 361 ALA A N 1
ATOM 2869 C CA . ALA A 1 361 ? -24.792 23.008 14.787 1.00 39.59 361 ALA A CA 1
ATOM 2870 C C . ALA A 1 361 ? -25.285 24.412 14.366 1.00 39.59 361 ALA A C 1
ATOM 2872 O O . ALA A 1 361 ? -25.883 24.581 13.305 1.00 39.59 361 ALA A O 1
ATOM 2873 N N . GLY A 1 362 ? -25.082 25.409 15.231 1.00 32.28 362 GLY A N 1
ATOM 2874 C CA . GLY A 1 362 ? -25.225 26.819 14.885 1.00 32.28 362 GLY A CA 1
ATOM 2875 C C . GLY A 1 362 ? -23.936 27.329 14.243 1.00 32.28 362 GLY A C 1
ATOM 2876 O O . GLY A 1 362 ? -22.919 27.395 14.920 1.00 32.28 362 GLY A O 1
ATOM 2877 N N . ASP A 1 363 ? -24.009 27.638 12.948 1.00 34.56 363 ASP A N 1
ATOM 2878 C CA . ASP A 1 363 ? -23.179 28.525 12.102 1.00 34.56 363 ASP A CA 1
ATOM 2879 C C . ASP A 1 363 ? -21.635 28.517 12.134 1.00 34.56 363 ASP A C 1
ATOM 2881 O O . ASP A 1 363 ? -21.021 29.080 11.229 1.00 34.56 363 ASP A O 1
ATOM 2885 N N . GLU A 1 364 ? -20.959 27.836 13.055 1.00 34.94 364 GLU A N 1
ATOM 2886 C CA . GLU A 1 364 ? -19.497 27.754 13.059 1.00 34.94 364 GLU A CA 1
ATOM 2887 C C . GLU A 1 364 ? -19.037 26.300 12.944 1.00 34.94 364 GLU A C 1
ATOM 2889 O O . GLU A 1 364 ? -19.179 25.485 13.852 1.00 34.94 364 GLU A O 1
ATOM 2894 N N . GLY A 1 365 ? -18.468 25.961 11.782 1.00 33.94 365 GLY A N 1
ATOM 2895 C CA . GLY A 1 365 ? -17.973 24.630 11.413 1.00 33.94 365 GLY A CA 1
ATOM 2896 C C . GLY A 1 365 ? -16.741 24.147 12.192 1.00 33.94 365 GLY A C 1
ATOM 2897 O O . GLY A 1 365 ? -15.830 23.568 11.602 1.00 33.94 365 GLY A O 1
ATOM 2898 N N . CYS A 1 366 ? -16.686 24.365 13.506 1.00 34.00 366 CYS A N 1
ATOM 2899 C CA . CYS A 1 366 ? -15.606 23.946 14.391 1.00 34.00 366 CYS A CA 1
ATOM 2900 C C . CYS A 1 366 ? -16.034 22.779 15.301 1.00 34.00 366 CYS A C 1
ATOM 2902 O O . CYS A 1 366 ? -15.990 22.851 16.526 1.00 34.00 366 CYS A O 1
ATOM 2904 N N . HIS A 1 367 ? -16.390 21.630 14.718 1.00 37.12 367 HIS A N 1
ATOM 2905 C CA . HIS A 1 367 ? -16.428 20.404 15.517 1.00 37.12 367 HIS A CA 1
ATOM 2906 C C . HIS A 1 367 ? -15.011 20.049 15.979 1.00 37.12 367 HIS A C 1
ATOM 2908 O O . HIS A 1 367 ? -14.117 19.836 15.162 1.00 37.12 367 HIS A O 1
ATOM 2914 N N . ASN A 1 368 ? -14.811 19.950 17.293 1.00 37.97 368 ASN A N 1
ATOM 2915 C CA . ASN A 1 368 ? -13.616 19.358 17.876 1.00 37.97 368 ASN A CA 1
ATOM 2916 C C . ASN A 1 368 ? -13.812 17.827 17.929 1.00 37.97 368 ASN A C 1
ATOM 2918 O O . ASN A 1 368 ? -14.513 17.343 18.818 1.00 37.97 368 ASN A O 1
ATOM 2922 N N . PRO A 1 369 ? -13.207 17.033 17.021 1.00 43.22 369 PRO A N 1
ATOM 2923 C CA . PRO A 1 369 ? -13.429 15.583 16.930 1.00 43.22 369 PRO A CA 1
ATOM 2924 C C . PRO A 1 369 ? -12.836 14.797 18.115 1.00 43.22 369 PRO A C 1
ATOM 2926 O O . PRO A 1 369 ? -12.874 13.569 18.131 1.00 43.22 369 PRO A O 1
ATOM 2929 N N . ALA A 1 370 ? -12.227 15.489 19.085 1.00 35.69 370 ALA A N 1
ATOM 2930 C CA . ALA A 1 370 ? -11.523 14.905 20.221 1.00 35.69 370 ALA A CA 1
ATOM 2931 C C . ALA A 1 370 ? -12.358 14.822 21.512 1.00 35.69 370 ALA A C 1
ATOM 2933 O O . ALA A 1 370 ? -11.877 14.248 22.493 1.00 35.69 370 ALA A O 1
ATOM 2934 N N . TRP A 1 371 ? -13.574 15.378 21.543 1.00 39.81 371 TRP A N 1
ATOM 2935 C CA . TRP A 1 371 ? -14.439 15.256 22.717 1.00 39.81 371 TRP A CA 1
ATOM 2936 C C . TRP A 1 371 ? -15.228 13.939 22.692 1.00 39.81 371 TRP A C 1
ATOM 2938 O O . TRP A 1 371 ? -15.755 13.568 21.643 1.00 39.81 371 TRP A O 1
ATOM 2948 N N . PRO A 1 372 ? -15.293 13.198 23.818 1.00 42.25 372 PRO A N 1
ATOM 2949 C CA . PRO A 1 372 ? -16.065 11.965 23.908 1.00 42.25 372 PRO A CA 1
ATOM 2950 C C . PRO A 1 372 ? -17.525 12.253 23.561 1.00 42.25 372 PRO A C 1
ATOM 2952 O O . PRO A 1 372 ? -18.208 12.957 24.299 1.00 42.25 372 PRO A O 1
ATOM 2955 N N . GLU A 1 373 ? -18.007 11.695 22.450 1.00 49.34 373 GLU A N 1
ATOM 2956 C CA . GLU A 1 373 ? -19.434 11.687 22.147 1.00 49.34 373 GLU A CA 1
ATOM 2957 C C . GLU A 1 373 ? -20.152 10.949 23.287 1.00 49.34 373 GLU A C 1
ATOM 2959 O O . GLU A 1 373 ? -20.062 9.723 23.430 1.00 49.34 373 GLU A O 1
ATOM 2964 N N . PHE A 1 374 ? -20.848 11.710 24.133 1.00 41.16 374 PHE A N 1
ATOM 2965 C CA . PHE A 1 374 ? -21.750 11.205 25.164 1.00 41.16 374 PHE A CA 1
ATOM 2966 C C . PHE A 1 374 ? -23.026 10.689 24.499 1.00 41.16 374 PHE A C 1
ATOM 2968 O O . PHE A 1 374 ? -24.101 11.253 24.676 1.00 41.16 374 PHE A O 1
ATOM 2975 N N . VAL A 1 375 ? -22.922 9.644 23.676 1.00 46.78 375 VAL A N 1
ATOM 2976 C CA . VAL A 1 375 ? -24.101 9.060 23.034 1.00 46.78 375 VAL A CA 1
ATOM 2977 C C . VAL A 1 375 ? -24.288 7.619 23.501 1.00 46.78 375 VAL A C 1
ATOM 2979 O O . VAL A 1 375 ? -23.405 6.774 23.301 1.00 46.78 375 VAL A O 1
ATOM 2982 N N . PRO A 1 376 ? -25.432 7.299 24.138 1.00 45.41 376 PRO A N 1
ATOM 2983 C CA . PRO A 1 376 ? -25.755 5.935 24.516 1.00 45.41 376 PRO A CA 1
ATOM 2984 C C . PRO A 1 376 ? -25.757 5.012 23.294 1.00 45.41 376 PRO A C 1
ATOM 2986 O O . PRO A 1 376 ? -26.273 5.343 22.226 1.00 45.41 376 PRO A O 1
ATOM 2989 N N . SER A 1 377 ? -25.213 3.817 23.469 1.00 49.88 377 SER A N 1
ATOM 2990 C CA . SER A 1 377 ? -25.095 2.775 22.449 1.00 49.88 377 SER A CA 1
ATOM 2991 C C . SER A 1 377 ? -26.466 2.141 22.178 1.00 49.88 377 SER A C 1
ATOM 2993 O O . SER A 1 377 ? -27.080 1.641 23.110 1.00 49.88 377 SER A O 1
ATOM 2995 N N . ALA A 1 378 ? -26.924 2.130 20.924 1.00 49.41 378 ALA A N 1
ATOM 2996 C CA . ALA A 1 378 ? -28.098 1.388 20.426 1.00 49.41 378 ALA A CA 1
ATOM 2997 C C . ALA A 1 378 ? -29.510 1.908 20.794 1.00 49.41 378 ALA A C 1
ATOM 2999 O O . ALA A 1 378 ? -29.780 2.357 21.905 1.00 49.41 378 ALA A O 1
ATOM 3000 N N . GLY A 1 379 ? -30.403 1.884 19.800 1.00 52.28 379 GLY A N 1
ATOM 3001 C CA . GLY A 1 379 ? -31.816 2.278 19.857 1.00 52.28 379 GLY A CA 1
ATOM 3002 C C . GLY A 1 379 ? -32.380 2.401 18.435 1.00 52.28 379 GLY A C 1
ATOM 3003 O O . GLY A 1 379 ? -31.657 2.849 17.547 1.00 52.28 379 GLY A O 1
ATOM 3004 N N . ARG A 1 380 ? -33.635 1.984 18.196 1.00 53.72 380 ARG A N 1
ATOM 3005 C CA . ARG A 1 380 ? -34.269 2.019 16.855 1.00 53.72 380 ARG A CA 1
ATOM 3006 C C . ARG A 1 380 ? -34.438 3.440 16.297 1.00 53.72 380 ARG A C 1
ATOM 3008 O O . ARG A 1 380 ? -34.527 3.605 15.088 1.00 53.72 380 ARG A O 1
ATOM 3015 N N . GLU A 1 381 ? -34.427 4.439 17.174 1.00 57.81 381 GLU A N 1
ATOM 3016 C CA . GLU A 1 381 ? -34.674 5.852 16.873 1.00 57.81 381 GLU A CA 1
ATOM 3017 C C . GLU A 1 381 ? -33.385 6.687 16.773 1.00 57.81 381 GLU A C 1
ATOM 3019 O O . GLU A 1 381 ? -33.421 7.889 17.002 1.00 57.81 381 GLU A O 1
ATOM 3024 N N . LYS A 1 382 ? -32.218 6.088 16.501 1.00 67.06 382 LYS A N 1
ATOM 3025 C CA . LYS A 1 382 ? -30.918 6.796 16.483 1.00 67.06 382 LYS A CA 1
ATOM 3026 C C . LYS A 1 382 ? -30.407 7.065 15.071 1.00 67.06 382 LYS A C 1
ATOM 3028 O O . LYS A 1 382 ? -30.798 6.381 14.129 1.00 67.06 382 LYS A O 1
ATOM 3033 N N . THR A 1 383 ? -29.501 8.040 14.944 1.00 73.75 383 THR A N 1
ATOM 3034 C CA . THR A 1 383 ? -28.792 8.326 13.689 1.00 73.75 383 THR A CA 1
ATOM 3035 C C . THR A 1 383 ? -28.110 7.069 13.157 1.00 73.75 383 THR A C 1
ATOM 3037 O O . THR A 1 383 ? -27.243 6.489 13.822 1.00 73.75 383 THR A O 1
ATOM 3040 N N . ARG A 1 384 ? -28.480 6.658 11.942 1.00 80.94 384 ARG A N 1
ATOM 3041 C CA . ARG A 1 384 ? -27.743 5.638 11.192 1.00 80.94 384 ARG A CA 1
ATOM 3042 C C . ARG A 1 384 ? -26.636 6.333 10.422 1.00 80.94 384 ARG A C 1
ATOM 3044 O O . ARG A 1 384 ? -26.884 7.301 9.707 1.00 80.94 384 ARG A O 1
ATOM 3051 N N . LYS A 1 385 ? -25.404 5.876 10.629 1.00 84.50 385 LYS A N 1
ATOM 3052 C CA . LYS A 1 385 ? -24.207 6.413 9.976 1.00 84.50 385 LYS A CA 1
ATOM 3053 C C . LYS A 1 385 ? -23.235 5.283 9.680 1.00 84.50 385 LYS A C 1
ATOM 3055 O O . LYS A 1 385 ? -23.073 4.375 10.496 1.00 84.50 385 LYS A O 1
ATOM 3060 N N . MET A 1 386 ? -22.573 5.366 8.538 1.00 89.06 386 MET A N 1
ATOM 3061 C CA . MET A 1 386 ? -21.533 4.433 8.131 1.00 89.06 386 MET A CA 1
ATOM 3062 C C . MET A 1 386 ? -20.285 5.206 7.710 1.00 89.06 386 MET A C 1
ATOM 3064 O O . MET A 1 386 ? -20.385 6.332 7.228 1.00 89.06 386 MET A O 1
ATOM 3068 N N . ASP A 1 387 ? -19.117 4.600 7.900 1.00 90.81 387 ASP A N 1
ATOM 3069 C CA . ASP A 1 387 ? -17.853 5.093 7.357 1.00 90.81 387 ASP A CA 1
ATOM 3070 C C . ASP A 1 387 ? -17.060 3.971 6.717 1.00 90.81 387 ASP A C 1
ATOM 3072 O O . ASP A 1 387 ? -17.202 2.795 7.062 1.00 90.81 387 ASP A O 1
ATOM 3076 N N . TYR A 1 388 ? -16.173 4.375 5.822 1.00 94.19 388 TYR A N 1
ATOM 3077 C CA . TYR A 1 388 ? -15.375 3.484 5.003 1.00 94.19 388 TYR A CA 1
ATOM 3078 C C . TYR A 1 388 ? -13.907 3.885 5.040 1.00 94.19 388 TYR A C 1
ATOM 3080 O O . TYR A 1 388 ? -13.564 5.071 5.030 1.00 94.19 388 TYR A O 1
ATOM 3088 N N . LEU A 1 389 ? -13.033 2.884 5.072 1.00 94.94 389 LEU A N 1
ATOM 3089 C CA . LEU A 1 389 ? -11.594 3.055 4.967 1.00 94.94 389 LEU A CA 1
ATOM 3090 C C . LEU A 1 389 ? -10.980 1.870 4.226 1.00 94.94 389 LEU A C 1
ATOM 3092 O O . LEU A 1 389 ? -11.221 0.715 4.583 1.00 94.94 389 LEU A O 1
ATOM 3096 N N . ARG A 1 390 ? -10.113 2.155 3.250 1.00 94.88 390 ARG A N 1
ATOM 3097 C CA . ARG A 1 390 ? -9.379 1.131 2.501 1.00 94.88 390 ARG A CA 1
ATOM 3098 C C . ARG A 1 390 ? -7.872 1.321 2.591 1.00 94.88 390 ARG A C 1
ATOM 3100 O O . ARG A 1 390 ? -7.328 2.401 2.343 1.00 94.88 390 ARG A O 1
ATOM 3107 N N . TYR A 1 391 ? -7.177 0.225 2.878 1.00 94.31 391 TYR A N 1
ATOM 3108 C CA . TYR A 1 391 ? -5.730 0.114 2.766 1.00 94.31 391 TYR A CA 1
ATOM 3109 C C . TYR A 1 391 ? -5.375 -1.083 1.874 1.00 94.31 391 TYR A C 1
ATOM 3111 O O . TYR A 1 391 ? -5.286 -2.223 2.327 1.00 94.31 391 TYR A O 1
ATOM 3119 N N . GLY A 1 392 ? -5.182 -0.813 0.582 1.00 90.94 392 GLY A N 1
ATOM 3120 C CA . GLY A 1 392 ? -4.846 -1.832 -0.412 1.00 90.94 392 GLY A CA 1
ATOM 3121 C C . GLY A 1 392 ? -6.041 -2.747 -0.633 1.00 90.94 392 GLY A C 1
ATOM 3122 O O . GLY A 1 392 ? -7.112 -2.263 -1.003 1.00 90.94 392 GLY A O 1
ATOM 3123 N N . SER A 1 393 ? -5.848 -4.036 -0.364 1.00 91.06 393 SER A N 1
ATOM 3124 C CA . SER A 1 393 ? -6.889 -5.069 -0.414 1.00 91.06 393 SER A CA 1
ATOM 3125 C C . SER A 1 393 ? -7.683 -5.191 0.893 1.00 91.06 393 SER A C 1
ATOM 3127 O O . SER A 1 393 ? -8.697 -5.881 0.927 1.00 91.06 393 SER A O 1
ATOM 3129 N N . HIS A 1 394 ? -7.249 -4.529 1.969 1.00 92.75 394 HIS A N 1
ATOM 3130 C CA . HIS A 1 394 ? -7.923 -4.584 3.264 1.00 92.75 394 HIS A CA 1
ATOM 3131 C C . HIS A 1 394 ? -8.889 -3.420 3.424 1.00 92.75 394 HIS A C 1
ATOM 3133 O O . HIS A 1 394 ? -8.528 -2.254 3.236 1.00 92.75 394 HIS A O 1
ATOM 3139 N N . VAL A 1 395 ? -10.112 -3.746 3.813 1.00 93.56 395 VAL A N 1
ATOM 3140 C CA . VAL A 1 395 ? -11.221 -2.808 3.939 1.00 93.56 395 VAL A CA 1
ATOM 3141 C C . VAL A 1 395 ? -11.760 -2.852 5.362 1.00 93.56 395 VAL A C 1
ATOM 3143 O O . VAL A 1 395 ? -11.920 -3.922 5.945 1.00 93.56 395 VAL A O 1
ATOM 3146 N N . LEU A 1 396 ? -12.053 -1.674 5.906 1.00 94.81 396 LEU A N 1
ATOM 3147 C CA . LEU A 1 396 ? -12.669 -1.497 7.211 1.00 94.81 396 LEU A CA 1
ATOM 3148 C C . LEU A 1 396 ? -13.919 -0.627 7.066 1.00 94.81 396 LEU A C 1
ATOM 3150 O O . LEU A 1 396 ? -13.840 0.514 6.608 1.00 94.81 396 LEU A O 1
ATOM 3154 N N . ILE A 1 397 ? -15.066 -1.163 7.479 1.00 95.31 397 ILE A N 1
ATOM 3155 C CA . ILE A 1 397 ? -16.361 -0.477 7.434 1.00 95.31 397 ILE A CA 1
ATOM 3156 C C . ILE A 1 397 ? -16.861 -0.309 8.865 1.00 95.31 397 ILE A C 1
ATOM 3158 O O . ILE A 1 397 ? -16.999 -1.295 9.586 1.00 95.31 397 ILE A O 1
ATOM 3162 N N . GLY A 1 398 ? -17.118 0.928 9.284 1.00 93.25 398 GLY A N 1
ATOM 3163 C CA . GLY A 1 398 ? -17.665 1.251 10.601 1.00 93.25 398 GLY A CA 1
ATOM 3164 C C . GLY A 1 398 ? -19.158 1.525 10.495 1.00 93.25 398 GLY A C 1
ATOM 3165 O O . GLY A 1 398 ? -19.563 2.374 9.709 1.00 93.25 398 GLY A O 1
ATOM 3166 N N . ILE A 1 399 ? -19.976 0.825 11.279 1.00 90.88 399 ILE A N 1
ATOM 3167 C CA . ILE A 1 399 ? -21.438 0.909 11.226 1.00 90.88 399 ILE A CA 1
ATOM 3168 C C . ILE A 1 399 ? -21.980 1.357 12.587 1.00 90.88 399 ILE A C 1
ATOM 3170 O O . ILE A 1 399 ? -21.717 0.761 13.641 1.00 90.88 399 ILE A O 1
ATOM 3174 N N . ARG A 1 400 ? -22.771 2.433 12.556 1.00 86.00 400 ARG A N 1
ATOM 3175 C CA . ARG A 1 400 ? -23.598 2.913 13.666 1.00 86.00 400 ARG A CA 1
ATOM 3176 C C . ARG A 1 400 ? -25.013 2.415 13.414 1.00 86.00 400 ARG A C 1
ATOM 3178 O O . ARG A 1 400 ? -25.776 3.013 12.660 1.00 86.00 400 ARG A O 1
ATOM 3185 N N . GLY A 1 401 ? -25.316 1.270 14.004 1.00 83.56 401 GLY A N 1
ATOM 3186 C CA . GLY A 1 401 ? -26.558 0.535 13.804 1.00 83.56 401 GLY A CA 1
ATOM 3187 C C . GLY A 1 401 ? -26.561 -0.743 14.635 1.00 83.56 401 GLY A C 1
ATOM 3188 O O . GLY A 1 401 ? -25.613 -0.987 15.391 1.00 83.56 401 GLY A O 1
ATOM 3189 N N . PRO A 1 402 ? -27.629 -1.541 14.560 1.00 86.38 402 PRO A N 1
ATOM 3190 C CA . PRO A 1 402 ? -27.664 -2.857 15.165 1.00 86.38 402 PRO A CA 1
ATOM 3191 C C . PRO A 1 402 ? -26.871 -3.867 14.307 1.00 86.38 402 PRO A C 1
ATOM 3193 O O . PRO A 1 402 ? -26.329 -3.532 13.251 1.00 86.38 402 PRO A O 1
ATOM 3196 N N . ARG A 1 403 ? -26.739 -5.109 14.782 1.00 89.38 403 ARG A N 1
ATOM 3197 C CA . ARG A 1 403 ? -25.890 -6.115 14.121 1.00 89.38 403 ARG A CA 1
ATOM 3198 C C . ARG A 1 403 ? -26.452 -6.543 12.765 1.00 89.38 403 ARG A C 1
ATOM 3200 O O . ARG A 1 403 ? -25.683 -6.923 11.886 1.00 89.38 403 ARG A O 1
ATOM 3207 N N . GLU A 1 404 ? -27.770 -6.510 12.613 1.00 90.88 404 GLU A N 1
ATOM 3208 C CA . GLU A 1 404 ? -28.491 -6.927 11.411 1.00 90.88 404 GLU A CA 1
ATOM 3209 C C . GLU A 1 404 ? -28.021 -6.130 10.189 1.00 90.88 404 GLU A C 1
ATOM 3211 O O . GLU A 1 404 ? -27.710 -6.720 9.156 1.00 90.88 404 GLU A O 1
ATOM 3216 N N . ASP A 1 405 ? -27.838 -4.818 10.344 1.00 90.69 405 ASP A N 1
ATOM 3217 C CA . ASP A 1 405 ? -27.336 -3.942 9.284 1.00 90.69 405 ASP A CA 1
ATOM 3218 C C . ASP A 1 405 ? -25.924 -4.345 8.839 1.00 90.69 405 ASP A C 1
ATOM 3220 O O . ASP A 1 405 ? -25.626 -4.390 7.648 1.00 90.69 405 ASP A O 1
ATOM 3224 N N . ALA A 1 406 ? -25.048 -4.708 9.782 1.00 92.12 406 ALA A N 1
ATOM 3225 C CA . ALA A 1 406 ? -23.700 -5.171 9.457 1.00 92.12 406 ALA A CA 1
ATOM 3226 C C . ALA A 1 406 ? -23.708 -6.498 8.682 1.00 92.12 406 ALA A C 1
ATOM 3228 O O . ALA A 1 406 ? -22.875 -6.713 7.799 1.00 92.12 406 ALA A O 1
ATOM 3229 N N . VAL A 1 407 ? -24.657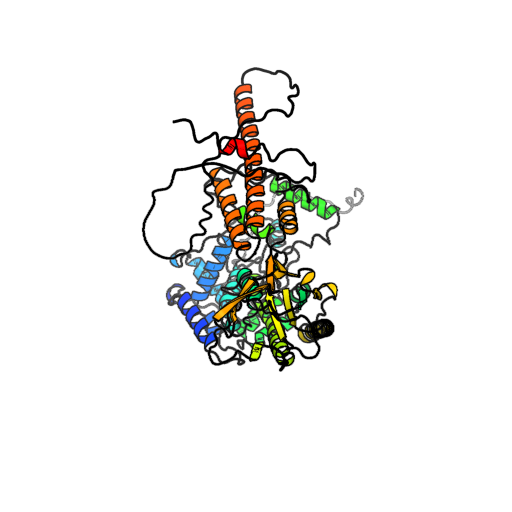 -7.389 8.990 1.00 94.19 407 VAL A N 1
ATOM 3230 C CA . VAL A 1 407 ? -24.842 -8.648 8.255 1.00 94.19 407 VAL A CA 1
ATOM 3231 C C . VAL A 1 407 ? -25.324 -8.381 6.831 1.00 94.19 407 VAL A C 1
ATOM 3233 O O . VAL A 1 407 ? -24.830 -9.022 5.901 1.00 94.19 407 VAL A O 1
ATOM 3236 N N . GLU A 1 408 ? -26.231 -7.422 6.657 1.00 93.56 408 GLU A N 1
ATOM 3237 C CA . GLU A 1 408 ? -26.753 -7.043 5.347 1.00 93.56 408 GLU A CA 1
ATOM 3238 C C . GLU A 1 408 ? -25.684 -6.367 4.479 1.00 93.56 408 GLU A C 1
ATOM 3240 O O . GLU A 1 408 ? -25.464 -6.794 3.347 1.00 93.56 408 GLU A O 1
ATOM 3245 N N . ILE A 1 409 ? -24.924 -5.409 5.019 1.00 93.69 409 ILE A N 1
ATOM 3246 C CA . ILE A 1 409 ? -23.805 -4.780 4.295 1.00 93.69 409 ILE A CA 1
ATOM 3247 C C . ILE A 1 409 ? -22.760 -5.819 3.879 1.00 93.69 409 ILE A C 1
ATOM 3249 O O . ILE A 1 409 ? -22.274 -5.790 2.749 1.00 93.69 409 ILE A O 1
ATOM 3253 N N . ARG A 1 410 ? -22.449 -6.795 4.744 1.00 94.00 410 ARG A N 1
ATOM 3254 C CA . ARG A 1 410 ? -21.565 -7.910 4.377 1.00 94.00 410 ARG A CA 1
ATOM 3255 C C . ARG A 1 410 ? -22.121 -8.717 3.200 1.00 94.00 410 ARG A C 1
ATOM 3257 O O . ARG A 1 410 ? -21.361 -9.079 2.304 1.00 94.00 410 ARG A O 1
ATOM 3264 N N . ARG A 1 411 ? -23.422 -9.027 3.202 1.00 94.50 411 ARG A N 1
ATOM 3265 C CA . ARG A 1 411 ? -24.081 -9.762 2.110 1.00 94.50 411 ARG A CA 1
ATOM 3266 C C . ARG A 1 411 ? -23.969 -8.990 0.794 1.00 94.50 411 ARG A C 1
ATOM 3268 O O . ARG A 1 411 ? -23.535 -9.564 -0.202 1.00 94.50 411 ARG A O 1
ATOM 3275 N N . GLN A 1 412 ? -24.290 -7.700 0.823 1.00 94.88 412 GLN A N 1
ATOM 3276 C CA . GLN A 1 412 ? -24.219 -6.813 -0.337 1.00 94.88 412 GLN A CA 1
ATOM 3277 C C . GLN A 1 412 ? -22.787 -6.654 -0.864 1.00 94.88 412 GLN A C 1
ATOM 3279 O O . GLN A 1 412 ? -22.581 -6.669 -2.074 1.00 94.88 412 GLN A O 1
ATOM 3284 N N . LEU A 1 413 ? -21.789 -6.571 0.023 1.00 94.25 413 LEU A N 1
ATOM 3285 C CA . LEU A 1 413 ? -20.376 -6.514 -0.358 1.00 94.25 413 LEU A CA 1
ATOM 3286 C C . LEU A 1 413 ? -19.950 -7.767 -1.137 1.00 94.25 413 LEU A C 1
ATOM 3288 O O . LEU A 1 413 ? -19.304 -7.658 -2.176 1.00 94.25 413 LEU A O 1
ATOM 3292 N N . MET A 1 414 ? -20.329 -8.959 -0.662 1.00 93.38 414 MET A N 1
ATOM 3293 C CA . MET A 1 414 ? -20.001 -10.213 -1.352 1.00 93.38 414 MET A CA 1
ATOM 3294 C C . MET A 1 414 ? -20.669 -10.305 -2.729 1.00 93.38 414 MET A C 1
ATOM 3296 O O . MET A 1 414 ? -20.022 -10.707 -3.693 1.00 93.38 414 MET A O 1
ATOM 3300 N N . GLU A 1 415 ? -21.939 -9.905 -2.822 1.00 94.38 415 GLU A N 1
ATOM 3301 C CA . GLU A 1 415 ? -22.699 -9.868 -4.077 1.00 94.38 415 GLU A CA 1
ATOM 3302 C C . GLU A 1 415 ? -22.100 -8.861 -5.072 1.00 94.38 415 GLU A C 1
ATOM 3304 O O . GLU A 1 415 ? -21.945 -9.162 -6.256 1.00 94.38 415 GLU A O 1
ATOM 3309 N N . PHE A 1 416 ? -21.678 -7.689 -4.589 1.00 94.44 416 PHE A N 1
ATOM 3310 C CA . PHE A 1 416 ? -20.976 -6.699 -5.400 1.00 94.44 416 PHE A CA 1
ATOM 3311 C C . PHE A 1 416 ? -19.658 -7.251 -5.953 1.00 94.44 416 PHE A C 1
ATOM 3313 O O . PHE A 1 416 ? -19.375 -7.082 -7.141 1.00 94.44 416 PHE A O 1
ATOM 3320 N N . CYS A 1 417 ? -18.860 -7.927 -5.121 1.00 93.19 417 CYS A N 1
ATOM 3321 C CA . CYS A 1 417 ? -17.602 -8.529 -5.555 1.00 93.19 417 CYS A CA 1
ATOM 3322 C C . CYS A 1 417 ? -17.814 -9.591 -6.645 1.00 93.19 417 CYS A C 1
ATOM 3324 O O . CYS A 1 417 ? -17.106 -9.584 -7.653 1.00 93.19 417 CYS A O 1
ATOM 3326 N N . GLU A 1 418 ? -18.823 -10.448 -6.477 1.00 93.06 418 GLU A N 1
ATOM 3327 C CA . GLU A 1 418 ? -19.189 -11.475 -7.455 1.00 93.06 418 GLU A CA 1
ATOM 3328 C C . GLU A 1 418 ? -19.650 -10.849 -8.779 1.00 93.06 418 GLU A C 1
ATOM 3330 O O . GLU A 1 418 ? -19.159 -11.223 -9.843 1.00 93.06 418 GLU A O 1
ATOM 3335 N N . ARG A 1 419 ? -20.514 -9.829 -8.722 1.00 93.94 419 ARG A N 1
ATOM 3336 C CA . ARG A 1 419 ? -21.040 -9.148 -9.912 1.00 93.94 419 ARG A CA 1
ATOM 3337 C C . ARG A 1 419 ? -19.976 -8.360 -10.679 1.00 93.94 419 ARG A C 1
ATOM 3339 O O . ARG A 1 419 ? -19.976 -8.370 -11.906 1.00 93.94 419 ARG A O 1
ATOM 3346 N N . THR A 1 420 ? -19.112 -7.635 -9.970 1.00 91.50 420 THR A N 1
ATOM 3347 C CA . THR A 1 420 ? -18.178 -6.670 -10.574 1.00 91.50 420 THR A CA 1
ATOM 3348 C C . THR A 1 420 ? -16.848 -7.313 -10.957 1.00 91.50 420 THR A C 1
ATOM 3350 O O . THR A 1 420 ? -16.306 -7.020 -12.022 1.00 91.50 420 THR A O 1
ATOM 3353 N N . PHE A 1 421 ? -16.311 -8.191 -10.107 1.00 90.44 421 PHE A N 1
ATOM 3354 C CA . PHE A 1 421 ? -14.996 -8.805 -10.311 1.00 90.44 421 PHE A CA 1
ATOM 3355 C C . PHE A 1 421 ? -15.075 -10.266 -10.767 1.00 90.44 421 PHE A C 1
ATOM 3357 O O . PHE A 1 421 ? -14.049 -10.835 -11.135 1.00 90.44 421 PHE A O 1
ATOM 3364 N N . GLY A 1 422 ? -16.266 -10.878 -10.761 1.00 87.81 422 GLY A N 1
ATOM 3365 C CA . GLY A 1 422 ? -16.458 -12.282 -11.137 1.00 87.81 422 GLY A CA 1
ATOM 3366 C C . GLY A 1 422 ? -15.949 -13.276 -10.090 1.00 87.81 422 GLY A C 1
ATOM 3367 O O . GLY A 1 422 ? -15.835 -14.463 -10.384 1.00 87.81 422 GLY A O 1
ATOM 3368 N N . LEU A 1 423 ? -15.612 -12.805 -8.884 1.00 89.12 423 LEU A N 1
ATOM 3369 C CA . LEU A 1 423 ? -15.059 -13.612 -7.798 1.00 89.12 423 LEU A CA 1
ATOM 3370 C C . LEU A 1 423 ? -15.801 -13.317 -6.500 1.00 89.12 423 LEU A C 1
ATOM 3372 O O . LEU A 1 423 ? -15.875 -12.171 -6.054 1.00 89.12 423 LEU A O 1
ATOM 3376 N N . ARG A 1 424 ? -16.314 -14.372 -5.868 1.00 88.56 424 ARG A N 1
ATOM 3377 C CA . ARG A 1 424 ? -16.981 -14.273 -4.573 1.00 88.56 424 ARG A CA 1
ATOM 3378 C C . ARG A 1 424 ? -15.973 -14.492 -3.435 1.00 88.56 424 ARG A C 1
ATOM 3380 O O . ARG A 1 424 ? -15.340 -15.548 -3.409 1.00 88.56 424 ARG A O 1
ATOM 3387 N N . PRO A 1 425 ? -15.827 -13.545 -2.488 1.00 87.94 425 PRO A N 1
ATOM 3388 C CA . PRO A 1 425 ? -14.975 -13.730 -1.316 1.00 87.94 425 PRO A CA 1
ATOM 3389 C C . PRO A 1 425 ? -15.498 -14.856 -0.417 1.00 87.94 425 PRO A C 1
ATOM 3391 O O . PRO A 1 425 ? -16.708 -15.077 -0.323 1.00 87.94 425 PRO A O 1
ATOM 3394 N N . GLU A 1 426 ? -14.601 -15.537 0.294 1.00 86.12 426 GLU A N 1
ATOM 3395 C CA . GLU A 1 426 ? -15.002 -16.499 1.323 1.00 86.12 426 GLU A CA 1
ATOM 3396 C C . GLU A 1 426 ? -15.587 -15.785 2.553 1.00 86.12 426 GLU A C 1
ATOM 3398 O O . GLU A 1 426 ? -15.161 -14.692 2.922 1.00 86.12 426 GLU A O 1
ATOM 3403 N N . ASN A 1 427 ? -16.515 -16.437 3.262 1.00 84.75 427 ASN A N 1
ATOM 3404 C CA . ASN A 1 427 ? -17.124 -15.873 4.477 1.00 84.75 427 ASN A CA 1
ATOM 3405 C C . ASN A 1 427 ? -16.103 -15.585 5.596 1.00 84.75 427 ASN A C 1
ATOM 3407 O O . ASN A 1 427 ? -16.363 -14.739 6.445 1.00 84.75 427 ASN A O 1
ATOM 3411 N N . SER A 1 428 ? -14.975 -16.301 5.614 1.00 86.19 428 SER A N 1
ATOM 3412 C CA . SER A 1 428 ? -13.855 -16.105 6.545 1.00 86.19 428 SER A CA 1
ATOM 3413 C C . SER A 1 428 ? -13.082 -14.814 6.273 1.00 86.19 428 SER A C 1
ATOM 3415 O O . SER A 1 428 ? -12.475 -14.264 7.181 1.00 86.19 428 SER A O 1
ATOM 3417 N N . MET A 1 429 ? -13.111 -14.318 5.035 1.00 87.25 429 MET A N 1
ATOM 3418 C CA . MET A 1 429 ? -12.426 -13.088 4.645 1.00 87.25 429 MET A CA 1
ATOM 3419 C C . MET A 1 429 ? -13.191 -11.838 5.077 1.00 87.25 429 MET A C 1
ATOM 3421 O O . MET A 1 429 ? -12.594 -10.768 5.116 1.00 87.25 429 MET A O 1
ATOM 3425 N N . VAL A 1 430 ? -14.494 -11.955 5.373 1.00 91.38 430 VAL A N 1
ATOM 3426 C CA . VAL A 1 430 ? -15.351 -10.830 5.769 1.00 91.38 430 VAL A CA 1
ATOM 3427 C C . VAL A 1 430 ? -15.947 -11.064 7.157 1.00 91.38 430 VAL A C 1
ATOM 3429 O O . VAL A 1 430 ? -17.021 -11.656 7.331 1.00 91.38 430 VAL A O 1
ATOM 3432 N N . GLU A 1 431 ? -15.242 -10.559 8.161 1.00 92.69 431 GLU A N 1
ATOM 3433 C CA . GLU A 1 431 ? -15.557 -10.740 9.573 1.00 92.69 431 GLU A CA 1
ATOM 3434 C C . GLU A 1 431 ? -16.354 -9.552 10.127 1.00 92.69 431 GLU A C 1
ATOM 3436 O O . GLU A 1 431 ? -16.125 -8.396 9.768 1.00 92.69 431 GLU A O 1
ATOM 3441 N N . ILE A 1 432 ? -17.310 -9.843 11.017 1.00 94.25 432 ILE A N 1
ATOM 3442 C CA . ILE A 1 432 ? -18.109 -8.831 11.721 1.00 94.25 432 ILE A CA 1
ATOM 3443 C C . ILE A 1 432 ? -17.732 -8.867 13.195 1.00 94.25 432 ILE A C 1
ATOM 3445 O O . ILE A 1 432 ? -17.970 -9.866 13.882 1.00 94.25 432 ILE A O 1
ATOM 3449 N N . GLU A 1 433 ? -17.219 -7.751 13.695 1.00 94.00 433 GLU A N 1
ATOM 3450 C CA . GLU A 1 433 ? -16.764 -7.616 15.071 1.00 94.00 433 GLU A CA 1
ATOM 3451 C C . GLU A 1 433 ? -17.434 -6.436 15.773 1.00 94.00 433 GLU A C 1
ATOM 3453 O O . GLU A 1 433 ? -17.780 -5.419 15.171 1.00 94.00 433 GLU A O 1
ATOM 3458 N N . HIS A 1 434 ? -17.625 -6.581 17.083 1.00 90.88 434 HIS A N 1
ATOM 3459 C CA . HIS A 1 434 ? -18.055 -5.483 17.939 1.00 90.88 434 HIS A CA 1
ATOM 3460 C C . HIS A 1 434 ? -16.829 -4.814 18.562 1.00 90.88 434 HIS A C 1
ATOM 3462 O O . HIS A 1 434 ? -15.920 -5.506 19.026 1.00 90.88 434 HIS A O 1
ATOM 3468 N N . ILE A 1 435 ? -16.846 -3.485 18.683 1.00 89.31 435 ILE A N 1
ATOM 3469 C CA . ILE A 1 435 ? -15.726 -2.673 19.188 1.00 89.31 435 ILE A CA 1
ATOM 3470 C C . ILE A 1 435 ? -15.205 -3.091 20.579 1.00 89.31 435 ILE A C 1
ATOM 3472 O O . ILE A 1 435 ? -14.046 -2.852 20.913 1.00 89.31 435 ILE A O 1
ATOM 3476 N N . THR A 1 436 ? -16.030 -3.754 21.396 1.00 87.94 436 THR A N 1
ATOM 3477 C CA . THR A 1 436 ? -15.626 -4.296 22.710 1.00 87.94 436 THR A CA 1
ATOM 3478 C C . THR A 1 436 ? -14.595 -5.420 22.610 1.00 87.94 436 THR A C 1
ATOM 3480 O O . THR A 1 436 ? -13.792 -5.573 23.525 1.00 87.94 436 THR A O 1
ATOM 3483 N N . ARG A 1 437 ? -14.600 -6.211 21.528 1.00 89.25 437 ARG A N 1
ATOM 3484 C CA . ARG A 1 437 ? -13.612 -7.286 21.326 1.00 89.25 437 ARG A CA 1
ATOM 3485 C C . ARG A 1 437 ? -12.234 -6.737 20.946 1.00 89.25 437 ARG A C 1
ATOM 3487 O O . ARG A 1 437 ? -11.231 -7.370 21.253 1.00 89.25 437 ARG A O 1
ATOM 3494 N N . GLY A 1 438 ? -12.204 -5.531 20.378 1.00 90.19 438 GLY A N 1
ATOM 3495 C CA . GLY A 1 438 ? -11.017 -4.925 19.794 1.00 90.19 438 GLY A CA 1
ATOM 3496 C C . GLY A 1 438 ? -10.832 -5.398 18.356 1.00 90.19 438 GLY A C 1
ATOM 3497 O O . GLY A 1 438 ? -10.641 -6.585 18.133 1.00 90.19 438 GLY A O 1
ATOM 3498 N N . ILE A 1 439 ? -10.885 -4.471 17.404 1.00 92.06 439 ILE A N 1
ATOM 3499 C CA . ILE A 1 439 ? -10.762 -4.777 15.973 1.00 92.06 439 ILE A CA 1
ATOM 3500 C C . ILE A 1 439 ? -9.319 -4.594 15.538 1.00 92.06 439 ILE A C 1
ATOM 3502 O O . ILE A 1 439 ? -8.712 -3.553 15.807 1.00 92.06 439 ILE A O 1
ATOM 3506 N N . GLU A 1 440 ? -8.769 -5.585 14.847 1.00 90.06 440 GLU A N 1
ATOM 3507 C CA . GLU A 1 440 ? -7.403 -5.521 14.336 1.00 90.06 440 GLU A CA 1
ATOM 3508 C C . GLU A 1 440 ? -7.338 -4.829 12.965 1.00 90.06 440 GLU A C 1
ATOM 3510 O O . GLU A 1 440 ? -7.985 -5.241 12.007 1.00 90.06 440 GLU A O 1
ATOM 3515 N N . PHE A 1 441 ? -6.494 -3.802 12.840 1.00 91.06 441 PHE A N 1
ATOM 3516 C CA . PHE A 1 441 ? -6.235 -3.112 11.576 1.00 91.06 441 PHE A CA 1
ATOM 3517 C C . PHE A 1 441 ? -4.807 -2.541 11.534 1.00 91.06 441 PHE A C 1
ATOM 3519 O O . PHE A 1 441 ? -4.412 -1.765 12.403 1.00 91.06 441 PHE A O 1
ATOM 3526 N N . LEU A 1 442 ? -4.010 -2.922 10.525 1.00 88.44 442 LEU A N 1
ATOM 3527 C CA . LEU A 1 442 ? -2.616 -2.472 10.322 1.00 88.44 442 LEU A CA 1
ATOM 3528 C C . LEU A 1 442 ? -1.722 -2.581 11.580 1.00 88.44 442 LEU A C 1
ATOM 3530 O O . LEU A 1 442 ? -1.030 -1.628 11.925 1.00 88.44 442 LEU A O 1
ATOM 3534 N N . ASP A 1 443 ? -1.746 -3.721 12.281 1.00 86.56 443 ASP A N 1
ATOM 3535 C CA . ASP A 1 443 ? -1.073 -3.973 13.581 1.00 86.56 443 ASP A CA 1
ATOM 3536 C C . ASP A 1 443 ? -1.564 -3.136 14.780 1.00 86.56 443 ASP A C 1
ATOM 3538 O O . ASP A 1 443 ? -0.980 -3.195 15.871 1.00 86.56 443 ASP A O 1
ATOM 3542 N N . HIS A 1 444 ? -2.651 -2.387 14.613 1.00 90.56 444 HIS A N 1
ATOM 3543 C CA . HIS A 1 444 ? -3.315 -1.657 15.685 1.00 90.56 444 HIS A CA 1
ATOM 3544 C C . HIS A 1 444 ? -4.615 -2.370 16.070 1.00 90.56 444 HIS A C 1
ATOM 3546 O O . HIS A 1 444 ? -5.258 -3.012 15.247 1.00 90.56 444 HIS A O 1
ATOM 3552 N N . VAL A 1 445 ? -4.991 -2.259 17.336 1.00 92.50 445 VAL A N 1
ATOM 3553 C CA . VAL A 1 445 ? -6.240 -2.740 17.915 1.00 92.50 445 VAL A CA 1
ATOM 3554 C C . VAL A 1 445 ? -7.082 -1.518 18.246 1.00 92.50 445 VAL A C 1
ATOM 3556 O O . VAL A 1 445 ? -6.687 -0.683 19.069 1.00 92.50 445 VAL A O 1
ATOM 3559 N N . ILE A 1 446 ? -8.225 -1.420 17.581 1.00 92.31 446 ILE A N 1
ATOM 3560 C CA . ILE A 1 446 ? -9.214 -0.360 17.736 1.00 92.31 446 ILE A CA 1
ATOM 3561 C C . ILE A 1 446 ? -10.236 -0.834 18.765 1.00 92.31 446 ILE A C 1
ATOM 3563 O O . ILE A 1 446 ? -10.903 -1.845 18.559 1.00 92.31 446 ILE A O 1
ATOM 3567 N N . SER A 1 447 ? -10.364 -0.125 19.881 1.00 91.00 447 SER A N 1
ATOM 3568 C CA . SER A 1 447 ? -11.290 -0.487 20.956 1.00 91.00 447 SER A CA 1
ATOM 3569 C C . SER A 1 447 ? -11.951 0.739 21.573 1.00 91.00 447 SER A C 1
ATOM 3571 O O . SER A 1 447 ? -11.494 1.871 21.417 1.00 91.00 447 SER A O 1
ATOM 3573 N N . ARG A 1 448 ? -13.054 0.522 22.290 1.00 85.25 448 ARG A N 1
ATOM 3574 C CA . ARG A 1 448 ? -13.745 1.581 23.029 1.00 85.25 448 ARG A CA 1
ATOM 3575 C C . ARG A 1 448 ? -13.227 1.613 24.459 1.00 85.25 448 ARG A C 1
ATOM 3577 O O . ARG A 1 448 ? -13.338 0.626 25.183 1.00 85.25 448 ARG A O 1
ATOM 3584 N N . ARG A 1 449 ? -12.699 2.759 24.883 1.00 82.25 449 ARG A N 1
ATOM 3585 C CA . ARG A 1 449 ? -12.274 3.001 26.261 1.00 82.25 449 ARG A CA 1
ATOM 3586 C C . ARG A 1 449 ? -13.310 3.856 26.975 1.00 82.25 449 ARG A C 1
ATOM 3588 O O . ARG A 1 449 ? -13.601 4.972 26.551 1.00 82.25 449 ARG A O 1
ATOM 3595 N N . VAL A 1 450 ? -13.838 3.339 28.078 1.00 78.25 450 VAL A N 1
ATOM 3596 C CA . VAL A 1 450 ? -14.686 4.114 28.987 1.00 78.25 450 VAL A CA 1
ATOM 3597 C C . VAL A 1 450 ? -13.788 5.004 29.843 1.00 78.25 450 VAL A C 1
ATOM 3599 O O . VAL A 1 450 ? -12.786 4.543 30.396 1.00 78.25 450 VAL A O 1
ATOM 3602 N N . ILE A 1 451 ? -14.130 6.283 29.917 1.00 77.12 451 ILE A N 1
ATOM 3603 C CA . ILE A 1 451 ? -13.491 7.276 30.776 1.00 77.12 451 ILE A CA 1
ATOM 3604 C C . ILE A 1 451 ? -14.536 7.869 31.717 1.00 77.12 451 ILE A C 1
ATOM 3606 O O . ILE A 1 451 ? -15.709 7.966 31.371 1.00 77.12 451 ILE A O 1
ATOM 3610 N N . TYR A 1 452 ? -14.100 8.293 32.899 1.00 79.12 452 TYR A N 1
ATOM 3611 C CA . TYR A 1 452 ? -14.961 8.928 33.896 1.00 79.12 452 TYR A CA 1
ATOM 3612 C C . TYR A 1 452 ? -14.521 10.382 34.098 1.00 79.12 452 TYR A C 1
ATOM 3614 O O . TYR A 1 452 ? -13.844 10.676 35.087 1.00 79.12 452 TYR A O 1
ATOM 3622 N N . PRO A 1 453 ? -14.765 11.277 33.119 1.00 75.88 453 PRO A N 1
ATOM 3623 C CA . PRO A 1 453 ? -14.383 12.674 33.251 1.00 75.88 453 PRO A CA 1
ATOM 3624 C C . PRO A 1 453 ? -15.211 13.356 34.344 1.00 75.88 453 PRO A C 1
ATOM 3626 O O . PRO A 1 453 ? -16.412 13.126 34.477 1.00 75.88 453 PRO A O 1
ATOM 3629 N N . THR A 1 454 ? -14.569 14.241 35.102 1.00 77.62 454 THR A N 1
ATOM 3630 C CA . THR A 1 454 ? -15.266 15.145 36.020 1.00 77.62 454 THR A CA 1
ATOM 3631 C C . THR A 1 454 ? -15.663 16.397 35.243 1.00 77.62 454 THR A C 1
ATOM 3633 O O . THR A 1 454 ? -14.802 17.208 34.903 1.00 77.62 454 THR A O 1
ATOM 3636 N N . LEU A 1 455 ? -16.950 16.540 34.936 1.00 76.31 455 LEU A N 1
ATOM 3637 C CA . LEU A 1 455 ? -17.519 17.730 34.312 1.00 76.31 455 LEU A CA 1
ATOM 3638 C C . LEU A 1 455 ? -17.641 18.822 35.373 1.00 76.31 455 LEU A C 1
ATOM 3640 O O . LEU A 1 455 ? -18.104 18.557 36.479 1.00 76.31 455 LEU A O 1
ATOM 3644 N N . ARG A 1 456 ? -17.200 20.040 35.058 1.00 75.12 456 ARG A N 1
ATOM 3645 C CA . ARG A 1 456 ? -17.355 21.213 35.926 1.00 75.12 456 ARG A CA 1
ATOM 3646 C C . ARG A 1 456 ? -18.104 22.276 35.145 1.00 75.12 456 ARG A C 1
ATOM 3648 O O . ARG A 1 456 ? -17.602 22.720 34.118 1.00 75.12 456 ARG A O 1
ATOM 3655 N N . TYR A 1 457 ? -19.278 22.665 35.620 1.00 78.50 457 TYR A N 1
ATOM 3656 C CA . TYR A 1 457 ? -20.076 23.716 34.996 1.00 78.50 457 TYR A CA 1
ATOM 3657 C C . TYR A 1 457 ? -20.654 24.650 36.056 1.00 78.50 457 TYR A C 1
ATOM 3659 O O . TYR A 1 457 ? -20.865 24.266 37.207 1.00 78.50 457 TYR A O 1
ATOM 3667 N N . THR A 1 458 ? -20.879 25.902 35.676 1.00 77.88 458 THR A N 1
ATOM 3668 C CA . THR A 1 458 ? -21.549 26.894 36.518 1.00 77.88 458 THR A CA 1
ATOM 3669 C C . THR A 1 458 ? -23.053 26.686 36.412 1.00 77.88 458 THR A C 1
ATOM 3671 O O . THR A 1 458 ? -23.630 26.859 35.339 1.00 77.88 458 THR A O 1
ATOM 3674 N N . ALA A 1 459 ? -23.693 26.294 37.510 1.00 74.06 459 ALA A N 1
ATOM 3675 C CA . ALA A 1 459 ? -25.146 26.226 37.580 1.00 74.06 459 ALA A CA 1
ATOM 3676 C C . ALA A 1 459 ? -25.761 27.636 37.519 1.00 74.06 459 ALA A C 1
ATOM 3678 O O . ALA A 1 459 ? -25.082 28.629 37.792 1.00 74.06 459 ALA A O 1
ATOM 3679 N N . SER A 1 460 ? -27.065 27.722 37.233 1.00 66.81 460 SER A N 1
ATOM 3680 C CA . SER A 1 460 ? -27.849 28.962 37.055 1.00 66.81 460 SER A CA 1
ATOM 3681 C C . SER A 1 460 ? -27.887 29.919 38.265 1.00 66.81 460 SER A C 1
ATOM 3683 O O . SER A 1 460 ? -28.587 30.923 38.223 1.00 66.81 460 SER A O 1
ATOM 3685 N N . GLY A 1 461 ? -27.132 29.631 39.330 1.00 73.81 461 GLY A N 1
ATOM 3686 C CA . GLY A 1 461 ? -26.934 30.479 40.509 1.00 73.81 461 GLY A CA 1
ATOM 3687 C C . GLY A 1 461 ? -25.461 30.756 40.845 1.00 73.81 461 GLY A C 1
ATOM 3688 O O . GLY A 1 461 ? -25.157 31.049 41.993 1.00 73.81 461 GLY A O 1
ATOM 3689 N N . GLY A 1 462 ? -24.527 30.594 39.897 1.00 74.69 462 GLY A N 1
ATOM 3690 C CA . GLY A 1 462 ? -23.096 30.895 40.090 1.00 74.69 462 GLY A CA 1
ATOM 3691 C C . GLY A 1 462 ? -22.286 29.820 40.830 1.00 74.69 462 GLY A C 1
ATOM 3692 O O . GLY A 1 462 ? -21.061 29.899 40.883 1.00 74.69 462 GLY A O 1
ATOM 3693 N N . ASN A 1 463 ? -22.940 28.777 41.346 1.00 74.56 463 ASN A N 1
ATOM 3694 C CA . ASN A 1 463 ? -22.270 27.645 41.983 1.00 74.56 463 ASN A CA 1
ATOM 3695 C C . ASN A 1 463 ? -21.604 26.740 40.937 1.00 74.56 463 ASN A C 1
ATOM 3697 O O . ASN A 1 463 ? -22.244 26.307 39.976 1.00 74.56 463 ASN A O 1
ATOM 3701 N N . ILE A 1 464 ? -20.326 26.417 41.141 1.00 79.06 464 ILE A N 1
ATOM 3702 C CA . ILE A 1 464 ? -19.597 25.451 40.312 1.00 79.06 464 ILE A CA 1
ATOM 3703 C C . ILE A 1 464 ? -20.013 24.045 40.752 1.00 79.06 464 ILE A C 1
ATOM 3705 O O . ILE A 1 464 ? -19.657 23.597 41.841 1.00 79.06 464 ILE A O 1
ATOM 3709 N N . VAL A 1 465 ? -20.758 23.343 39.902 1.00 77.19 465 VAL A N 1
ATOM 3710 C CA . VAL A 1 465 ? -21.157 21.950 40.118 1.00 77.19 465 VAL A CA 1
ATOM 3711 C C . VAL A 1 465 ? -20.137 21.050 39.433 1.00 77.19 465 VAL A C 1
ATOM 3713 O O . VAL A 1 465 ? -19.834 21.222 38.251 1.00 77.19 465 VAL A O 1
ATOM 3716 N N . SER A 1 466 ? -19.573 20.102 40.186 1.00 77.38 466 SER A N 1
ATOM 3717 C CA . SER A 1 466 ? -18.698 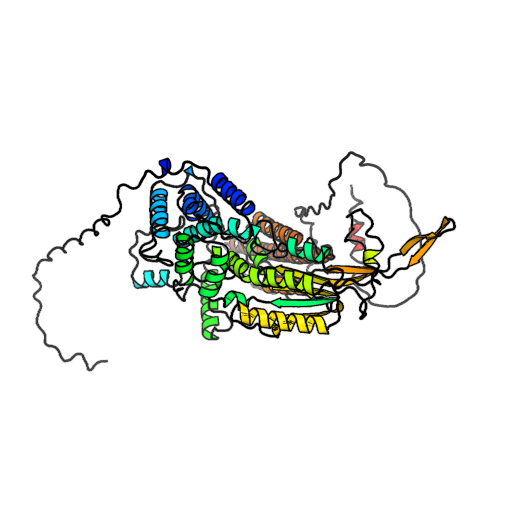19.064 39.644 1.00 77.38 466 SER A CA 1
ATOM 3718 C C . SER A 1 466 ? -19.421 17.719 39.622 1.00 77.38 466 SER A C 1
ATOM 3720 O O . SER A 1 466 ? -19.681 17.151 40.682 1.00 77.38 466 SER A O 1
ATOM 3722 N N . GLU A 1 467 ? -19.702 17.193 38.435 1.00 76.94 467 GLU A N 1
ATOM 3723 C CA . GLU A 1 467 ? -20.392 15.917 38.236 1.00 76.94 467 GLU A CA 1
ATOM 3724 C C . GLU A 1 467 ? -19.459 14.897 37.568 1.00 76.94 467 GLU A C 1
ATOM 3726 O O . GLU A 1 467 ? -18.677 15.230 36.675 1.00 76.94 467 GLU A O 1
ATOM 3731 N N . LYS A 1 468 ? -19.505 13.632 38.003 1.00 74.44 468 LYS A N 1
ATOM 3732 C CA . LYS A 1 468 ? -18.768 12.546 37.341 1.00 74.44 468 LYS A CA 1
ATOM 3733 C C . LYS A 1 468 ? -19.596 12.023 36.171 1.00 74.44 468 LYS A C 1
ATOM 3735 O O . LYS A 1 468 ? -20.563 11.301 36.379 1.00 74.44 468 LYS A O 1
ATOM 3740 N N . GLY A 1 469 ? -19.184 12.354 34.952 1.00 66.88 469 GLY A N 1
ATOM 3741 C CA . GLY A 1 469 ? -19.774 11.807 33.734 1.00 66.88 469 GLY A CA 1
ATOM 3742 C C . GLY A 1 469 ? -19.153 10.464 33.349 1.00 66.88 469 GLY A C 1
ATOM 3743 O O . GLY A 1 469 ? -18.038 10.135 33.758 1.00 66.88 469 GLY A O 1
ATOM 3744 N N . ILE A 1 470 ? -19.855 9.699 32.512 1.00 69.75 470 ILE A N 1
ATOM 3745 C CA . ILE A 1 470 ? -19.300 8.532 31.814 1.00 69.75 470 ILE A CA 1
ATOM 3746 C C . ILE A 1 470 ? -19.116 8.928 30.353 1.00 69.75 470 ILE A C 1
ATOM 3748 O O . ILE A 1 470 ? -20.088 9.105 29.625 1.00 69.75 470 ILE A O 1
ATOM 3752 N N . GLY A 1 471 ? -17.867 9.079 29.927 1.00 65.81 471 GLY A N 1
ATOM 3753 C CA . GLY A 1 471 ? -17.507 9.329 28.537 1.00 65.81 471 GLY A CA 1
ATOM 3754 C C . GLY A 1 471 ? -16.968 8.064 27.880 1.00 65.81 471 GLY A C 1
ATOM 3755 O O . GLY A 1 471 ? -16.434 7.171 28.541 1.00 65.81 471 GLY A O 1
ATOM 3756 N N . THR A 1 472 ? -17.050 7.986 26.558 1.00 70.38 472 THR A N 1
ATOM 3757 C CA . THR A 1 472 ? -16.378 6.921 25.811 1.00 70.38 472 THR A CA 1
ATOM 3758 C C . THR A 1 472 ? -15.500 7.499 24.725 1.00 70.38 472 THR A C 1
ATOM 3760 O O . THR A 1 472 ? -15.937 8.369 23.981 1.00 70.38 472 THR A O 1
ATOM 3763 N N . LEU A 1 473 ? -14.274 6.997 24.636 1.00 77.44 473 LEU A N 1
ATOM 3764 C CA . LEU A 1 473 ? -13.288 7.400 23.644 1.00 77.44 473 LEU A CA 1
ATOM 3765 C C . LEU A 1 473 ? -12.873 6.205 22.794 1.00 77.44 473 LEU A C 1
ATOM 3767 O O . LEU A 1 473 ? -12.795 5.072 23.278 1.00 77.44 473 LEU A O 1
ATOM 3771 N N . LEU A 1 474 ? -12.553 6.477 21.533 1.00 85.56 474 LEU A N 1
ATOM 3772 C CA . LEU A 1 474 ? -11.862 5.522 20.682 1.00 85.56 474 LEU A CA 1
ATOM 3773 C C . LEU A 1 474 ? -10.408 5.409 21.149 1.00 85.56 474 LEU A C 1
ATOM 3775 O O . LEU A 1 474 ? -9.695 6.409 21.221 1.00 85.56 474 LEU A O 1
ATOM 3779 N N . SER A 1 475 ? -9.968 4.195 21.458 1.00 89.19 475 SER A N 1
ATOM 3780 C CA . SER A 1 475 ? -8.574 3.893 21.753 1.00 89.19 475 SER A CA 1
ATOM 3781 C C . SER A 1 475 ? -7.974 3.092 20.608 1.00 89.19 475 SER A C 1
ATOM 3783 O O . SER A 1 475 ? -8.550 2.109 20.146 1.00 89.19 475 SER A O 1
ATOM 3785 N N . VAL A 1 476 ? -6.801 3.517 20.152 1.00 92.31 476 VAL A N 1
ATOM 3786 C CA . VAL A 1 476 ? -6.029 2.821 19.123 1.00 92.31 476 VAL A CA 1
ATOM 3787 C C . VAL A 1 476 ? -4.723 2.393 19.766 1.00 92.31 476 VAL A C 1
ATOM 3789 O O . VAL A 1 476 ? -3.849 3.213 20.041 1.00 92.31 476 VAL A O 1
ATOM 3792 N N . THR A 1 477 ? -4.591 1.103 20.052 1.00 93.12 477 THR A N 1
ATOM 3793 C CA . THR A 1 477 ? -3.439 0.536 20.772 1.00 93.12 477 THR A CA 1
ATOM 3794 C C . THR A 1 477 ? -2.685 -0.448 19.894 1.00 93.12 477 THR A C 1
ATOM 3796 O O . THR A 1 477 ? -3.245 -1.006 18.968 1.00 93.12 477 THR A O 1
ATOM 3799 N N . ALA A 1 478 ? -1.406 -0.685 20.154 1.00 91.88 478 ALA A N 1
ATOM 3800 C CA . ALA A 1 478 ? -0.648 -1.741 19.488 1.00 91.88 478 ALA A CA 1
ATOM 3801 C C . ALA A 1 478 ? -0.579 -2.999 20.369 1.00 91.88 478 ALA A C 1
ATOM 3803 O O . ALA A 1 478 ? -0.410 -2.910 21.591 1.00 91.88 478 ALA A O 1
ATOM 3804 N N . SER A 1 479 ? -0.698 -4.182 19.760 1.00 88.00 479 SER A N 1
ATOM 3805 C CA . SER A 1 479 ? -0.691 -5.458 20.488 1.00 88.00 479 SER A CA 1
ATOM 3806 C C . SER A 1 479 ? 0.732 -5.904 20.839 1.00 88.00 479 SER A C 1
ATOM 3808 O O . SER A 1 479 ? 1.539 -6.226 19.963 1.00 88.00 479 SER A O 1
ATOM 3810 N N . LEU A 1 480 ? 1.037 -5.988 22.140 1.00 88.00 480 LEU A N 1
ATOM 3811 C CA . LEU A 1 480 ? 2.337 -6.478 22.619 1.00 88.00 480 LEU A CA 1
ATOM 3812 C C . LEU A 1 480 ? 2.570 -7.945 22.233 1.00 88.00 480 LEU A C 1
ATOM 3814 O O . LEU A 1 480 ? 3.665 -8.298 21.811 1.00 88.00 480 LEU A O 1
ATOM 3818 N N . GLN A 1 481 ? 1.540 -8.789 22.322 1.00 87.19 481 GLN A N 1
ATOM 3819 C CA . GLN A 1 481 ? 1.640 -10.202 21.942 1.00 87.19 481 GLN A CA 1
ATOM 3820 C C . GLN A 1 481 ? 2.000 -10.361 20.463 1.00 87.19 481 GLN A C 1
ATOM 3822 O O . GLN A 1 481 ? 2.797 -11.220 20.093 1.00 87.19 481 GLN A O 1
ATOM 3827 N N . ARG A 1 482 ? 1.439 -9.512 19.596 1.00 84.81 482 ARG A N 1
ATOM 3828 C CA . ARG A 1 482 ? 1.769 -9.503 18.169 1.00 84.81 482 ARG A CA 1
ATOM 3829 C C . ARG A 1 482 ? 3.204 -9.033 17.944 1.00 84.81 482 ARG A C 1
ATOM 3831 O O . ARG A 1 482 ? 3.953 -9.724 17.264 1.00 84.81 482 ARG A O 1
ATOM 3838 N N . CYS A 1 483 ? 3.619 -7.958 18.611 1.00 88.06 483 CYS A N 1
ATOM 3839 C CA . CYS A 1 483 ? 5.007 -7.496 18.604 1.00 88.06 483 CYS A CA 1
ATOM 3840 C C . CYS A 1 483 ? 5.997 -8.621 18.993 1.00 88.06 483 CYS A C 1
ATOM 3842 O O . CYS A 1 483 ? 6.967 -8.862 18.274 1.00 88.06 483 CYS A O 1
ATOM 3844 N N . ILE A 1 484 ? 5.703 -9.396 20.047 1.00 88.94 484 ILE A N 1
ATOM 3845 C CA . ILE A 1 484 ? 6.491 -10.579 20.449 1.00 88.94 484 ILE A CA 1
ATOM 3846 C C . ILE A 1 484 ? 6.520 -11.636 19.334 1.00 88.94 484 ILE A C 1
ATOM 3848 O O . ILE A 1 484 ? 7.594 -12.123 18.976 1.00 88.94 484 ILE A O 1
ATOM 3852 N N . ARG A 1 485 ? 5.366 -11.958 18.729 1.00 86.81 485 ARG A N 1
ATOM 3853 C CA . ARG A 1 485 ? 5.288 -12.907 17.602 1.00 86.81 485 ARG A CA 1
ATOM 3854 C C . ARG A 1 485 ? 6.153 -12.468 16.416 1.00 86.81 485 ARG A C 1
ATOM 3856 O O . ARG A 1 485 ? 6.823 -13.317 15.828 1.00 86.81 485 ARG A O 1
ATOM 3863 N N . HIS A 1 486 ? 6.177 -11.178 16.081 1.00 86.31 486 HIS A N 1
ATOM 3864 C CA . HIS A 1 486 ? 7.032 -10.649 15.013 1.00 86.31 486 HIS A CA 1
ATOM 3865 C C . HIS A 1 486 ? 8.518 -10.770 15.366 1.00 86.31 486 HIS A C 1
ATOM 3867 O O . HIS A 1 486 ? 9.289 -11.306 14.573 1.00 86.31 486 HIS A O 1
ATOM 3873 N N . PHE A 1 487 ? 8.931 -10.394 16.580 1.00 87.50 487 PHE A N 1
ATOM 3874 C CA . PHE A 1 487 ? 10.322 -10.582 17.013 1.00 87.50 487 PHE A CA 1
ATOM 3875 C C . PHE A 1 487 ? 10.759 -12.052 17.048 1.00 87.50 487 PHE A C 1
ATOM 3877 O O . PHE A 1 487 ? 11.918 -12.358 16.761 1.00 87.50 487 PHE A O 1
ATOM 3884 N N . ARG A 1 488 ? 9.833 -12.972 17.330 1.00 86.69 488 ARG A N 1
ATOM 3885 C CA . ARG A 1 488 ? 10.070 -14.416 17.235 1.00 86.69 488 ARG A CA 1
ATOM 3886 C C . ARG A 1 488 ? 10.256 -14.874 15.787 1.00 86.69 488 ARG A C 1
ATOM 3888 O O . ARG A 1 488 ? 11.180 -15.635 15.517 1.00 86.69 488 ARG A O 1
ATOM 3895 N N . LYS A 1 489 ? 9.428 -14.388 14.848 1.00 84.62 489 LYS A N 1
ATOM 3896 C CA . LYS A 1 489 ? 9.609 -14.627 13.397 1.00 84.62 489 LYS A CA 1
ATOM 3897 C C . LYS A 1 489 ? 10.983 -14.130 12.914 1.00 84.62 489 LYS A C 1
ATOM 3899 O O . LYS A 1 489 ? 11.569 -14.738 12.025 1.00 84.62 489 LYS A O 1
ATOM 3904 N N . LEU A 1 490 ? 11.506 -13.065 13.524 1.00 83.56 490 LEU A N 1
ATOM 3905 C CA . LEU A 1 490 ? 12.830 -12.495 13.243 1.00 83.56 490 LEU A CA 1
ATOM 3906 C C . LEU A 1 490 ? 13.994 -13.206 13.963 1.00 83.56 490 LEU A C 1
ATOM 3908 O O . LEU A 1 490 ? 15.131 -12.758 13.836 1.00 83.56 490 LEU A O 1
ATOM 3912 N N . GLU A 1 491 ? 13.733 -14.282 14.715 1.00 83.88 491 GLU A N 1
ATOM 3913 C CA . GLU A 1 491 ? 14.728 -15.020 15.515 1.00 83.88 491 GLU A CA 1
ATOM 3914 C C . GLU A 1 4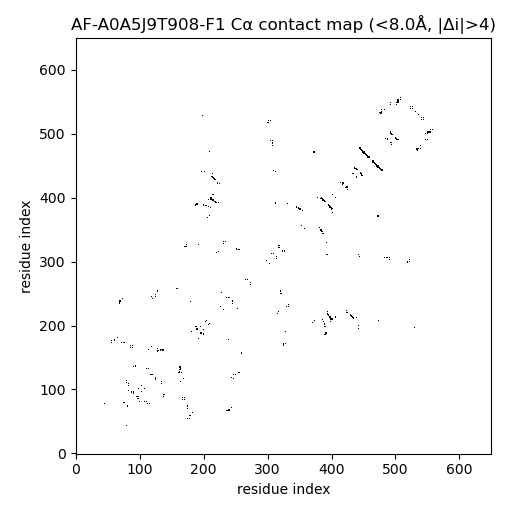91 ? 15.456 -14.151 16.568 1.00 83.88 491 GLU A C 1
ATOM 3916 O O . GLU A 1 491 ? 16.557 -14.478 17.006 1.00 83.88 491 GLU A O 1
ATOM 3921 N N . LEU A 1 492 ? 14.837 -13.046 17.003 1.00 85.12 492 LEU A N 1
ATOM 3922 C CA . LEU A 1 492 ? 15.383 -12.137 18.021 1.00 85.12 492 LEU A CA 1
ATOM 3923 C C . LEU A 1 492 ? 14.831 -12.399 19.426 1.00 85.12 492 LEU A C 1
ATOM 3925 O O . LEU A 1 492 ? 15.379 -11.883 20.395 1.00 85.12 492 LEU A O 1
ATOM 3929 N N . VAL A 1 493 ? 13.754 -13.174 19.558 1.00 88.06 493 VAL A N 1
ATOM 3930 C CA . VAL A 1 493 ? 13.117 -13.499 20.844 1.00 88.06 493 VAL A CA 1
ATOM 3931 C C . VAL A 1 493 ? 12.743 -14.979 20.889 1.00 88.06 493 VAL A C 1
ATOM 3933 O O . VAL A 1 493 ? 12.297 -15.544 19.889 1.00 88.06 493 VAL A O 1
ATOM 3936 N N . LYS A 1 494 ? 12.889 -15.592 22.067 1.00 86.81 494 LYS A N 1
ATOM 3937 C CA . LYS A 1 494 ? 12.403 -16.934 22.402 1.00 86.81 494 LYS A CA 1
ATOM 3938 C C . LYS A 1 494 ? 11.337 -16.842 23.499 1.00 86.81 494 LYS A C 1
ATOM 3940 O O . LYS A 1 494 ? 11.539 -16.142 24.481 1.00 86.81 494 LYS A O 1
ATOM 3945 N N . GLY A 1 495 ? 10.247 -17.595 23.351 1.00 79.19 495 GLY A N 1
ATOM 3946 C CA . GLY A 1 495 ? 9.151 -17.636 24.329 1.00 79.19 495 GLY A CA 1
ATOM 3947 C C . GLY A 1 495 ? 8.056 -16.593 24.072 1.00 79.19 495 GLY A C 1
ATOM 3948 O O . GLY A 1 495 ? 8.326 -15.515 23.547 1.00 79.19 495 GLY A O 1
ATOM 3949 N N . ASP A 1 496 ? 6.811 -16.947 24.416 1.00 73.25 496 ASP A N 1
ATOM 3950 C CA . ASP A 1 496 ? 5.625 -16.108 24.166 1.00 73.25 496 ASP A CA 1
ATOM 3951 C C . ASP A 1 496 ? 5.159 -15.341 25.415 1.00 73.25 496 ASP A C 1
ATOM 3953 O O . ASP A 1 496 ? 4.754 -14.186 25.308 1.00 73.25 496 ASP A O 1
ATOM 3957 N N . ARG A 1 497 ? 5.209 -15.973 26.598 1.00 74.62 497 ARG A N 1
ATOM 3958 C CA . ARG A 1 497 ? 4.823 -15.346 27.877 1.00 74.62 497 ARG A CA 1
ATOM 3959 C C . ARG A 1 497 ? 5.984 -14.572 28.497 1.00 74.62 497 ARG A C 1
ATOM 3961 O O . ARG A 1 497 ? 5.805 -13.413 28.853 1.00 74.62 497 ARG A O 1
ATOM 3968 N N . ASP A 1 498 ? 7.162 -15.191 28.503 1.00 78.94 498 ASP A N 1
ATOM 3969 C CA . ASP A 1 498 ? 8.415 -14.604 28.973 1.00 78.94 498 ASP A CA 1
ATOM 3970 C C . ASP A 1 498 ? 9.370 -14.446 27.782 1.00 78.94 498 ASP A C 1
ATOM 3972 O O . ASP A 1 498 ? 10.096 -15.384 27.439 1.00 78.94 498 ASP A O 1
ATOM 3976 N N . PRO A 1 499 ? 9.316 -13.304 27.072 1.00 84.81 499 PRO A N 1
ATOM 3977 C CA . PRO A 1 499 ? 10.119 -13.087 25.878 1.00 84.81 499 PRO A CA 1
ATOM 3978 C C . PRO A 1 499 ? 11.595 -12.901 26.248 1.00 84.81 499 PRO A C 1
ATOM 3980 O O . PRO A 1 499 ? 12.006 -11.827 26.689 1.00 84.81 499 PRO A O 1
ATOM 3983 N N . GLU A 1 500 ? 12.409 -13.929 26.019 1.00 86.62 500 GLU A N 1
ATOM 3984 C CA . GLU A 1 500 ? 13.856 -13.873 26.208 1.00 86.62 500 GLU A CA 1
ATOM 3985 C C . GLU A 1 500 ? 14.551 -13.390 24.918 1.00 86.62 500 GLU A C 1
ATOM 3987 O O . GLU A 1 500 ? 14.459 -14.059 23.883 1.00 86.62 500 GLU A O 1
ATOM 3992 N N . PRO A 1 501 ? 15.284 -12.261 24.938 1.00 89.38 501 PRO A N 1
ATOM 3993 C CA . PRO A 1 501 ? 15.999 -11.770 23.759 1.00 89.38 501 PRO A CA 1
ATOM 3994 C C . PRO A 1 501 ? 17.155 -12.695 23.351 1.00 89.38 501 PRO A C 1
ATOM 3996 O O . PRO A 1 501 ? 17.925 -13.143 24.199 1.00 89.38 501 PRO A O 1
ATOM 3999 N N . LEU A 1 502 ? 17.330 -12.949 22.058 1.00 87.56 502 LEU A N 1
ATOM 4000 C CA . LEU A 1 502 ? 18.389 -13.784 21.483 1.00 87.56 502 LEU A CA 1
ATOM 4001 C C . LEU A 1 502 ? 19.516 -12.922 20.890 1.00 87.56 502 LEU A C 1
ATOM 4003 O O . LEU A 1 502 ? 19.281 -11.782 20.497 1.00 87.56 502 LEU A O 1
ATOM 4007 N N . PRO A 1 503 ? 20.764 -13.419 20.801 1.00 86.25 503 PRO A N 1
ATOM 4008 C CA . PRO A 1 503 ? 21.836 -12.662 20.159 1.00 86.25 503 PRO A CA 1
ATOM 4009 C C . PRO A 1 503 ? 21.526 -12.418 18.675 1.00 86.25 503 PRO A C 1
ATOM 4011 O O . PRO A 1 503 ? 21.127 -13.334 17.961 1.00 86.25 503 PRO A O 1
ATOM 4014 N N . CYS A 1 504 ? 21.796 -11.207 18.178 1.00 83.50 504 CYS A N 1
ATOM 4015 C CA . CYS A 1 504 ? 21.623 -10.865 16.760 1.00 83.50 504 CYS A CA 1
ATOM 4016 C C . CYS A 1 504 ? 22.734 -11.486 15.881 1.00 83.50 504 CYS A C 1
ATOM 4018 O O . CYS A 1 504 ? 23.607 -10.799 15.343 1.00 83.50 504 CYS A O 1
ATOM 4020 N N . SER A 1 505 ? 22.723 -12.814 15.742 1.00 79.00 505 SER A N 1
ATOM 4021 C CA . SER A 1 505 ? 23.742 -13.594 15.030 1.00 79.00 505 SER A CA 1
ATOM 4022 C C . SER A 1 505 ? 24.019 -13.145 13.587 1.00 79.00 505 SER A C 1
ATOM 4024 O O . SER A 1 505 ? 25.182 -13.215 13.177 1.00 79.00 505 SER A O 1
ATOM 4026 N N . PRO A 1 506 ? 23.038 -12.654 12.794 1.00 81.06 506 PRO A N 1
ATOM 4027 C CA . PRO A 1 506 ? 23.312 -12.167 11.442 1.00 81.06 506 PRO A CA 1
ATOM 4028 C C . PRO A 1 506 ? 24.347 -11.035 11.371 1.00 81.06 506 PRO A C 1
ATOM 4030 O O . PRO A 1 506 ? 25.025 -10.922 10.352 1.00 81.06 506 PRO A O 1
ATOM 4033 N N . MET A 1 507 ? 24.514 -10.253 12.445 1.00 77.44 507 MET A N 1
ATOM 4034 C CA . MET A 1 507 ? 25.453 -9.123 12.525 1.00 77.44 507 MET A CA 1
ATOM 4035 C C . MET A 1 507 ? 26.740 -9.433 13.302 1.00 77.44 507 MET A C 1
ATOM 4037 O O . MET A 1 507 ? 27.508 -8.528 13.629 1.00 77.44 507 MET A O 1
ATOM 4041 N N . LEU A 1 508 ? 27.010 -10.706 13.611 1.00 76.12 508 LEU A N 1
ATOM 4042 C CA . LEU A 1 508 ? 28.151 -11.106 14.443 1.00 76.12 508 LEU A CA 1
ATOM 4043 C C . LEU A 1 508 ? 29.491 -10.568 13.925 1.00 76.12 508 LEU A C 1
ATOM 4045 O O . LEU A 1 508 ? 30.286 -10.064 14.719 1.00 76.12 508 LEU A O 1
ATOM 4049 N N . TYR A 1 509 ? 29.684 -10.597 12.606 1.00 76.56 509 TYR A N 1
ATOM 4050 C CA . TYR A 1 509 ? 30.911 -10.173 11.924 1.00 76.56 509 TYR A CA 1
ATOM 4051 C C . TYR A 1 509 ? 30.920 -8.694 11.505 1.00 76.56 509 TYR A C 1
ATOM 4053 O O . TYR A 1 509 ? 31.897 -8.225 10.932 1.00 76.56 509 TYR A O 1
ATOM 4061 N N . SER A 1 510 ? 29.848 -7.944 11.762 1.00 77.31 510 SER A N 1
ATOM 4062 C CA . SER A 1 510 ? 29.755 -6.528 11.395 1.00 77.31 510 SER A CA 1
ATOM 4063 C C . SER A 1 510 ? 30.452 -5.628 12.419 1.00 77.31 510 SER A C 1
ATOM 4065 O O . SER A 1 510 ? 30.374 -5.872 13.622 1.00 77.31 510 SER A O 1
ATOM 4067 N N . GLY A 1 511 ? 31.069 -4.528 11.978 1.00 73.00 511 GLY A N 1
ATOM 4068 C CA . GLY A 1 511 ? 31.654 -3.534 12.888 1.00 73.00 511 GLY A CA 1
ATOM 4069 C C . GLY A 1 511 ? 30.649 -3.017 13.931 1.00 73.00 511 GLY A C 1
ATOM 4070 O O . GLY A 1 511 ? 29.444 -2.957 13.671 1.00 73.00 511 GLY A O 1
ATOM 4071 N N . GLN A 1 512 ? 31.125 -2.653 15.127 1.00 75.06 512 GLN A N 1
ATOM 4072 C CA . GLN A 1 512 ? 30.263 -2.183 16.226 1.00 75.06 512 GLN A CA 1
ATOM 4073 C C . GLN A 1 512 ? 29.480 -0.919 15.844 1.00 75.06 512 GLN A C 1
ATOM 4075 O O . GLN A 1 512 ? 28.263 -0.889 16.004 1.00 75.06 512 GLN A O 1
ATOM 4080 N N . ALA A 1 513 ? 30.148 0.082 15.264 1.00 75.06 513 ALA A N 1
ATOM 4081 C CA . ALA A 1 513 ? 29.500 1.311 14.804 1.00 75.06 513 ALA A CA 1
ATOM 4082 C C . ALA A 1 513 ? 28.413 1.035 13.750 1.00 75.06 513 ALA A C 1
ATOM 4084 O O . ALA A 1 513 ? 27.298 1.540 13.855 1.00 75.06 513 ALA A O 1
ATOM 4085 N N . HIS A 1 514 ? 28.701 0.156 12.782 1.00 80.94 514 HIS A N 1
ATOM 4086 C CA . HIS A 1 514 ? 27.726 -0.255 11.772 1.00 80.94 514 HIS A CA 1
ATOM 4087 C C . HIS A 1 514 ? 26.530 -0.985 12.399 1.00 80.94 514 HIS A C 1
ATOM 4089 O O . HIS A 1 514 ? 25.386 -0.687 12.075 1.00 80.94 514 HIS A O 1
ATOM 4095 N N . THR A 1 515 ? 26.784 -1.893 13.342 1.00 80.50 515 THR A N 1
ATOM 4096 C CA . THR A 1 515 ? 25.738 -2.635 14.061 1.00 80.50 515 THR A CA 1
ATOM 4097 C C . THR A 1 515 ? 24.817 -1.699 14.839 1.00 80.50 515 THR A C 1
ATOM 4099 O O . THR A 1 515 ? 23.596 -1.791 14.711 1.00 80.50 515 THR A O 1
ATOM 4102 N N . ASN A 1 516 ? 25.396 -0.753 15.579 1.00 84.69 516 ASN A N 1
ATOM 4103 C CA . ASN A 1 516 ? 24.644 0.257 16.316 1.00 84.69 516 ASN A CA 1
ATOM 4104 C C . ASN A 1 516 ? 23.831 1.157 15.380 1.00 84.69 516 ASN A C 1
ATOM 4106 O O . ASN A 1 516 ? 22.654 1.370 15.635 1.00 84.69 516 ASN A O 1
ATOM 4110 N N . SER A 1 517 ? 24.413 1.634 14.276 1.00 83.94 517 SER A N 1
ATOM 4111 C CA . SER A 1 517 ? 23.704 2.464 13.292 1.00 83.94 517 SER A CA 1
ATOM 4112 C C . SER A 1 517 ? 22.484 1.744 12.701 1.00 83.94 517 SER A C 1
ATOM 4114 O O . SER A 1 517 ? 21.395 2.311 12.664 1.00 83.94 517 SER A O 1
ATOM 4116 N N . GLN A 1 518 ? 22.630 0.472 12.315 1.00 87.44 518 GLN A N 1
ATOM 4117 C CA . GLN A 1 518 ? 21.523 -0.331 11.786 1.00 87.44 518 GLN A CA 1
ATOM 4118 C C . GLN A 1 518 ? 20.422 -0.536 12.840 1.00 87.44 518 GLN A C 1
ATOM 4120 O O . GLN A 1 518 ? 19.244 -0.345 12.554 1.00 87.44 518 GLN A O 1
ATOM 4125 N N . MET A 1 519 ? 20.786 -0.896 14.074 1.00 87.00 519 MET A N 1
ATOM 4126 C CA . MET A 1 519 ? 19.797 -1.146 15.129 1.00 87.00 519 MET A CA 1
ATOM 4127 C C . MET A 1 519 ? 19.117 0.128 15.630 1.00 87.00 519 MET A C 1
ATOM 4129 O O . MET A 1 519 ? 17.921 0.103 15.912 1.00 87.00 519 MET A O 1
ATOM 4133 N N . ASN A 1 520 ? 19.841 1.245 15.701 1.00 89.25 520 ASN A N 1
ATOM 4134 C CA . ASN A 1 520 ? 19.252 2.543 16.012 1.00 89.25 520 ASN A CA 1
ATOM 4135 C C . ASN A 1 520 ? 18.252 2.939 14.929 1.00 89.25 520 ASN A C 1
ATOM 4137 O O . ASN A 1 520 ? 17.129 3.308 15.264 1.00 89.25 520 ASN A O 1
ATOM 4141 N N . LYS A 1 521 ? 18.601 2.750 13.646 1.00 89.94 521 LYS A N 1
ATOM 4142 C CA . LYS A 1 521 ? 17.668 3.040 12.557 1.00 89.94 521 LYS A CA 1
ATOM 4143 C C . LYS A 1 521 ? 16.409 2.182 12.633 1.00 89.94 521 LYS A C 1
ATOM 4145 O O . LYS A 1 521 ? 15.309 2.692 12.461 1.00 89.94 521 LYS A O 1
ATOM 4150 N N . PHE A 1 522 ? 16.556 0.900 12.966 1.00 89.88 522 PHE A N 1
ATOM 4151 C CA . PHE A 1 522 ? 15.414 0.028 13.222 1.00 89.88 522 PHE A CA 1
ATOM 4152 C C . PHE A 1 522 ? 14.534 0.561 14.370 1.00 89.88 522 PHE A C 1
ATOM 4154 O O . PHE A 1 522 ? 13.323 0.688 14.206 1.00 89.88 522 PHE A O 1
ATOM 4161 N N . LEU A 1 523 ? 15.114 0.944 15.511 1.00 89.88 523 LEU A N 1
ATOM 4162 C CA . LEU A 1 523 ? 14.350 1.485 16.643 1.00 89.88 523 LEU A CA 1
ATOM 4163 C C . LEU A 1 523 ? 13.637 2.807 16.321 1.00 89.88 523 LEU A C 1
ATOM 4165 O O . LEU A 1 523 ? 12.493 2.974 16.739 1.00 89.88 523 LEU A O 1
ATOM 4169 N N . GLU A 1 524 ? 14.269 3.704 15.559 1.00 91.00 524 GLU A N 1
ATOM 4170 C CA . GLU A 1 524 ? 13.620 4.911 15.023 1.00 91.00 524 GLU A CA 1
ATOM 4171 C C . GLU A 1 524 ? 12.390 4.535 14.194 1.00 91.00 524 GLU A C 1
ATOM 4173 O O . GLU A 1 524 ? 11.288 4.995 14.479 1.00 91.00 524 GLU A O 1
ATOM 4178 N N . THR A 1 525 ? 12.543 3.612 13.237 1.00 90.44 525 THR A N 1
ATOM 4179 C CA . THR A 1 525 ? 11.425 3.190 12.378 1.00 90.44 525 THR A CA 1
ATOM 4180 C C . THR A 1 525 ? 10.294 2.521 13.155 1.00 90.44 525 THR A C 1
ATOM 4182 O O . THR A 1 525 ? 9.127 2.703 12.822 1.00 90.44 525 THR A O 1
ATOM 4185 N N . MET A 1 526 ? 10.610 1.800 14.233 1.00 89.31 526 MET A N 1
ATOM 4186 C CA . MET A 1 526 ? 9.616 1.212 15.133 1.00 89.31 526 MET A CA 1
ATOM 4187 C C . MET A 1 526 ? 8.871 2.273 15.951 1.00 89.31 526 MET A C 1
ATOM 4189 O O . MET A 1 526 ? 7.664 2.150 16.177 1.00 89.31 526 MET A O 1
ATOM 4193 N N . ALA A 1 527 ? 9.576 3.313 16.400 1.00 91.06 527 ALA A N 1
ATOM 4194 C CA . ALA A 1 527 ? 8.971 4.443 17.095 1.00 91.06 527 ALA A CA 1
ATOM 4195 C C . ALA A 1 527 ? 8.051 5.243 16.164 1.00 91.06 527 ALA A C 1
ATOM 4197 O O . ALA A 1 527 ? 6.946 5.611 16.571 1.00 91.06 527 ALA A O 1
ATOM 4198 N N . ASP A 1 528 ? 8.471 5.438 14.913 1.00 90.69 528 ASP A N 1
ATOM 4199 C CA . ASP A 1 528 ? 7.659 6.070 13.878 1.00 90.69 528 ASP A CA 1
ATOM 4200 C C . ASP A 1 528 ? 6.435 5.219 13.538 1.00 90.69 528 ASP A C 1
ATOM 4202 O O . ASP A 1 528 ? 5.321 5.745 13.503 1.00 90.69 528 ASP A O 1
ATOM 4206 N N . TRP A 1 529 ? 6.599 3.904 13.347 1.00 89.75 529 TRP A N 1
ATOM 4207 C CA . TRP A 1 529 ? 5.502 2.985 13.029 1.00 89.75 529 TRP A CA 1
ATOM 4208 C C . TRP A 1 529 ? 4.348 3.105 14.032 1.00 89.75 529 TRP A C 1
ATOM 4210 O O . TRP A 1 529 ? 3.208 3.333 13.630 1.00 89.75 529 TRP A O 1
ATOM 4220 N N . TYR A 1 530 ? 4.662 3.076 15.330 1.00 91.00 530 TYR A N 1
ATOM 4221 C CA . TYR A 1 530 ? 3.685 3.144 16.421 1.00 91.00 530 TYR A CA 1
ATOM 4222 C C . TYR A 1 530 ? 3.375 4.561 16.922 1.00 91.00 530 TYR A C 1
ATOM 4224 O O . TYR A 1 530 ? 2.842 4.729 18.022 1.00 91.00 530 TYR A O 1
ATOM 4232 N N . ARG A 1 531 ? 3.664 5.601 16.131 1.00 90.81 531 ARG A N 1
ATOM 4233 C CA . ARG A 1 531 ? 3.454 7.007 16.517 1.00 90.81 531 ARG A CA 1
ATOM 4234 C C . ARG A 1 531 ? 2.028 7.318 16.992 1.00 90.81 531 ARG A C 1
ATOM 4236 O O . ARG A 1 531 ? 1.870 8.115 17.913 1.00 90.81 531 ARG A O 1
ATOM 4243 N N . TYR A 1 532 ? 1.012 6.695 16.390 1.00 90.19 532 TYR A N 1
ATOM 4244 C CA . TYR A 1 532 ? -0.410 6.936 16.695 1.00 90.19 532 TYR A CA 1
ATOM 4245 C C . TYR A 1 532 ? -1.027 5.955 17.699 1.00 90.19 532 TYR A C 1
ATOM 4247 O O . TYR A 1 532 ? -2.229 6.035 17.960 1.00 90.19 532 TYR A O 1
ATOM 4255 N N . ALA A 1 533 ? -0.228 5.040 18.254 1.00 92.12 533 ALA A N 1
ATOM 4256 C CA . ALA A 1 533 ? -0.693 4.105 19.266 1.00 92.12 533 ALA A CA 1
ATOM 4257 C C . ALA A 1 533 ? -0.717 4.769 20.653 1.00 92.12 533 ALA A C 1
ATOM 4259 O O . ALA A 1 533 ? 0.292 5.309 21.116 1.00 92.12 533 ALA A O 1
ATOM 4260 N N . ASP A 1 534 ? -1.836 4.655 21.370 1.00 90.94 534 ASP A N 1
ATOM 4261 C CA . ASP A 1 534 ? -2.001 5.231 22.712 1.00 90.94 534 ASP A CA 1
ATOM 4262 C C . ASP A 1 534 ? -1.004 4.621 23.718 1.00 90.94 534 ASP A C 1
ATOM 4264 O O . ASP A 1 534 ? -0.515 5.287 24.630 1.00 90.94 534 ASP A O 1
ATOM 4268 N N . ASN A 1 535 ? -0.631 3.351 23.520 1.00 92.81 535 ASN A N 1
ATOM 4269 C CA . ASN A 1 535 ? 0.337 2.622 24.339 1.00 92.81 535 ASN A CA 1
ATOM 4270 C C . ASN A 1 535 ? 1.773 2.634 23.767 1.00 92.81 535 ASN A C 1
ATOM 4272 O O . ASN A 1 535 ? 2.584 1.781 24.145 1.00 92.81 535 ASN A O 1
ATOM 4276 N N . ARG A 1 536 ? 2.126 3.606 22.906 1.00 91.38 536 ARG A N 1
ATOM 4277 C CA . ARG A 1 536 ? 3.450 3.701 22.248 1.00 91.38 536 ARG A CA 1
ATOM 4278 C C . ARG A 1 536 ? 4.637 3.537 23.194 1.00 91.38 536 ARG A C 1
ATOM 4280 O O . ARG A 1 536 ? 5.574 2.817 22.870 1.00 91.38 536 ARG A O 1
ATOM 4287 N N . LYS A 1 537 ? 4.595 4.148 24.387 1.00 90.69 537 LYS A N 1
ATOM 4288 C CA . LYS A 1 537 ? 5.696 4.083 25.368 1.00 90.69 537 LYS A CA 1
ATOM 4289 C C . LYS A 1 537 ? 5.998 2.639 25.780 1.00 90.69 537 LYS A C 1
ATOM 4291 O O . LYS A 1 537 ? 7.161 2.257 25.858 1.00 90.69 537 LYS A O 1
ATOM 4296 N N . LYS A 1 538 ? 4.954 1.829 25.984 1.00 91.38 538 LYS A N 1
ATOM 4297 C CA . LYS A 1 538 ? 5.073 0.418 26.373 1.00 91.38 538 LYS A CA 1
ATOM 4298 C C . LYS A 1 538 ? 5.671 -0.420 25.243 1.00 91.38 538 LYS A C 1
ATOM 4300 O O . LYS A 1 538 ? 6.598 -1.186 25.479 1.00 91.38 538 LYS A O 1
ATOM 4305 N N . ILE A 1 539 ? 5.165 -0.254 24.021 1.00 91.75 539 ILE A N 1
ATOM 4306 C CA . ILE A 1 539 ? 5.603 -1.046 22.863 1.00 91.75 539 ILE A CA 1
ATOM 4307 C C . ILE A 1 539 ? 7.020 -0.672 22.431 1.00 91.75 539 ILE A C 1
ATOM 4309 O O . ILE A 1 539 ? 7.866 -1.549 22.299 1.00 91.75 539 ILE A O 1
ATOM 4313 N N . VAL A 1 540 ? 7.318 0.621 22.289 1.00 91.38 540 VAL A N 1
ATOM 4314 C CA . VAL A 1 540 ? 8.664 1.090 21.924 1.00 91.38 540 VAL A CA 1
ATOM 4315 C C . VAL A 1 540 ? 9.675 0.752 23.021 1.00 91.38 540 VAL A C 1
ATOM 4317 O O . VAL A 1 540 ? 10.787 0.327 22.713 1.00 91.38 540 VAL A O 1
ATOM 4320 N N . GLY A 1 541 ? 9.284 0.861 24.296 1.00 92.06 541 GLY A N 1
ATOM 4321 C CA . GLY A 1 541 ? 10.104 0.417 25.424 1.00 92.06 541 GLY A CA 1
ATOM 4322 C C . GLY A 1 541 ? 10.456 -1.070 25.338 1.00 92.06 541 GLY A C 1
ATOM 4323 O O . GLY A 1 541 ? 11.622 -1.431 25.498 1.00 92.06 541 GLY A O 1
ATOM 4324 N N . PHE A 1 542 ? 9.481 -1.917 24.995 1.00 91.81 542 PHE A N 1
ATOM 4325 C CA . PHE A 1 542 ? 9.706 -3.345 24.772 1.00 91.81 542 PHE A CA 1
ATOM 4326 C C . PHE A 1 542 ? 10.633 -3.620 23.577 1.00 91.81 542 PHE A C 1
ATOM 4328 O O . PHE A 1 542 ? 11.609 -4.355 23.724 1.00 91.81 542 PHE A O 1
ATOM 4335 N N . CYS A 1 543 ? 10.403 -2.989 22.420 1.00 91.25 543 CYS A N 1
ATOM 4336 C CA . CYS A 1 543 ? 11.291 -3.117 21.257 1.00 91.25 543 CYS A CA 1
ATOM 4337 C C . CYS A 1 543 ? 12.736 -2.744 21.619 1.00 91.25 543 CYS A C 1
ATOM 4339 O O . CYS A 1 543 ? 13.682 -3.456 21.282 1.00 91.25 543 CYS A O 1
ATOM 4341 N N . ALA A 1 544 ? 12.912 -1.646 22.354 1.00 91.81 544 ALA A N 1
ATOM 4342 C CA . ALA A 1 544 ? 14.223 -1.183 22.778 1.00 91.81 544 ALA A CA 1
ATOM 4343 C C . ALA A 1 544 ? 14.879 -2.138 23.791 1.00 91.81 544 ALA A C 1
ATOM 4345 O O . ALA A 1 544 ? 16.088 -2.355 23.721 1.00 91.81 544 ALA A O 1
ATOM 4346 N N . TYR A 1 545 ? 14.107 -2.751 24.693 1.00 91.31 545 TYR A N 1
ATOM 4347 C CA . TYR A 1 545 ? 14.592 -3.815 25.578 1.00 91.31 545 TYR A CA 1
ATOM 4348 C C . TYR A 1 545 ? 15.104 -5.029 24.790 1.00 91.31 545 TYR A C 1
ATOM 4350 O O . TYR A 1 545 ? 16.232 -5.470 25.023 1.00 91.31 545 TYR A O 1
ATOM 4358 N N . VAL A 1 546 ? 14.319 -5.528 23.827 1.00 90.81 546 VAL A N 1
ATOM 4359 C CA . VAL A 1 546 ? 14.698 -6.675 22.987 1.00 90.81 546 VAL A CA 1
ATOM 4360 C C . VAL A 1 546 ? 15.989 -6.378 22.232 1.00 90.81 546 VAL A C 1
ATOM 4362 O O . VAL A 1 546 ? 16.937 -7.157 22.314 1.00 90.81 546 VAL A O 1
ATOM 4365 N N . ILE A 1 547 ? 16.071 -5.238 21.544 1.00 89.69 547 ILE A N 1
ATOM 4366 C CA . ILE A 1 547 ? 17.235 -4.894 20.718 1.00 89.69 547 ILE A CA 1
ATOM 4367 C C . ILE A 1 547 ? 18.489 -4.664 21.566 1.00 89.69 547 ILE A C 1
ATOM 4369 O O . ILE A 1 547 ? 19.541 -5.220 21.247 1.00 89.69 547 ILE A O 1
ATOM 4373 N N . ARG A 1 548 ? 18.401 -3.915 22.675 1.00 88.12 548 ARG A N 1
ATOM 4374 C CA . ARG A 1 548 ? 19.558 -3.685 23.562 1.00 88.12 548 ARG A CA 1
ATOM 4375 C C . ARG A 1 548 ? 20.080 -4.987 24.161 1.00 88.12 548 ARG A C 1
ATOM 4377 O O . ARG A 1 548 ? 21.285 -5.226 24.131 1.00 88.12 548 ARG A O 1
ATOM 4384 N N . SER A 1 549 ? 19.185 -5.850 24.636 1.00 88.25 549 SER A N 1
ATOM 4385 C CA . SER A 1 549 ? 19.553 -7.158 25.188 1.00 88.25 549 SER A CA 1
ATOM 4386 C C . SER A 1 549 ? 20.158 -8.078 24.122 1.00 88.25 549 SER A C 1
ATOM 4388 O O . SER A 1 549 ? 21.177 -8.726 24.363 1.00 88.25 549 SER A O 1
ATOM 4390 N N . SER A 1 550 ? 19.591 -8.082 22.912 1.00 88.62 550 SER A N 1
ATOM 4391 C CA . SER A 1 550 ? 20.100 -8.861 21.774 1.00 88.62 550 SER A CA 1
ATOM 4392 C C . SER A 1 550 ? 21.505 -8.417 21.354 1.00 88.62 550 SER A C 1
ATOM 4394 O O . SER A 1 550 ? 22.363 -9.249 21.047 1.00 88.62 550 SER A O 1
ATOM 4396 N N . LEU A 1 551 ? 21.773 -7.106 21.371 1.00 85.69 551 LEU A N 1
ATOM 4397 C CA . LEU A 1 551 ? 23.093 -6.538 21.090 1.00 85.69 551 LEU A CA 1
ATOM 4398 C C . LEU A 1 551 ? 24.102 -6.805 22.206 1.00 85.69 551 LEU A C 1
ATOM 4400 O O . LEU A 1 551 ? 25.251 -7.123 21.915 1.00 85.69 551 LEU A O 1
ATOM 4404 N N . ALA A 1 552 ? 23.690 -6.724 23.471 1.00 85.75 552 ALA A N 1
ATOM 4405 C CA . ALA A 1 552 ? 24.557 -7.070 24.594 1.00 85.75 552 ALA A CA 1
ATOM 4406 C C . ALA A 1 552 ? 25.029 -8.531 24.491 1.00 85.75 552 ALA A C 1
ATOM 4408 O O . ALA A 1 552 ? 26.232 -8.798 24.550 1.00 85.75 552 ALA A O 1
ATOM 4409 N N . LYS A 1 553 ? 24.102 -9.465 24.215 1.00 85.94 553 LYS A N 1
ATOM 4410 C CA . LYS A 1 553 ? 24.423 -10.880 23.961 1.00 85.94 553 LYS A CA 1
ATOM 4411 C C . LYS A 1 553 ? 25.328 -11.053 22.730 1.00 85.94 553 LYS A C 1
ATOM 4413 O O . LYS A 1 553 ? 26.269 -11.845 22.771 1.00 85.94 553 LYS A O 1
ATOM 4418 N N . LEU A 1 554 ? 25.104 -10.284 21.659 1.00 83.50 554 LEU A N 1
ATOM 4419 C CA . LEU A 1 554 ? 25.965 -10.277 20.468 1.00 83.50 554 LEU A CA 1
ATOM 4420 C C . LEU A 1 554 ? 27.404 -9.839 20.788 1.00 83.50 554 LEU A C 1
ATOM 4422 O O . LEU A 1 554 ? 28.357 -10.485 20.354 1.00 83.50 554 LEU A O 1
ATOM 4426 N N . TYR A 1 555 ? 27.573 -8.746 21.535 1.00 81.81 555 TYR A N 1
ATOM 4427 C CA . TYR A 1 555 ? 28.891 -8.213 21.883 1.00 81.81 555 TYR A CA 1
ATOM 4428 C C . TYR A 1 555 ? 29.637 -9.101 22.876 1.00 81.81 555 TYR A C 1
ATOM 4430 O O . TYR A 1 555 ? 30.850 -9.265 22.739 1.00 81.81 555 TYR A O 1
ATOM 4438 N N . ALA A 1 556 ? 28.928 -9.740 23.809 1.00 80.88 556 ALA A N 1
ATOM 4439 C CA . ALA A 1 556 ? 29.500 -10.779 24.658 1.00 80.88 556 ALA A CA 1
ATOM 4440 C C . ALA A 1 556 ? 30.015 -11.960 23.816 1.00 80.88 556 ALA A C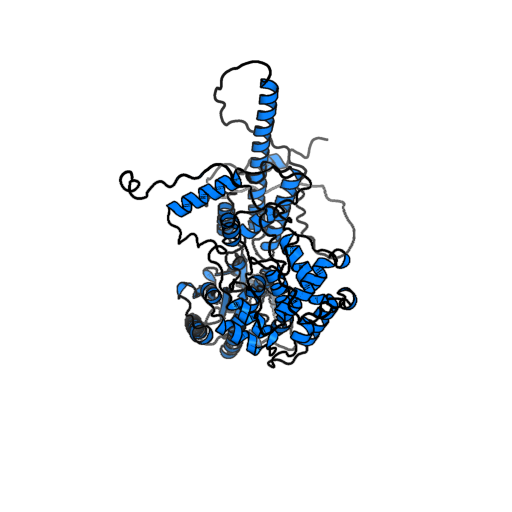 1
ATOM 4442 O O . ALA A 1 556 ? 31.181 -12.335 23.933 1.00 80.88 556 ALA A O 1
ATOM 4443 N N . ALA A 1 557 ? 29.200 -12.476 22.888 1.00 79.31 557 ALA A N 1
ATOM 4444 C CA . ALA A 1 557 ? 29.607 -13.550 21.979 1.00 79.31 557 ALA A CA 1
ATOM 4445 C C . ALA A 1 557 ? 30.812 -13.155 21.106 1.00 79.31 557 ALA A C 1
ATOM 4447 O O . ALA A 1 557 ? 31.739 -13.943 20.921 1.00 79.31 557 ALA A O 1
ATOM 4448 N N . ARG A 1 558 ? 30.851 -11.911 20.614 1.00 74.69 558 ARG A N 1
ATOM 4449 C CA . ARG A 1 558 ? 31.993 -11.388 19.854 1.00 74.69 558 ARG A CA 1
ATOM 4450 C C . ARG A 1 558 ? 33.266 -11.337 20.695 1.00 74.69 558 ARG A C 1
ATOM 4452 O O . ARG A 1 558 ? 34.321 -11.726 20.204 1.00 74.69 558 ARG A O 1
ATOM 4459 N N . ARG A 1 559 ? 33.180 -10.888 21.952 1.00 71.56 559 ARG A N 1
ATOM 4460 C CA . ARG A 1 559 ? 34.323 -10.877 22.877 1.00 71.56 559 ARG A CA 1
ATOM 4461 C C . ARG A 1 559 ? 34.854 -12.280 23.145 1.00 71.56 559 ARG A C 1
ATOM 4463 O O . ARG A 1 559 ? 36.064 -12.454 23.147 1.00 71.56 559 ARG A O 1
ATOM 4470 N N . ILE A 1 560 ? 33.978 -13.272 23.295 1.00 65.69 560 ILE A N 1
ATOM 4471 C CA . ILE A 1 560 ? 34.386 -14.676 23.448 1.00 65.69 560 ILE A CA 1
ATOM 4472 C C . ILE A 1 560 ? 35.165 -15.149 22.214 1.00 65.69 560 ILE A C 1
ATOM 4474 O O . ILE A 1 560 ? 36.220 -15.754 22.361 1.00 65.69 560 ILE A O 1
ATOM 4478 N N . ILE A 1 561 ? 34.707 -14.813 21.003 1.00 57.59 561 ILE A N 1
ATOM 4479 C CA . ILE A 1 561 ? 35.406 -15.162 19.756 1.00 57.59 561 ILE A CA 1
ATOM 4480 C C . ILE A 1 561 ? 36.772 -14.472 19.667 1.00 57.59 561 ILE A C 1
ATOM 4482 O O . ILE A 1 561 ? 37.764 -15.126 19.368 1.00 57.59 561 ILE A O 1
ATOM 4486 N N . VAL A 1 562 ? 36.851 -13.169 19.949 1.00 54.38 562 VAL A N 1
ATOM 4487 C CA . VAL A 1 562 ? 38.121 -12.421 19.934 1.00 54.38 562 VAL A CA 1
ATOM 4488 C C . VAL A 1 562 ? 39.092 -12.968 20.978 1.00 54.38 562 VAL A C 1
ATOM 4490 O O . VAL A 1 562 ? 40.267 -13.157 20.682 1.00 54.38 562 VAL A O 1
ATOM 4493 N N . ASN A 1 563 ? 38.604 -13.279 22.178 1.00 54.78 563 ASN A N 1
ATOM 4494 C CA . ASN A 1 563 ? 39.412 -13.912 23.212 1.00 54.78 563 ASN A CA 1
ATOM 4495 C C . ASN A 1 563 ? 39.876 -15.301 22.770 1.00 54.78 563 ASN A C 1
ATOM 4497 O O . ASN A 1 563 ? 41.045 -15.602 22.951 1.00 54.78 563 ASN A O 1
ATOM 4501 N N . ALA A 1 564 ? 39.029 -16.105 22.120 1.00 44.12 564 ALA A N 1
ATOM 4502 C CA . ALA A 1 564 ? 39.427 -17.389 21.548 1.00 44.12 564 ALA A CA 1
ATOM 4503 C C . ALA A 1 564 ? 40.504 -17.231 20.462 1.00 44.12 564 ALA A C 1
ATOM 4505 O O . ALA A 1 564 ? 41.454 -18.003 20.460 1.00 44.12 564 ALA A O 1
ATOM 4506 N N . TYR A 1 565 ? 40.428 -16.203 19.606 1.00 48.69 565 TYR A N 1
ATOM 4507 C CA . TYR A 1 565 ? 41.482 -15.901 18.629 1.00 48.69 565 TYR A CA 1
ATOM 4508 C C . TYR A 1 565 ? 42.789 -15.463 19.297 1.00 48.69 565 TYR A C 1
ATOM 4510 O O . TYR A 1 565 ? 43.852 -15.955 18.927 1.00 48.69 565 TYR A O 1
ATOM 4518 N N . ASN A 1 566 ? 42.708 -14.600 20.314 1.00 42.19 566 ASN A N 1
ATOM 4519 C CA . ASN A 1 566 ? 43.849 -14.134 21.108 1.00 42.19 566 ASN A CA 1
ATOM 4520 C C . ASN A 1 566 ? 44.469 -15.236 21.981 1.00 42.19 566 ASN A C 1
ATOM 4522 O O . ASN A 1 566 ? 45.634 -15.146 22.362 1.00 42.19 566 ASN A O 1
ATOM 4526 N N . VAL A 1 567 ? 43.680 -16.255 22.316 1.00 36.78 567 VAL A N 1
ATOM 4527 C CA . VAL A 1 567 ? 44.116 -17.510 22.924 1.00 36.78 567 VAL A CA 1
ATOM 4528 C C . VAL A 1 567 ? 44.785 -18.340 21.828 1.00 36.78 567 VAL A C 1
ATOM 4530 O O . VAL A 1 567 ? 45.970 -18.580 21.922 1.00 36.78 567 VAL A O 1
ATOM 4533 N N . THR A 1 568 ? 44.163 -18.651 20.692 1.00 33.38 568 THR A N 1
ATOM 4534 C CA . THR A 1 568 ? 44.834 -19.429 19.627 1.00 33.38 568 THR A CA 1
ATOM 4535 C C . THR A 1 568 ? 46.114 -18.790 19.065 1.00 33.38 568 THR A C 1
ATOM 4537 O O . THR A 1 568 ? 47.038 -19.518 18.717 1.00 33.38 568 THR A O 1
ATOM 4540 N N . SER A 1 569 ? 46.234 -17.457 19.033 1.00 34.53 569 SER A N 1
ATOM 4541 C CA . SER A 1 569 ? 47.475 -16.770 18.642 1.00 34.53 569 SER A CA 1
ATOM 4542 C C . SER A 1 569 ? 48.560 -16.824 19.722 1.00 34.53 569 SER A C 1
ATOM 4544 O O . SER A 1 569 ? 49.744 -16.819 19.392 1.00 34.53 569 SER A O 1
ATOM 4546 N N . ARG A 1 570 ? 48.180 -16.951 21.001 1.00 34.53 570 ARG A N 1
ATOM 4547 C CA . ARG A 1 570 ? 49.104 -17.269 22.103 1.00 34.53 570 ARG A CA 1
ATOM 4548 C C . ARG A 1 570 ? 49.465 -18.756 22.154 1.00 34.53 570 ARG A C 1
ATOM 4550 O O . ARG A 1 570 ? 50.587 -19.082 22.505 1.00 34.53 570 ARG A O 1
ATOM 4557 N N . TYR A 1 571 ? 48.554 -19.637 21.749 1.00 29.81 571 TYR A N 1
ATOM 4558 C CA . TYR A 1 571 ? 48.686 -21.098 21.827 1.00 29.81 571 TYR A CA 1
ATOM 4559 C C . TYR A 1 571 ? 49.310 -21.724 20.562 1.00 29.81 571 TYR A C 1
ATOM 4561 O O . TYR A 1 571 ? 49.433 -22.941 20.471 1.00 29.81 571 TYR A O 1
ATOM 4569 N N . LEU A 1 572 ? 49.775 -20.909 19.605 1.00 31.69 572 LEU A N 1
ATOM 4570 C CA . LEU A 1 572 ? 50.755 -21.325 18.586 1.00 31.69 572 LEU A CA 1
ATOM 4571 C C . LEU A 1 572 ? 52.200 -21.353 19.124 1.00 31.69 572 LEU A C 1
ATOM 4573 O O . LEU A 1 572 ? 53.131 -21.679 18.391 1.00 31.69 572 LEU A O 1
ATOM 4577 N N . LYS A 1 573 ? 52.398 -21.055 20.412 1.00 32.91 573 LYS A N 1
ATOM 4578 C CA . LYS A 1 573 ? 53.619 -21.358 21.157 1.00 32.91 573 LYS A CA 1
ATOM 4579 C C . LYS A 1 573 ? 53.207 -22.101 22.433 1.00 32.91 573 LYS A C 1
ATOM 4581 O O . LYS A 1 573 ? 52.546 -21.511 23.275 1.00 32.91 573 LYS A O 1
ATOM 4586 N N . ILE A 1 574 ? 53.666 -23.352 22.568 1.00 27.89 574 ILE A N 1
ATOM 4587 C CA . ILE A 1 574 ? 53.552 -24.278 23.724 1.00 27.89 574 ILE A CA 1
ATOM 4588 C C . ILE A 1 574 ? 52.366 -25.278 23.640 1.00 27.89 574 ILE A C 1
ATOM 4590 O O . ILE A 1 574 ? 51.225 -24.859 23.443 1.00 27.89 574 ILE A O 1
ATOM 4594 N N . PRO A 1 575 ? 52.608 -26.604 23.783 1.00 29.86 575 PRO A N 1
ATOM 4595 C CA . PRO A 1 575 ? 51.582 -27.626 23.595 1.00 29.86 575 PRO A CA 1
ATOM 4596 C C . PRO A 1 575 ? 50.756 -27.925 24.862 1.00 29.86 575 PRO A C 1
ATOM 4598 O O . PRO A 1 575 ? 51.289 -28.072 25.957 1.00 29.86 575 PRO A O 1
ATOM 4601 N N . SER A 1 576 ? 49.444 -28.069 24.630 1.00 26.23 576 SER A N 1
ATOM 4602 C CA . SER A 1 576 ? 48.437 -28.900 25.322 1.00 26.23 576 SER A CA 1
ATOM 4603 C C . SER A 1 576 ? 48.404 -28.951 26.857 1.00 26.23 576 SER A C 1
ATOM 4605 O O . SER A 1 576 ? 49.204 -29.647 27.470 1.00 26.23 576 SER A O 1
ATOM 4607 N N . MET A 1 577 ? 47.331 -28.401 27.446 1.00 22.52 577 MET A N 1
ATOM 4608 C CA . MET A 1 577 ? 46.729 -28.935 28.676 1.00 22.52 577 MET A CA 1
ATOM 4609 C C . MET A 1 577 ? 45.197 -28.790 28.673 1.00 22.52 577 MET A C 1
ATOM 4611 O O . MET A 1 577 ? 44.617 -27.962 27.974 1.00 22.52 577 MET A O 1
ATOM 4615 N N . THR A 1 578 ? 44.584 -29.704 29.412 1.00 22.53 578 THR A N 1
ATOM 4616 C CA . THR A 1 578 ? 43.230 -30.272 29.376 1.00 22.53 578 THR A CA 1
ATOM 4617 C C . THR A 1 578 ? 42.054 -29.334 29.673 1.00 22.53 578 THR A C 1
ATOM 4619 O O . THR A 1 578 ? 42.128 -28.456 30.524 1.00 22.53 578 THR A O 1
ATOM 4622 N N . TYR A 1 579 ? 40.921 -29.602 29.010 1.00 26.56 579 TYR A N 1
ATOM 4623 C CA . TYR A 1 579 ? 39.599 -29.047 29.317 1.00 26.56 579 TYR A CA 1
ATOM 4624 C C . TYR A 1 579 ? 39.059 -29.630 30.630 1.00 26.56 579 TYR A C 1
ATOM 4626 O O . TYR A 1 579 ? 38.822 -30.834 30.714 1.00 26.56 579 TYR A O 1
ATOM 4634 N N . THR A 1 580 ? 38.754 -28.769 31.598 1.00 24.03 580 THR A N 1
ATOM 4635 C CA . THR A 1 580 ? 37.792 -29.067 32.665 1.00 24.03 580 THR A CA 1
ATOM 4636 C C . THR A 1 580 ? 36.815 -27.911 32.817 1.00 24.03 580 THR A C 1
ATOM 4638 O O . THR A 1 580 ? 37.193 -26.742 32.770 1.00 24.03 580 THR A O 1
ATOM 4641 N N . ASN A 1 581 ? 35.548 -28.297 32.951 1.00 31.16 581 ASN A N 1
ATOM 4642 C CA . ASN A 1 581 ? 34.359 -27.506 33.244 1.00 31.16 581 ASN A CA 1
ATOM 4643 C C . ASN A 1 581 ? 34.619 -26.257 34.093 1.00 31.16 581 ASN A C 1
ATOM 4645 O O . ASN A 1 581 ? 35.219 -26.363 35.157 1.00 31.16 581 ASN A O 1
ATOM 4649 N N . LEU A 1 582 ? 34.057 -25.118 33.683 1.00 26.94 582 LEU A N 1
ATOM 4650 C CA . LEU A 1 582 ? 33.789 -24.011 34.596 1.00 26.94 582 LEU A CA 1
ATOM 4651 C C . LEU A 1 582 ? 32.381 -23.471 34.357 1.00 26.94 582 LEU A C 1
ATOM 4653 O O . LEU A 1 582 ? 31.975 -23.141 33.242 1.00 26.94 582 LEU A O 1
ATOM 4657 N N . GLU A 1 583 ? 31.654 -23.493 35.462 1.00 25.33 583 GLU A N 1
ATOM 4658 C CA . GLU A 1 583 ? 30.234 -23.282 35.631 1.00 25.33 583 GLU A CA 1
ATOM 4659 C C . GLU A 1 583 ? 29.798 -21.835 35.392 1.00 25.33 583 GLU A C 1
ATOM 4661 O O . GLU A 1 583 ? 30.556 -20.867 35.481 1.00 25.33 583 GLU A O 1
ATOM 4666 N N . ALA A 1 584 ? 28.502 -21.713 35.117 1.00 31.72 584 ALA A N 1
ATOM 4667 C CA . ALA A 1 584 ? 27.758 -20.474 35.139 1.00 31.72 584 ALA A CA 1
ATOM 4668 C C . ALA A 1 584 ? 27.705 -19.916 36.569 1.00 31.72 584 ALA A C 1
ATOM 4670 O O . ALA A 1 584 ? 27.010 -20.453 37.424 1.00 31.72 584 ALA A O 1
ATOM 4671 N N . GLY A 1 585 ? 28.402 -18.811 36.822 1.00 29.47 585 GLY A N 1
ATOM 4672 C CA . GLY A 1 585 ? 28.322 -18.145 38.117 1.00 29.47 585 GLY A CA 1
ATOM 4673 C C . GLY A 1 585 ? 29.386 -17.080 38.301 1.00 29.47 585 GLY A C 1
ATOM 4674 O O . GLY A 1 585 ? 30.354 -17.298 39.014 1.00 29.47 585 GLY A O 1
ATOM 4675 N N . SER A 1 586 ? 29.224 -15.918 37.665 1.00 24.11 586 SER A N 1
ATOM 4676 C CA . SER A 1 586 ? 29.861 -14.676 38.124 1.00 24.11 586 SER A CA 1
ATOM 4677 C C . SER A 1 586 ? 29.187 -13.456 37.505 1.00 24.11 586 SER A C 1
ATOM 4679 O O . SER A 1 586 ? 29.315 -13.169 36.314 1.00 24.11 586 SER A O 1
ATOM 4681 N N . LEU A 1 587 ? 28.462 -12.740 38.365 1.00 30.77 587 LEU A N 1
ATOM 4682 C CA . LEU A 1 587 ? 28.057 -11.349 38.201 1.00 30.77 587 LEU A CA 1
ATOM 4683 C C . LEU A 1 587 ? 29.281 -10.510 37.785 1.00 30.77 587 LEU A C 1
ATOM 4685 O O . LEU A 1 587 ? 30.214 -10.350 38.569 1.00 30.77 587 LEU A O 1
ATOM 4689 N N . MET A 1 588 ? 29.267 -9.915 36.591 1.00 25.08 588 MET A N 1
ATOM 4690 C CA . MET A 1 588 ? 30.143 -8.783 36.279 1.00 25.08 588 MET A CA 1
ATOM 4691 C C . MET A 1 588 ? 29.301 -7.519 36.151 1.00 25.08 588 MET A C 1
ATOM 4693 O O . MET A 1 588 ? 28.452 -7.398 35.267 1.00 25.08 588 MET A O 1
ATOM 4697 N N . LYS A 1 589 ? 29.560 -6.585 37.073 1.00 24.05 589 LYS A N 1
ATOM 4698 C CA . LYS A 1 589 ? 29.043 -5.215 37.107 1.00 24.05 589 LYS A CA 1
ATOM 4699 C C . LYS A 1 589 ? 29.215 -4.559 35.734 1.00 24.05 589 LYS A C 1
ATOM 4701 O O . LYS A 1 589 ? 30.333 -4.374 35.253 1.00 24.05 589 LYS A O 1
ATOM 4706 N N . TYR A 1 590 ? 28.101 -4.203 35.103 1.00 28.84 590 TYR A N 1
ATOM 4707 C CA . TYR A 1 590 ? 28.097 -3.423 33.873 1.00 28.84 590 TYR A CA 1
ATOM 4708 C C . TYR A 1 590 ? 28.498 -1.976 34.190 1.00 28.84 590 TYR A C 1
ATOM 4710 O O . TYR A 1 590 ? 27.804 -1.293 34.936 1.00 28.84 590 TYR A O 1
ATOM 4718 N N . ARG A 1 591 ? 29.579 -1.475 33.576 1.00 23.23 591 ARG A N 1
ATOM 4719 C CA . ARG A 1 591 ? 29.688 -0.030 33.319 1.00 23.23 591 ARG A CA 1
ATOM 4720 C C . ARG A 1 591 ? 28.592 0.345 32.313 1.00 23.23 591 ARG A C 1
ATOM 4722 O O . ARG A 1 591 ? 28.440 -0.383 31.325 1.00 23.23 591 ARG A O 1
ATOM 4729 N N . PRO A 1 592 ? 27.851 1.449 32.506 1.00 26.64 592 PRO A N 1
ATOM 4730 C CA . PRO A 1 592 ? 26.908 1.909 31.502 1.00 26.64 592 PRO A CA 1
AT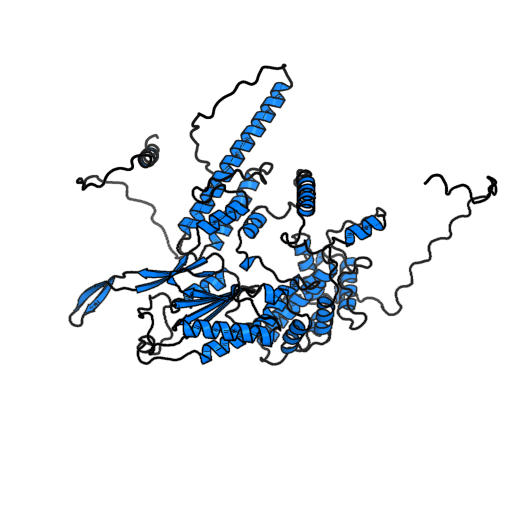OM 4731 C C . PRO A 1 592 ? 27.672 2.214 30.208 1.00 26.64 592 PRO A C 1
ATOM 4733 O O . PRO A 1 592 ? 28.708 2.880 30.207 1.00 26.64 592 PRO A O 1
ATOM 4736 N N . LEU A 1 593 ? 27.179 1.667 29.097 1.00 31.81 593 LEU A N 1
ATOM 4737 C CA . LEU A 1 593 ? 27.635 2.010 27.754 1.00 31.81 593 LEU A CA 1
ATOM 4738 C C . LEU A 1 593 ? 27.224 3.461 27.467 1.00 31.81 593 LEU A C 1
ATOM 4740 O O . LEU A 1 593 ? 26.158 3.712 26.904 1.00 31.81 593 LEU A O 1
ATOM 4744 N N . ASN A 1 594 ? 28.075 4.413 27.851 1.00 31.55 594 ASN A N 1
ATOM 4745 C CA . ASN A 1 594 ? 28.006 5.789 27.370 1.00 31.55 594 ASN A CA 1
ATOM 4746 C C . ASN A 1 594 ? 28.227 5.760 25.852 1.00 31.55 594 ASN A C 1
ATOM 4748 O O . ASN A 1 594 ? 29.321 5.483 25.369 1.00 31.55 594 ASN A O 1
ATOM 4752 N N . GLY A 1 595 ? 27.138 5.938 25.106 1.00 28.12 595 GLY A N 1
ATOM 4753 C CA . GLY A 1 595 ? 27.102 5.816 23.647 1.00 28.12 595 GLY A CA 1
ATOM 4754 C C . GLY A 1 595 ? 25.720 5.492 23.072 1.00 28.12 595 GLY A C 1
ATOM 4755 O O . GLY A 1 595 ? 25.528 5.586 21.864 1.00 28.12 595 GLY A O 1
ATOM 4756 N N . PHE A 1 596 ? 24.735 5.150 23.910 1.00 29.95 596 PHE A N 1
ATOM 4757 C CA . PHE A 1 596 ? 23.323 5.109 23.518 1.00 29.95 596 PHE A CA 1
ATOM 4758 C C . PHE A 1 596 ? 22.617 6.398 23.943 1.00 29.95 596 PHE A C 1
ATOM 4760 O O . PHE A 1 596 ? 21.935 6.439 24.962 1.00 29.95 596 PHE A O 1
ATOM 4767 N N . CYS A 1 597 ? 22.754 7.453 23.143 1.00 25.81 597 CYS A N 1
ATOM 4768 C CA . CYS A 1 597 ? 21.843 8.586 23.235 1.00 25.81 597 CYS A CA 1
ATOM 4769 C C . CYS A 1 597 ? 20.599 8.241 22.406 1.00 25.81 597 CYS A C 1
ATOM 4771 O O . CYS A 1 597 ? 20.586 8.402 21.188 1.00 25.81 597 CYS A O 1
ATOM 4773 N N . VAL A 1 598 ? 19.564 7.692 23.046 1.00 27.55 598 VAL A N 1
ATOM 4774 C CA . VAL A 1 598 ? 18.222 7.775 22.464 1.00 27.55 598 VAL A CA 1
ATOM 4775 C C . VAL A 1 598 ? 17.722 9.164 22.821 1.00 27.55 598 VAL A C 1
ATOM 4777 O O . VAL A 1 598 ? 17.236 9.379 23.928 1.00 27.55 598 VAL A O 1
ATOM 4780 N N . ILE A 1 599 ? 17.869 10.112 21.899 1.00 27.12 599 ILE A N 1
ATOM 4781 C CA . ILE A 1 599 ? 17.175 11.393 21.997 1.00 27.12 599 ILE A CA 1
ATOM 4782 C C . ILE A 1 599 ? 15.688 11.092 21.776 1.00 27.12 599 ILE A C 1
ATOM 4784 O O . ILE A 1 599 ? 15.186 11.131 20.658 1.00 27.12 599 ILE A O 1
ATOM 4788 N N . ILE A 1 600 ? 14.965 10.747 22.844 1.00 29.20 600 ILE A N 1
ATOM 4789 C CA . ILE A 1 600 ? 13.507 10.894 22.869 1.00 29.20 600 ILE A CA 1
ATOM 4790 C C . ILE A 1 600 ? 13.233 12.342 23.282 1.00 29.20 600 ILE A C 1
ATOM 4792 O O . ILE A 1 600 ? 12.721 12.595 24.369 1.00 29.20 600 ILE A O 1
ATOM 4796 N N . ASN A 1 601 ? 13.588 13.305 22.428 1.00 28.31 601 ASN A N 1
ATOM 4797 C CA . ASN A 1 601 ? 13.078 14.663 22.586 1.00 28.31 601 ASN A CA 1
ATOM 4798 C C . ASN A 1 601 ? 11.635 14.675 22.086 1.00 28.31 601 ASN A C 1
ATOM 4800 O O . ASN A 1 601 ? 11.344 14.914 20.918 1.00 28.31 601 ASN A O 1
ATOM 4804 N N . GLY A 1 602 ? 10.716 14.385 23.005 1.00 29.69 602 GLY A N 1
ATOM 4805 C CA . GLY A 1 602 ? 9.387 14.972 22.954 1.00 29.69 602 GLY A CA 1
ATOM 4806 C C . GLY A 1 602 ? 9.507 16.423 23.399 1.00 29.69 602 GLY A C 1
ATOM 4807 O O . GLY A 1 602 ? 9.386 16.700 24.584 1.00 29.69 602 GLY A O 1
ATOM 4808 N N . GLY A 1 603 ? 9.795 17.316 22.455 1.00 24.91 603 GLY A N 1
ATOM 4809 C CA . GLY A 1 603 ? 9.821 18.760 22.656 1.00 24.91 603 GLY A CA 1
ATOM 4810 C C . GLY A 1 603 ? 8.901 19.413 21.638 1.00 24.91 603 GLY A C 1
ATOM 4811 O O . GLY A 1 603 ? 9.152 19.357 20.438 1.00 24.91 603 GLY A O 1
ATOM 4812 N N . VAL A 1 604 ? 7.801 19.961 22.138 1.00 25.11 604 VAL A N 1
ATOM 4813 C CA . VAL A 1 604 ? 6.865 20.822 21.421 1.00 25.11 604 VAL A CA 1
ATOM 4814 C C . VAL A 1 604 ? 7.641 22.018 20.865 1.00 25.11 604 VAL A C 1
ATOM 4816 O O . VAL A 1 604 ? 8.383 22.667 21.598 1.00 25.11 604 VAL A O 1
ATOM 4819 N N . HIS A 1 605 ? 7.481 22.313 19.575 1.00 21.42 605 HIS A N 1
ATOM 4820 C CA . HIS A 1 605 ? 7.881 23.609 19.041 1.00 21.42 605 HIS A CA 1
ATOM 4821 C C . HIS A 1 605 ? 6.950 24.679 19.617 1.00 21.42 605 HIS A C 1
ATOM 4823 O O . HIS A 1 605 ? 5.827 24.844 19.152 1.00 21.42 605 HIS A O 1
ATOM 4829 N N . SER A 1 606 ? 7.437 25.416 20.607 1.00 23.06 606 SER A N 1
ATOM 4830 C CA . SER A 1 606 ? 7.023 26.793 20.862 1.00 23.06 606 SER A CA 1
ATOM 4831 C C . SER A 1 606 ? 8.193 27.535 21.505 1.00 23.06 606 SER A C 1
ATOM 4833 O O . SER A 1 606 ? 8.602 27.220 22.616 1.00 23.06 606 SER A O 1
ATOM 4835 N N . SER A 1 607 ? 8.770 28.434 20.712 1.00 22.53 607 SER A N 1
ATOM 4836 C CA . SER A 1 607 ? 9.394 29.712 21.075 1.00 22.53 607 SER A CA 1
ATOM 4837 C C . SER A 1 607 ? 9.710 30.017 22.555 1.00 22.53 607 SER A C 1
ATOM 4839 O O . SER A 1 607 ? 8.817 30.005 23.398 1.00 22.53 607 SER A O 1
ATOM 4841 N N . SER A 1 608 ? 10.943 30.509 22.753 1.00 22.69 608 SER A N 1
ATOM 4842 C CA . SER A 1 608 ? 11.360 31.519 23.750 1.00 22.69 608 SER A CA 1
ATOM 4843 C C . SER A 1 608 ? 12.013 31.039 25.064 1.00 22.69 608 SER A C 1
ATOM 4845 O O . SER A 1 608 ? 11.362 30.556 25.977 1.00 22.69 608 SER A O 1
ATOM 4847 N N . THR A 1 609 ? 13.336 31.254 25.110 1.00 22.97 609 THR A N 1
ATOM 4848 C CA . THR A 1 609 ? 14.148 31.885 26.180 1.00 22.97 609 THR A CA 1
ATOM 4849 C C . THR A 1 609 ? 14.161 31.361 27.632 1.00 22.97 609 THR A C 1
ATOM 4851 O O . THR A 1 609 ? 13.206 31.525 28.374 1.00 22.97 609 THR A O 1
ATOM 4854 N N . SER A 1 610 ? 15.369 30.912 28.021 1.00 22.73 610 SER A N 1
ATOM 4855 C CA . SER A 1 610 ? 16.082 31.007 29.318 1.00 22.73 610 SER A CA 1
ATOM 4856 C C . SER A 1 610 ? 15.442 30.492 30.618 1.00 22.73 610 SER A C 1
ATOM 4858 O O . SER A 1 610 ? 14.265 30.193 30.696 1.00 22.73 610 SER A O 1
ATOM 4860 N N . TYR A 1 611 ? 16.294 30.412 31.648 1.00 23.69 611 TYR A N 1
ATOM 4861 C CA . TYR A 1 611 ? 16.084 29.928 33.022 1.00 23.69 611 TYR A CA 1
ATOM 4862 C C . TYR A 1 611 ? 16.412 28.447 33.269 1.00 23.69 611 TYR A C 1
ATOM 4864 O O . TYR A 1 611 ? 15.563 27.587 33.472 1.00 23.69 611 TYR A O 1
ATOM 4872 N N . PHE A 1 612 ? 17.723 28.196 33.305 1.00 21.61 612 PHE A N 1
ATOM 4873 C CA . PHE A 1 612 ? 18.357 27.188 34.151 1.00 21.61 612 PHE A CA 1
ATOM 4874 C C . PHE A 1 612 ? 18.850 27.924 35.406 1.00 21.61 612 PHE A C 1
ATOM 4876 O O . PHE A 1 612 ? 19.715 28.783 35.255 1.00 21.61 612 PHE A O 1
ATOM 4883 N N . LEU A 1 613 ? 18.282 27.636 36.582 1.00 23.95 613 LEU A N 1
ATOM 4884 C CA . LEU A 1 613 ? 18.886 27.670 37.930 1.00 23.95 613 LEU A CA 1
ATOM 4885 C C . LEU A 1 613 ? 17.782 27.680 39.001 1.00 23.95 613 LEU A C 1
ATOM 4887 O O . LEU A 1 613 ? 16.683 28.163 38.762 1.00 23.95 613 LEU A O 1
ATOM 4891 N N . ASP A 1 614 ? 18.139 27.144 40.165 1.00 22.70 614 ASP A N 1
ATOM 4892 C CA . ASP A 1 614 ? 17.388 27.079 41.422 1.00 22.70 614 ASP A CA 1
ATOM 4893 C C . ASP A 1 614 ? 16.239 26.067 41.505 1.00 22.70 614 ASP A C 1
ATOM 4895 O O . ASP A 1 614 ? 15.129 26.286 41.038 1.00 22.70 614 ASP A O 1
ATOM 4899 N N . TYR A 1 615 ? 16.509 24.936 42.167 1.00 23.17 615 TYR A N 1
ATOM 4900 C CA . TYR A 1 615 ? 15.933 24.645 43.489 1.00 23.17 615 TYR A CA 1
ATOM 4901 C C . TYR A 1 615 ? 16.433 23.277 43.989 1.00 23.17 615 TYR A C 1
ATOM 4903 O O . TYR A 1 615 ? 15.784 22.241 43.854 1.00 23.17 615 TYR A O 1
ATOM 4911 N N . THR A 1 616 ? 17.605 23.270 44.620 1.00 24.27 616 THR A N 1
ATOM 4912 C CA . THR A 1 616 ? 17.921 22.302 45.675 1.00 24.27 616 THR A CA 1
ATOM 4913 C C . THR A 1 616 ? 17.732 23.014 47.004 1.00 24.27 616 THR A C 1
ATOM 4915 O O . THR A 1 616 ? 18.545 23.874 47.319 1.00 24.27 616 THR A O 1
ATOM 4918 N N . GLN A 1 617 ? 16.693 22.673 47.773 1.00 23.28 617 GLN A N 1
ATOM 4919 C CA . GLN A 1 617 ? 16.761 22.513 49.233 1.00 23.28 617 GLN A CA 1
ATOM 4920 C C . GLN A 1 617 ? 15.381 22.265 49.867 1.00 23.28 617 GLN A C 1
ATOM 4922 O O . GLN A 1 617 ? 14.386 22.891 49.526 1.00 23.28 617 GLN A O 1
ATOM 4927 N N . ASN A 1 618 ? 15.433 21.421 50.901 1.00 23.22 618 ASN A N 1
ATOM 4928 C CA . ASN A 1 618 ? 14.538 21.280 52.052 1.00 23.22 618 ASN A CA 1
ATOM 4929 C C . ASN A 1 618 ? 13.405 20.228 52.072 1.00 23.22 618 ASN A C 1
ATOM 4931 O O . ASN A 1 618 ? 12.291 20.457 51.627 1.00 23.22 618 ASN A O 1
ATOM 4935 N N . LYS A 1 619 ? 13.737 19.165 52.838 1.00 24.83 619 LYS A N 1
ATOM 4936 C CA . LYS A 1 619 ? 13.000 18.542 53.969 1.00 24.83 619 LYS A CA 1
ATOM 4937 C C . LYS A 1 619 ? 11.768 17.693 53.615 1.00 24.83 619 LYS A C 1
ATOM 4939 O O . LYS A 1 619 ? 10.793 18.180 53.076 1.00 24.83 619 LYS A O 1
ATOM 4944 N N . ARG A 1 620 ? 11.849 16.359 53.759 1.00 21.73 620 ARG A N 1
ATOM 4945 C CA . ARG A 1 620 ? 11.765 15.503 54.978 1.00 21.73 620 ARG A CA 1
ATOM 4946 C C . ARG A 1 620 ? 10.343 15.386 55.550 1.00 21.73 620 ARG A C 1
ATOM 4948 O O . ARG A 1 620 ? 9.728 16.399 55.848 1.00 21.73 620 ARG A O 1
ATOM 4955 N N . THR A 1 621 ? 9.977 14.121 55.832 1.00 23.22 621 THR A N 1
ATOM 4956 C CA . THR A 1 621 ? 8.935 13.611 56.764 1.00 23.22 621 THR A CA 1
ATOM 4957 C C . THR A 1 621 ? 7.480 13.867 56.342 1.00 23.22 621 THR A C 1
ATOM 4959 O O . THR A 1 621 ? 7.167 14.956 55.903 1.00 23.22 621 THR A O 1
ATOM 4962 N N . THR A 1 622 ? 6.508 12.950 56.390 1.00 23.27 622 THR A N 1
ATOM 4963 C CA . THR A 1 622 ? 6.279 11.664 57.089 1.00 23.27 622 THR A CA 1
ATOM 4964 C C . THR A 1 622 ? 4.964 11.097 56.537 1.00 23.27 622 THR A C 1
ATOM 4966 O O . THR A 1 622 ? 4.060 11.894 56.345 1.00 23.27 622 THR A O 1
ATOM 4969 N N . PHE A 1 623 ? 4.800 9.778 56.372 1.00 23.77 623 PHE A N 1
ATOM 4970 C CA . PHE A 1 623 ? 3.522 9.099 56.664 1.00 23.77 623 PHE A CA 1
ATOM 4971 C C . PHE A 1 623 ? 3.752 7.592 56.877 1.00 23.77 623 PHE A C 1
ATOM 4973 O O . PHE A 1 623 ? 4.266 6.888 56.007 1.00 23.77 623 PHE A O 1
ATOM 4980 N N . ARG A 1 624 ? 3.423 7.157 58.098 1.00 22.12 624 ARG A N 1
ATOM 4981 C CA . ARG A 1 624 ? 3.268 5.780 58.585 1.00 22.12 624 ARG A CA 1
ATOM 4982 C C . ARG A 1 624 ? 1.778 5.395 58.508 1.00 22.12 624 ARG A C 1
ATOM 4984 O O . ARG A 1 624 ? 0.938 6.285 58.428 1.00 22.12 624 ARG A O 1
ATOM 4991 N N . ASP A 1 625 ? 1.539 4.083 58.606 1.00 24.55 625 ASP A N 1
ATOM 4992 C CA . ASP A 1 625 ? 0.271 3.341 58.810 1.00 24.55 625 ASP A CA 1
ATOM 4993 C C . ASP A 1 625 ? -0.496 3.009 57.512 1.00 24.55 625 ASP A C 1
ATOM 4995 O O . ASP A 1 625 ? -1.154 3.859 56.928 1.00 24.55 625 ASP A O 1
ATOM 4999 N N . VAL A 1 626 ? -0.298 1.863 56.835 1.00 26.34 626 VAL A N 1
ATOM 5000 C CA . VAL A 1 626 ? -0.370 0.406 57.152 1.00 26.34 626 VAL A CA 1
ATOM 5001 C C . VAL A 1 626 ? -1.799 -0.127 57.331 1.00 26.34 626 VAL A C 1
ATOM 5003 O O . VAL A 1 626 ? -2.452 0.121 58.335 1.00 26.34 626 VAL A O 1
ATOM 5006 N N . GLY A 1 627 ? -2.221 -0.962 56.370 1.00 24.06 627 GLY A N 1
ATOM 5007 C CA . GLY A 1 627 ? -3.463 -1.744 56.394 1.00 24.06 627 GLY A CA 1
ATOM 5008 C C . GLY A 1 627 ? -3.468 -2.907 55.385 1.00 24.06 627 GLY A C 1
ATOM 5009 O O . GLY A 1 627 ? -4.196 -2.871 54.404 1.00 24.06 627 GLY A O 1
ATOM 5010 N N . GLN A 1 628 ? -2.576 -3.878 55.620 1.00 23.80 628 GLN A N 1
ATOM 5011 C CA . GLN A 1 628 ? -2.597 -5.318 55.278 1.00 23.80 628 GLN A CA 1
ATOM 5012 C C . GLN A 1 628 ? -3.368 -5.848 54.049 1.00 23.80 628 GLN A C 1
ATOM 5014 O O . GLN A 1 628 ? -4.574 -6.001 54.136 1.00 23.80 628 GLN A O 1
ATOM 5019 N N . TRP A 1 629 ? -2.637 -6.367 53.045 1.00 24.97 629 TRP A N 1
ATOM 5020 C CA . TRP A 1 629 ? -2.825 -7.715 52.452 1.00 24.97 629 TRP A CA 1
ATOM 5021 C C . TRP A 1 629 ? -1.419 -8.284 52.119 1.00 24.97 629 TRP A C 1
ATOM 5023 O O . TRP A 1 629 ? -0.636 -7.622 51.440 1.00 24.97 629 TRP A O 1
ATOM 5033 N N . GLY A 1 630 ? -1.053 -9.455 52.663 1.00 24.30 630 GLY A N 1
ATOM 5034 C CA . GLY A 1 630 ? 0.259 -10.117 52.475 1.00 24.30 630 GLY A CA 1
ATOM 5035 C C . GLY A 1 630 ? 0.334 -11.026 51.229 1.00 24.30 630 GLY A C 1
ATOM 5036 O O . GLY A 1 630 ? -0.567 -10.995 50.397 1.00 24.30 630 GLY A O 1
ATOM 5037 N N . PRO A 1 631 ? 1.341 -11.915 51.111 1.00 27.61 631 PRO A N 1
ATOM 5038 C CA . PRO A 1 631 ? 2.741 -11.615 50.829 1.00 27.61 631 PRO A CA 1
ATOM 5039 C C . PRO A 1 631 ? 3.170 -12.186 49.457 1.00 27.61 631 PRO A C 1
ATOM 5041 O O . PRO A 1 631 ? 2.930 -13.346 49.144 1.00 27.61 631 PRO A O 1
ATOM 5044 N N . CYS A 1 632 ? 3.877 -11.397 48.649 1.00 24.14 632 CYS A N 1
ATOM 5045 C CA . CYS A 1 632 ? 4.696 -11.896 47.536 1.00 24.14 632 CYS A CA 1
ATOM 5046 C C . CYS A 1 632 ? 6.019 -11.128 47.549 1.00 24.14 632 CYS A C 1
ATOM 5048 O O . CYS A 1 632 ? 6.236 -10.166 46.814 1.00 24.14 632 CYS A O 1
ATOM 5050 N N . SER A 1 633 ? 6.884 -11.512 48.482 1.00 24.59 633 SER A N 1
ATOM 5051 C CA . SER A 1 633 ? 8.249 -11.020 48.602 1.00 24.59 633 SER A CA 1
ATOM 5052 C C . SER A 1 633 ? 9.141 -11.705 47.569 1.00 24.59 633 SER A C 1
ATOM 5054 O O . SER A 1 633 ? 9.333 -12.913 47.656 1.00 24.59 633 SER A O 1
ATOM 5056 N N . LEU A 1 634 ? 9.700 -10.937 46.629 1.00 26.70 634 LEU A N 1
ATOM 5057 C CA . LEU A 1 634 ? 11.150 -10.747 46.433 1.00 26.70 634 LEU A CA 1
ATOM 5058 C C . LEU A 1 634 ? 11.435 -10.068 45.078 1.00 26.70 634 LEU A C 1
ATOM 5060 O O . LEU A 1 634 ? 10.914 -10.460 44.041 1.00 26.70 634 LEU A O 1
ATOM 5064 N N . SER A 1 635 ? 12.339 -9.082 45.113 1.00 30.78 635 SER A N 1
ATOM 5065 C CA . SER A 1 635 ? 12.991 -8.409 43.971 1.00 30.78 635 SER A CA 1
ATOM 5066 C C . SER A 1 635 ? 12.362 -7.134 43.374 1.00 30.78 635 SER A C 1
ATOM 5068 O O . SER A 1 635 ? 12.411 -6.907 42.169 1.00 30.78 635 SER A O 1
ATOM 5070 N N . ILE A 1 636 ? 11.839 -6.233 44.213 1.00 31.12 636 ILE A N 1
ATOM 5071 C CA . ILE A 1 636 ? 11.659 -4.808 43.833 1.00 31.12 636 ILE A CA 1
ATOM 5072 C C . ILE A 1 636 ? 12.457 -3.864 44.760 1.00 31.12 636 ILE A C 1
ATOM 5074 O O . ILE A 1 636 ? 12.743 -2.725 44.402 1.00 31.12 636 ILE A O 1
ATOM 5078 N N . ALA A 1 637 ? 12.950 -4.354 45.902 1.00 27.23 637 ALA A N 1
ATOM 5079 C CA . ALA A 1 637 ? 13.712 -3.548 46.860 1.00 27.23 637 ALA A CA 1
ATOM 5080 C C . ALA A 1 637 ? 15.204 -3.349 46.508 1.00 27.23 637 ALA A C 1
ATOM 5082 O O . ALA A 1 637 ? 15.835 -2.476 47.092 1.00 27.23 637 ALA A O 1
ATOM 5083 N N . SER A 1 638 ? 15.779 -4.083 45.541 1.00 29.56 638 SER A N 1
ATOM 5084 C CA . SER A 1 638 ? 17.190 -3.877 45.152 1.00 29.56 638 SER A CA 1
ATOM 5085 C C . SER A 1 638 ? 17.394 -2.751 44.132 1.00 29.56 638 SER A C 1
ATOM 5087 O O . SER A 1 638 ? 18.528 -2.388 43.857 1.00 29.56 638 SER A O 1
ATOM 5089 N N . PHE A 1 639 ? 16.325 -2.193 43.553 1.00 34.66 639 PHE A N 1
ATOM 5090 C CA . PHE A 1 639 ? 16.444 -1.268 42.418 1.00 34.66 639 PHE A CA 1
ATOM 5091 C C . PHE A 1 639 ? 16.421 0.220 42.813 1.00 34.66 639 PHE A C 1
ATOM 5093 O O . PHE A 1 639 ? 16.792 1.071 42.012 1.00 34.66 639 PHE A O 1
ATOM 5100 N N . LEU A 1 640 ? 16.016 0.545 44.047 1.00 30.20 640 LEU A N 1
ATOM 5101 C CA . LEU A 1 640 ? 15.994 1.924 44.565 1.00 30.20 640 LEU A CA 1
ATOM 5102 C C . LEU A 1 640 ? 17.236 2.288 45.397 1.00 30.20 640 LEU A C 1
ATOM 5104 O O . LEU A 1 640 ? 17.517 3.471 45.562 1.00 30.20 640 LEU A O 1
ATOM 5108 N N . ALA A 1 641 ? 18.009 1.302 45.866 1.00 29.86 641 ALA A N 1
ATOM 5109 C CA . ALA A 1 641 ? 19.253 1.540 46.605 1.00 29.86 641 ALA A CA 1
ATOM 5110 C C . ALA A 1 641 ? 20.435 1.913 45.683 1.00 29.86 641 ALA A C 1
ATOM 5112 O O . ALA A 1 641 ? 21.257 2.746 46.052 1.00 29.86 641 ALA A O 1
ATOM 5113 N N . ASP A 1 642 ? 20.475 1.388 44.453 1.00 30.50 642 ASP A N 1
ATOM 5114 C CA . ASP A 1 642 ? 21.569 1.655 43.503 1.00 30.50 642 ASP A CA 1
ATOM 5115 C C . ASP A 1 642 ? 21.484 3.043 42.835 1.00 30.50 642 ASP A C 1
ATOM 5117 O O . ASP A 1 642 ? 22.476 3.533 42.299 1.00 30.50 642 ASP A O 1
ATOM 5121 N N . TYR A 1 643 ? 20.323 3.709 42.879 1.00 31.69 643 TYR A N 1
ATOM 5122 C CA . TYR A 1 643 ? 20.125 5.017 42.235 1.00 31.69 643 TYR A CA 1
ATOM 5123 C C . TYR A 1 643 ? 20.525 6.210 43.125 1.00 31.69 643 TYR A C 1
ATOM 5125 O O . TYR A 1 643 ? 20.737 7.306 42.616 1.00 31.69 643 TYR A O 1
ATOM 5133 N N . LEU A 1 644 ? 20.661 6.009 44.443 1.00 29.59 644 LEU A N 1
ATOM 5134 C CA . LEU A 1 644 ? 21.038 7.060 45.404 1.00 29.59 644 LEU A CA 1
ATOM 5135 C C . LEU A 1 644 ? 22.511 6.998 45.849 1.00 29.59 644 LEU A C 1
ATOM 5137 O O . LEU A 1 644 ? 22.973 7.915 46.516 1.00 29.59 644 LEU A O 1
ATOM 5141 N N . ALA A 1 645 ? 23.273 5.980 45.438 1.00 30.98 645 ALA A N 1
ATOM 5142 C CA . ALA A 1 645 ? 24.676 5.796 45.833 1.00 30.98 645 ALA A CA 1
ATOM 5143 C C . ALA A 1 645 ? 25.717 6.392 44.854 1.00 30.98 645 ALA A C 1
ATOM 5145 O O . ALA A 1 645 ? 26.911 6.177 45.035 1.00 30.98 645 ALA A O 1
ATOM 5146 N N . ILE A 1 646 ? 25.298 7.118 43.808 1.00 35.00 646 ILE A N 1
ATOM 5147 C CA . ILE A 1 646 ? 26.209 7.683 42.783 1.00 35.00 646 ILE A CA 1
ATOM 5148 C C . ILE A 1 646 ? 26.347 9.217 42.897 1.00 35.00 646 ILE A C 1
ATOM 5150 O O . ILE A 1 646 ? 27.089 9.820 42.130 1.00 35.00 646 ILE A O 1
ATOM 5154 N N . HIS A 1 647 ? 25.699 9.864 43.874 1.00 29.12 647 HIS A N 1
ATOM 5155 C CA . HIS A 1 647 ? 25.768 11.327 44.031 1.00 29.12 647 HIS A CA 1
ATOM 5156 C C . HIS A 1 647 ? 26.589 11.843 45.225 1.00 29.12 647 HIS A C 1
ATOM 5158 O O . HIS A 1 647 ? 26.623 13.050 45.438 1.00 29.12 647 HIS A O 1
ATOM 5164 N N . ASP A 1 648 ? 27.306 10.967 45.930 1.00 27.95 648 ASP A N 1
ATOM 5165 C CA . ASP A 1 648 ? 28.321 11.343 46.918 1.00 27.95 648 ASP A CA 1
ATOM 5166 C C . ASP A 1 648 ? 29.615 10.593 46.605 1.00 27.95 648 ASP A C 1
ATOM 5168 O O . ASP A 1 648 ? 29.817 9.468 47.054 1.00 27.95 648 ASP A O 1
ATOM 5172 N N . LEU A 1 649 ? 30.447 11.200 45.762 1.00 28.70 649 LEU A N 1
ATOM 5173 C CA . LEU A 1 649 ? 31.910 11.128 45.767 1.00 28.70 649 LEU A CA 1
ATOM 5174 C C . LEU A 1 649 ? 32.391 12.129 44.705 1.00 28.70 649 LEU A C 1
ATOM 5176 O O . LEU A 1 649 ? 32.092 11.978 43.521 1.00 28.70 649 LEU A O 1
ATOM 5180 N N . SER A 1 650 ? 33.048 13.173 45.213 1.00 31.77 650 SER A N 1
ATOM 5181 C CA . SER A 1 650 ? 33.698 14.314 44.551 1.00 31.77 650 SER A CA 1
ATOM 5182 C C . SER A 1 650 ? 34.356 14.035 43.205 1.00 31.77 650 SER A C 1
ATOM 5184 O O . SER A 1 650 ? 35.112 13.035 43.140 1.00 31.77 650 SER A O 1
#

Mean predicted aligned error: 15.76 Å

InterPro domains:
  IPR043502 DNA/RNA polymerase superfamily [SSF56672] (160-455)
  IPR051083 Group II Intron Splicing and Mobility/Defense [PTHR34047] (49-559)

Sequence (650 aa):
RAALRRLLPTQLHNPAARRAPRPPPPPPPPPRADEGPLPDPYALLVHDPIDLLSSLWRRAFAHPLPTPFPNLSGYASRLDLWLLSYQRACAHATGTFPPRQAVPLPTLHSLLRLRAAALRRHPAFPWGASTHLLLRSPTDTPSTVPISRRKLEARFADAPPPFQDRVVQELLLLLLEPVFEPRFSPKSHAFRPGRGPHTAIRSVRSSFAAYLWFVSADLTALVDGLSPDTILSCVQKAVSDRKVLSLLKSGLNAPVRPGSVPPPEKNLDGLAKKRLKRKVLRKSRKKKVLDENEPKPDPYWLRLFFGFAPEQACHVPNYGHCGIISPLLANVCLNELDWWMEERINEYFCPSKHDSIWKEAGDEGCHNPAWPEFVPSAGREKTRKMDYLRYGSHVLIGIRGPREDAVEIRRQLMEFCERTFGLRPENSMVEIEHITRGIEFLDHVISRRVIYPTLRYTASGGNIVSEKGIGTLLSVTASLQRCIRHFRKLELVKGDRDPEPLPCSPMLYSGQAHTNSQMNKFLETMADWYRYADNRKKIVGFCAYVIRSSLAKLYAARRIIVNAYNVTSRYLKIPSMTYTNLEAGSLMKYRPLNGFCVIINGGVHSSSTSYFLDYTQNKRTTFRDVGQWGPCSLSIASFLADYLAIHDLS

Radius of gyration: 33.49 Å; Cα contacts (8 Å, |Δi|>4): 671; chains: 1; bounding box: 88×89×104 Å

Secondary structure (DSSP, 8-state):
--SSSS-S---PPPS----PPPPPPPPPPPPPTT--PPPPHHHH--S-HHHHHHHHHHHHHTSPSSSPBP-HHHHHT-HHHHHHHHHHHHHHHHS----GGGS-HHHHHHHHHHHHHHH-SSSPP-TT-SSS-SS--TT-----SPPPHHHHHHHHHSPPSPHHHHHHHHHHHHHHHHHHGGGS-TTB-TTSTT--HHHHHHHHHHH-TT--EEEEEE-HHHHHT--HHHHHHHHHHHB--HHHHHHHHHHHSSPPPTTSSPPPGGG--HHHHHHHHHHHHHHHH------TTS---S-HHHHHHHHHS-HHHH-----TT-TTTHHHHHHHHHHHHHHHHHHHHHHH-B--TT-GGGTS-SS-----TTS-----S--TTSPBEEEEEEETTEEEEEEES-HHHHHHHHHHHHHHHHHHHS-PPPTTTEEEEETTT-EEETTEEEEEEEE--EEEEE-TTS-EEEEE--EEEEEEEE-HHHHHHHHHHTTSEE-SSS-EEPP-GGGTTS-HHHHHHHHHHHHHHHHHHTTT-TTHHHHHHHHHHHHHHHHHHHHHHHHHHHHHHHHHHHTTSS---------S----PPPP-TT--------------------------------------SSSTTTTTTTSSSSS--

Organism: NCBI:txid38414

Nearest PDB structures (foldseek):
  8h2h-assembly1_D  TM=6.291E-01  e=3.336E-15  Lactococcus lactis
  5irf-assembly2_B  TM=7.820E-01  e=8.384E-09  Roseburia intestinalis XB6B4
  5irf-assembly1_C  TM=7.796E-01  e=4.924E-08  Roseburia intestinalis XB6B4
  8bgj-assembly2_B  TM=7.236E-01  e=1.194E-03  Caloramator australicus RC3
  8bgj-assembly3_C  TM=7.492E-01  e=2.824E-03  Caloramator australicus RC3

pLDDT: mean 72.05, std 23.88, range [21.42, 95.56]